Protein AF-A0A8S3VAM5-F1 (afdb_monomer)

Organism: Mytilus edulis (NCBI:txid6550)

InterPro domains:
  IPR001073 C1q domain [PF00386] (246-343)
  IPR001073 C1q domain [PR00007] (256-282)
  IPR001073 C1q domain [PR00007] (283-302)
  IPR001073 C1q domain [PR00007] (327-348)
  IPR001073 C1q domain [PS50871] (240-375)
  IPR001073 C1q domain [SM00110] (238-356)
  IPR008983 Tumour necrosis factor-like domain superfamily [G3DSA:2.60.120.40] (237-368)
  IPR008983 Tumour necrosis factor-like domain superfamily [SSF49842] (245-345)
  IPR052807 Mitochondrial translation and respiration regulator [PTHR46406] (342-439)

Secondary structure (DSSP, 8-state):
-PPPHHHHHHHHHHHHHHHHHHHHHHHHHHHHHHHHHHHHHHHHHHHT---STTSHHHHHHHHHHHHHHHHHHHHHHHHHHHHHHHHHHHHHHHHHHHHHHHHHHHHHHHHHHHHHHHHHHHHHHHHHHHHHHHHHHHHHHHHHHHHHHHHHHHHHHHHHHHHHHHHHHHHHHHHHHHHHHHHHHHHHHHHHHHHHHHHHHHHHHHHHHHHHHHHHHHHHHHHHHHHHHHHHHHHHHHHHT-PPPEEEEE-SS-----TTPPP---EEEEEETS-EETTTTEEE-SSSEEEEEEEEEE--SS---EEEEETTEEEEEE---SSSTT-EEEEEEEEEE-TT-EES---STTGGGSPPEEEEEEEE---S-TTSEEEEEEEGGG-EEEEE--TT--EEEEEEEETTTTEEEESS-SSTTGGGGEEEEPTTSS-EEEPPPPP-

Mean predicted aligned error: 21.75 Å

Solvent-accessible surface area (backbone atoms only — not comparable to full-atom values): 25226 Å² total; per-residue (Å²): 139,77,85,52,74,69,59,60,52,50,55,54,52,49,52,53,52,51,51,50,52,52,52,49,54,52,53,49,53,53,48,52,54,49,52,55,49,51,52,50,53,54,53,53,56,67,70,69,73,71,88,62,97,85,60,66,66,64,56,57,52,51,55,55,49,50,55,51,48,54,55,50,50,54,52,49,56,52,49,52,53,54,48,51,54,52,52,54,50,51,55,50,51,53,51,54,54,49,52,56,50,52,57,54,50,54,52,53,52,52,53,52,53,52,51,49,54,53,53,54,50,52,53,53,54,49,53,53,52,52,55,51,51,55,50,51,53,53,52,51,52,52,54,55,52,55,52,56,54,54,55,50,52,52,52,52,52,52,52,50,52,53,52,54,50,52,51,51,51,53,53,50,54,51,52,50,52,51,52,53,52,52,54,52,52,54,49,50,55,50,52,55,49,50,54,50,52,56,52,51,50,54,51,48,52,54,50,50,55,49,52,52,51,50,52,55,50,51,54,53,50,52,55,49,52,54,51,51,50,53,53,52,52,56,52,52,60,63,60,77,69,67,76,75,70,45,70,42,65,40,65,89,66,93,82,88,78,61,94,91,59,72,71,51,32,67,45,72,80,43,50,42,70,67,27,63,39,50,93,67,35,32,37,35,34,79,52,63,46,82,46,78,50,74,50,75,51,75,38,68,83,58,94,59,74,50,69,48,22,50,70,48,38,83,73,53,66,32,67,36,63,82,89,55,63,67,30,59,26,67,40,75,51,78,45,81,42,47,57,68,40,37,32,59,52,76,88,79,78,70,75,77,73,65,63,63,76,28,71,49,78,48,78,52,77,78,79,92,45,75,62,31,32,51,27,28,42,34,49,46,93,82,43,69,47,79,40,66,54,51,91,93,53,78,49,75,49,73,52,72,28,55,68,42,53,53,66,44,82,37,78,70,24,94,55,35,59,52,57,80,36,55,39,64,70,41,86,99,55,95,54,56,42,80,36,79,82,77,82,129

Nearest PDB structures (foldseek):
  5h49-assembly1_B  TM=8.782E-01  e=2.555E-05  Rattus norvegicus
  1c28-assembly1_A  TM=9.225E-01  e=2.117E-04  Mus musculus

Structure (mmCIF, N/CA/C/O backbone):
data_AF-A0A8S3VAM5-F1
#
_entry.id   AF-A0A8S3VAM5-F1
#
loop_
_atom_site.group_PDB
_atom_site.id
_atom_site.type_symbol
_atom_site.label_atom_id
_atom_site.label_alt_id
_atom_site.label_comp_id
_atom_site.label_asym_id
_atom_site.label_entity_id
_atom_site.label_seq_id
_atom_site.pdbx_PDB_ins_code
_atom_site.Cartn_x
_atom_site.Cartn_y
_atom_site.Cartn_z
_atom_site.occupancy
_atom_site.B_iso_or_equiv
_atom_site.auth_seq_id
_atom_site.auth_comp_id
_atom_site.auth_asym_id
_atom_site.auth_atom_id
_atom_site.pdbx_PDB_model_num
ATOM 1 N N . MET A 1 1 ? 63.909 6.796 -115.258 1.00 38.44 1 MET A N 1
ATOM 2 C CA . MET A 1 1 ? 65.066 7.620 -115.661 1.00 38.44 1 MET A CA 1
ATOM 3 C C . MET A 1 1 ? 64.823 8.109 -117.080 1.00 38.44 1 MET A C 1
ATOM 5 O O . MET A 1 1 ? 65.135 7.410 -118.030 1.00 38.44 1 MET A O 1
ATOM 9 N N . GLN A 1 2 ? 64.153 9.252 -117.208 1.00 35.00 2 GLN A N 1
ATOM 10 C CA . GLN A 1 2 ? 64.076 10.016 -118.452 1.00 35.00 2 GLN A CA 1
ATOM 11 C C . GLN A 1 2 ? 65.221 11.028 -118.393 1.00 35.00 2 GLN A C 1
ATOM 13 O O . GLN A 1 2 ? 65.360 11.722 -117.385 1.00 35.00 2 GLN A O 1
ATOM 18 N N . SER A 1 3 ? 66.071 11.056 -119.416 1.00 35.41 3 SER A N 1
ATOM 19 C CA . SER A 1 3 ? 67.139 12.046 -119.559 1.00 35.41 3 SER A CA 1
ATOM 20 C C . SER A 1 3 ? 66.536 13.452 -119.487 1.00 35.41 3 SER A C 1
ATOM 22 O O . SER A 1 3 ? 65.625 13.771 -120.252 1.00 35.41 3 SER A O 1
ATOM 24 N N . THR A 1 4 ? 66.987 14.275 -118.541 1.00 39.00 4 THR A N 1
ATOM 25 C CA . THR A 1 4 ? 66.482 15.641 -118.350 1.00 39.00 4 THR A CA 1
ATOM 26 C C . THR A 1 4 ? 66.687 16.490 -119.613 1.00 39.00 4 THR A C 1
ATOM 28 O O . THR A 1 4 ? 67.704 16.316 -120.278 1.00 39.00 4 THR A O 1
ATOM 31 N N . PRO A 1 5 ? 65.803 17.461 -119.919 1.00 45.53 5 PRO A N 1
ATOM 32 C CA . PRO A 1 5 ? 65.903 18.313 -121.116 1.00 45.53 5 PRO A CA 1
ATOM 33 C C . PRO A 1 5 ? 67.264 19.009 -121.270 1.00 45.53 5 PRO A C 1
ATOM 35 O O . PRO A 1 5 ? 67.724 19.243 -122.382 1.00 45.53 5 PRO A O 1
ATOM 38 N N . ALA A 1 6 ? 67.939 19.278 -120.149 1.00 42.19 6 ALA A N 1
ATOM 39 C CA . ALA A 1 6 ? 69.295 19.809 -120.122 1.00 42.19 6 ALA A CA 1
ATOM 40 C C . ALA A 1 6 ? 70.323 18.880 -120.798 1.00 42.19 6 ALA A C 1
ATOM 42 O O . ALA A 1 6 ? 71.179 19.392 -121.507 1.00 42.19 6 ALA A O 1
ATOM 43 N N . SER A 1 7 ? 70.203 17.548 -120.657 1.00 50.28 7 SER A N 1
ATOM 44 C CA . SER A 1 7 ? 71.139 16.593 -121.275 1.00 50.28 7 SER A CA 1
ATOM 45 C C . SER A 1 7 ? 70.928 16.471 -122.788 1.00 50.28 7 SER A C 1
ATOM 47 O O . SER A 1 7 ? 71.884 16.319 -123.537 1.00 50.28 7 SER A O 1
ATOM 49 N N . GLN A 1 8 ? 69.681 16.608 -123.257 1.00 49.75 8 GLN A N 1
ATOM 50 C CA . GLN A 1 8 ? 69.363 16.597 -124.690 1.00 49.75 8 GLN A CA 1
ATOM 51 C C . GLN A 1 8 ? 69.838 17.866 -125.414 1.00 49.75 8 GLN A C 1
ATOM 53 O O . GLN A 1 8 ? 70.137 17.817 -126.606 1.00 49.75 8 GLN A O 1
ATOM 58 N N . ILE A 1 9 ? 69.918 19.003 -124.714 1.00 54.09 9 ILE A N 1
ATOM 59 C CA . ILE A 1 9 ? 70.424 20.268 -125.268 1.00 54.09 9 ILE A CA 1
ATOM 60 C C . ILE A 1 9 ? 71.960 20.258 -125.344 1.00 54.09 9 ILE A C 1
ATOM 62 O O . ILE A 1 9 ? 72.516 20.755 -126.325 1.00 54.09 9 ILE A O 1
ATOM 66 N N . THR A 1 10 ? 72.653 19.662 -124.365 1.00 59.78 10 THR A N 1
ATOM 67 C CA . THR A 1 10 ? 74.117 19.500 -124.407 1.00 59.78 10 THR A CA 1
ATOM 68 C C . THR A 1 10 ? 74.566 18.546 -125.506 1.00 59.78 10 THR A C 1
ATOM 70 O O . THR A 1 10 ? 75.481 18.908 -126.237 1.00 59.78 10 THR A O 1
ATOM 73 N N . ASP A 1 11 ? 73.887 17.414 -125.719 1.00 64.31 11 ASP A N 1
ATOM 74 C CA . ASP A 1 11 ? 74.254 16.471 -126.790 1.00 64.31 11 ASP A CA 1
ATOM 75 C C . ASP A 1 11 ? 74.075 17.081 -128.187 1.00 64.31 11 ASP A C 1
ATOM 77 O O . ASP A 1 11 ? 74.896 16.883 -129.084 1.00 64.31 11 ASP A O 1
ATOM 81 N N . LYS A 1 12 ? 73.016 17.877 -128.386 1.00 65.88 12 LYS A N 1
ATOM 82 C CA . LYS A 1 12 ? 72.734 18.506 -129.683 1.00 65.88 12 LYS A CA 1
ATOM 83 C C . LYS A 1 12 ? 73.736 19.614 -130.020 1.00 65.88 12 LYS A C 1
ATOM 85 O O . LYS A 1 12 ? 74.174 19.704 -131.164 1.00 65.88 12 LYS A O 1
ATOM 90 N N . HIS A 1 13 ? 74.123 20.430 -129.037 1.00 68.00 13 HIS A N 1
ATOM 91 C CA . HIS A 1 13 ? 75.165 21.446 -129.219 1.00 68.00 13 HIS A CA 1
ATOM 92 C C . HIS A 1 13 ? 76.570 20.839 -129.315 1.00 68.00 13 HIS A C 1
ATOM 94 O O . HIS A 1 13 ? 77.386 21.341 -130.083 1.00 68.00 13 HIS A O 1
ATOM 100 N N . TYR A 1 14 ? 76.843 19.755 -128.584 1.00 68.50 14 TYR A N 1
ATOM 101 C CA . TYR A 1 14 ? 78.103 19.017 -128.656 1.00 68.50 14 TYR A CA 1
ATOM 102 C C . TYR A 1 14 ? 78.325 18.437 -130.053 1.00 68.50 14 TYR A C 1
ATOM 104 O O . TYR A 1 14 ? 79.350 18.709 -130.672 1.00 68.50 14 TYR A O 1
ATOM 112 N N . ASN A 1 15 ? 77.327 17.727 -130.585 1.00 70.38 15 ASN A N 1
ATOM 113 C CA . ASN A 1 15 ? 77.405 17.149 -131.925 1.00 70.38 15 ASN A CA 1
ATOM 114 C C . ASN A 1 15 ? 77.527 18.235 -133.007 1.00 70.38 15 ASN A C 1
ATOM 116 O O . ASN A 1 15 ? 78.349 18.105 -133.903 1.00 70.38 15 ASN A O 1
ATOM 120 N N . PHE A 1 16 ? 76.804 19.354 -132.877 1.00 74.94 16 PHE A N 1
ATOM 121 C CA . PHE A 1 16 ? 76.918 20.485 -133.807 1.00 74.94 16 PHE A CA 1
ATOM 122 C C . PHE A 1 16 ? 78.313 21.138 -133.806 1.00 74.94 16 PHE A C 1
ATOM 124 O O . PHE A 1 16 ? 78.850 21.466 -134.863 1.00 74.94 16 PHE A O 1
ATOM 131 N N . LEU A 1 17 ? 78.919 21.330 -132.629 1.00 71.25 17 LEU A N 1
ATOM 132 C CA . LEU A 1 17 ? 80.282 21.862 -132.514 1.00 71.25 17 LEU A CA 1
ATOM 133 C C . LEU A 1 17 ? 81.323 20.878 -133.063 1.00 71.25 17 LEU A C 1
ATOM 135 O O . LEU A 1 17 ? 82.289 21.308 -133.694 1.00 71.25 17 LEU A O 1
ATOM 139 N N . LEU A 1 18 ? 81.120 19.576 -132.843 1.00 73.06 18 LEU A N 1
ATOM 140 C CA . LEU A 1 18 ? 81.979 18.521 -133.370 1.00 73.06 18 LEU A CA 1
ATOM 141 C C . LEU A 1 18 ? 81.931 18.481 -134.904 1.00 73.06 18 LEU A C 1
ATOM 143 O O . LEU A 1 18 ? 82.985 18.451 -135.538 1.00 73.06 18 LEU A O 1
ATOM 147 N N . ASP A 1 19 ? 80.737 18.572 -135.494 1.00 75.44 19 ASP A N 1
ATOM 148 C CA . ASP A 1 19 ? 80.546 18.639 -136.947 1.00 75.44 19 ASP A CA 1
ATOM 149 C C . ASP A 1 19 ? 81.216 19.888 -137.547 1.00 75.44 19 ASP A C 1
ATOM 151 O O . ASP A 1 19 ? 81.955 19.777 -138.527 1.00 75.44 19 ASP A O 1
ATOM 155 N N . MET A 1 20 ? 81.068 21.062 -136.914 1.00 76.25 20 MET A N 1
ATOM 156 C CA . MET A 1 20 ? 81.767 22.290 -137.331 1.00 76.25 20 MET A CA 1
ATOM 157 C C . MET A 1 20 ? 83.294 22.149 -137.287 1.00 76.25 20 MET A C 1
ATOM 159 O O . MET A 1 20 ? 83.985 22.616 -138.190 1.00 76.25 20 MET A O 1
ATOM 163 N N . LEU A 1 21 ? 83.839 21.522 -136.241 1.00 73.56 21 LEU A N 1
ATOM 164 C CA . LEU A 1 21 ? 85.279 21.276 -136.117 1.00 73.56 21 LEU A CA 1
ATOM 165 C C . LEU A 1 21 ? 85.782 20.309 -137.196 1.00 73.56 21 LEU A C 1
ATOM 167 O O . LEU A 1 21 ? 86.885 20.483 -137.718 1.00 73.56 21 LEU A O 1
ATOM 171 N N . ILE A 1 22 ? 84.983 19.301 -137.550 1.00 75.50 22 ILE A N 1
ATOM 172 C CA . ILE A 1 22 ? 85.299 18.362 -138.630 1.00 75.50 22 ILE A CA 1
ATOM 173 C C . ILE A 1 22 ? 85.294 19.081 -139.990 1.00 75.50 22 ILE A C 1
ATOM 175 O O . ILE A 1 22 ? 86.247 18.920 -140.760 1.00 75.50 22 ILE A O 1
ATOM 179 N N . GLU A 1 23 ? 84.282 19.904 -140.278 1.00 77.38 23 GLU A N 1
ATOM 180 C CA . GLU A 1 23 ? 84.210 20.708 -141.509 1.00 77.38 23 GLU A CA 1
ATOM 181 C C . GLU A 1 23 ? 85.343 21.740 -141.612 1.00 77.38 23 GLU A C 1
ATOM 183 O O . GLU A 1 23 ? 85.927 21.917 -142.688 1.00 77.38 23 GLU A O 1
ATOM 188 N N . GLU A 1 24 ? 85.707 22.393 -140.504 1.00 78.50 24 GLU A N 1
ATOM 189 C C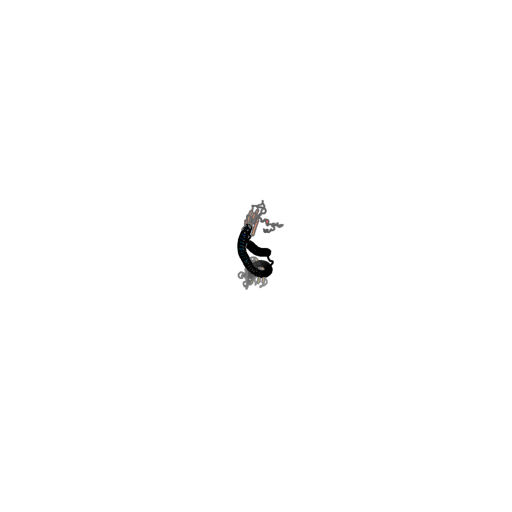A . GLU A 1 24 ? 86.837 23.327 -140.449 1.00 78.50 24 GLU A CA 1
ATOM 190 C C . GLU A 1 24 ? 88.147 22.610 -140.773 1.00 78.50 24 GLU A C 1
ATOM 192 O O . GLU A 1 24 ? 88.871 23.046 -141.668 1.00 78.50 24 GLU A O 1
ATOM 197 N N . ARG A 1 25 ? 88.416 21.458 -140.142 1.00 77.31 25 ARG A N 1
ATOM 198 C CA . ARG A 1 25 ? 89.621 20.655 -140.420 1.00 77.31 25 ARG A CA 1
ATOM 199 C C . ARG A 1 25 ? 89.713 20.250 -141.882 1.00 77.31 25 ARG A C 1
ATOM 201 O O . ARG A 1 25 ? 90.803 20.228 -142.460 1.00 77.31 25 ARG A O 1
ATOM 208 N N . GLN A 1 26 ? 88.580 19.901 -142.484 1.00 76.06 26 GLN A N 1
ATOM 209 C CA . GLN A 1 26 ? 88.511 19.559 -143.898 1.00 76.06 26 GLN A CA 1
ATOM 210 C C . GLN A 1 26 ? 88.825 20.777 -144.775 1.00 76.06 26 GLN A C 1
ATOM 212 O O . GLN A 1 26 ? 89.658 20.692 -145.679 1.00 76.06 26 GLN A O 1
ATOM 217 N N . SER A 1 27 ? 88.222 21.924 -144.462 1.00 76.56 27 SER A N 1
ATOM 218 C CA . SER A 1 27 ? 88.457 23.195 -145.152 1.00 76.56 27 SER A CA 1
ATOM 219 C C . SER A 1 27 ? 89.916 23.643 -145.044 1.00 76.56 27 SER A C 1
ATOM 221 O O . SER A 1 27 ? 90.508 24.075 -146.033 1.00 76.56 27 SER A O 1
ATOM 223 N N . ARG A 1 28 ? 90.531 23.466 -143.872 1.00 74.94 28 ARG A N 1
ATOM 224 C CA . ARG A 1 28 ? 91.931 23.789 -143.596 1.00 74.94 28 ARG A CA 1
ATOM 225 C C . ARG A 1 28 ? 92.899 22.933 -144.408 1.00 74.94 28 ARG A C 1
ATOM 227 O O . ARG A 1 28 ? 93.806 23.483 -145.027 1.00 74.94 28 ARG A O 1
ATOM 234 N N . ARG A 1 29 ? 92.667 21.616 -144.480 1.00 76.12 29 ARG A N 1
ATOM 235 C CA . ARG A 1 29 ? 93.449 20.708 -145.342 1.00 76.12 29 ARG A CA 1
ATOM 236 C C . ARG A 1 29 ? 93.347 21.093 -146.815 1.00 76.12 29 ARG A C 1
ATOM 238 O O . ARG A 1 29 ? 94.354 21.108 -147.517 1.00 76.12 29 ARG A O 1
ATOM 245 N N . ASN A 1 30 ? 92.151 21.452 -147.279 1.00 75.81 30 ASN A N 1
ATOM 246 C CA . ASN A 1 30 ? 91.962 21.920 -148.653 1.00 75.81 30 ASN A CA 1
ATOM 247 C C . ASN A 1 30 ? 92.745 23.220 -148.921 1.00 75.81 30 ASN A C 1
ATOM 249 O O . ASN A 1 30 ? 93.345 23.370 -149.985 1.00 75.81 30 ASN A O 1
ATOM 253 N N . LEU A 1 31 ? 92.773 24.140 -147.950 1.00 76.81 31 LEU A N 1
ATOM 254 C CA . LEU A 1 31 ? 93.523 25.396 -148.030 1.00 76.81 31 LEU A CA 1
ATOM 255 C C . LEU A 1 31 ? 95.042 25.183 -148.038 1.00 76.81 31 LEU A C 1
ATOM 257 O O . LEU A 1 31 ? 95.729 25.834 -148.822 1.00 76.81 31 LEU A O 1
ATOM 261 N N . GLU A 1 32 ? 95.561 24.256 -147.229 1.00 76.31 32 GLU A N 1
ATOM 262 C CA . GLU A 1 32 ? 96.974 23.846 -147.269 1.00 76.31 32 GLU A CA 1
ATOM 263 C C . GLU A 1 32 ? 97.364 23.368 -148.664 1.00 76.31 32 GLU A C 1
ATOM 265 O O . GLU A 1 32 ? 98.290 23.914 -149.262 1.00 76.31 32 GLU A O 1
ATOM 270 N N . VAL A 1 33 ? 96.599 22.421 -149.217 1.00 76.56 33 VAL A N 1
ATOM 271 C CA . VAL A 1 33 ? 96.831 21.875 -150.561 1.00 76.56 33 VAL A CA 1
ATOM 272 C C . VAL A 1 33 ? 96.804 22.980 -151.621 1.00 76.56 33 VAL A C 1
ATOM 274 O O . VAL A 1 33 ? 97.658 23.006 -152.510 1.00 76.56 33 VAL A O 1
ATOM 277 N N . PHE A 1 34 ? 95.856 23.918 -151.525 1.00 77.50 34 PHE A N 1
ATOM 278 C CA . PHE A 1 34 ? 95.742 25.042 -152.454 1.00 77.50 34 PHE A CA 1
ATOM 279 C C . PHE A 1 34 ? 96.943 25.994 -152.379 1.00 77.50 34 PHE A C 1
ATOM 281 O O . PHE A 1 34 ? 97.483 26.383 -153.415 1.00 77.50 34 PHE A O 1
ATOM 288 N N . ILE A 1 35 ? 97.408 26.335 -151.173 1.00 73.44 35 ILE A N 1
ATOM 289 C CA . ILE A 1 35 ? 98.595 27.179 -150.984 1.00 73.44 35 ILE A CA 1
ATOM 290 C C . ILE A 1 35 ? 99.846 26.476 -151.529 1.00 73.44 35 ILE A C 1
ATOM 292 O O . ILE A 1 35 ? 100.628 27.111 -152.235 1.00 73.44 35 ILE A O 1
ATOM 296 N N . THR A 1 36 ? 100.015 25.169 -151.288 1.00 74.88 36 THR A N 1
ATOM 297 C CA . THR A 1 36 ? 101.147 24.400 -151.840 1.00 74.88 36 THR A CA 1
ATOM 298 C C . THR A 1 36 ? 101.120 24.377 -153.371 1.00 74.88 36 THR A C 1
ATOM 300 O O . THR A 1 36 ? 102.159 24.502 -154.022 1.00 74.88 36 THR A O 1
ATOM 303 N N . LYS A 1 37 ? 99.926 24.270 -153.967 1.00 73.88 37 LYS A N 1
ATOM 304 C CA . LYS A 1 37 ? 99.743 24.338 -155.422 1.00 73.88 37 LYS A CA 1
ATOM 305 C C . LYS A 1 37 ? 100.118 25.716 -155.973 1.00 73.88 37 LYS A C 1
ATOM 307 O O . LYS A 1 37 ? 100.907 25.789 -156.909 1.00 73.88 37 LYS A O 1
ATOM 312 N N . LEU A 1 38 ? 99.643 26.793 -155.343 1.00 73.81 38 LEU A N 1
ATOM 313 C CA . LEU A 1 38 ? 100.005 28.168 -155.701 1.00 73.81 38 LEU A CA 1
ATOM 314 C C . LEU A 1 38 ? 101.517 28.414 -155.614 1.00 73.81 38 LEU A C 1
ATOM 316 O O . LEU A 1 38 ? 102.082 29.056 -156.492 1.00 73.81 38 LEU A O 1
ATOM 320 N N . GLN A 1 39 ? 102.188 27.888 -154.588 1.00 69.81 39 GLN A N 1
ATOM 321 C CA . GLN A 1 39 ? 103.646 27.979 -154.457 1.00 69.81 39 GLN A CA 1
ATOM 322 C C . GLN A 1 39 ? 104.371 27.255 -155.596 1.00 69.81 39 GLN A C 1
ATOM 324 O O . GLN A 1 39 ? 105.343 27.785 -156.141 1.00 69.81 39 GLN A O 1
ATOM 329 N N . SER A 1 40 ? 103.889 26.065 -155.968 1.00 69.56 40 SER A N 1
ATOM 330 C CA . SER A 1 40 ? 104.397 25.317 -157.120 1.00 69.56 40 SER A CA 1
ATOM 331 C C . SER A 1 40 ? 104.227 26.117 -158.411 1.00 69.56 40 SER A C 1
ATOM 333 O O . SER A 1 40 ? 105.182 26.235 -159.175 1.00 69.56 40 SER A O 1
ATOM 335 N N . ASP A 1 41 ? 103.050 26.701 -158.640 1.00 67.94 41 ASP A N 1
ATOM 336 C CA . ASP A 1 41 ? 102.756 27.490 -159.841 1.00 67.94 41 ASP A CA 1
ATOM 337 C C . ASP A 1 41 ? 103.623 28.761 -159.908 1.00 67.94 41 ASP A C 1
ATOM 339 O O . ASP A 1 41 ? 104.205 29.071 -160.949 1.00 67.94 41 ASP A O 1
ATOM 343 N N . VAL A 1 42 ? 103.794 29.462 -158.781 1.00 66.38 42 VAL A N 1
ATOM 344 C CA . VAL A 1 42 ? 104.679 30.635 -158.665 1.00 66.38 42 VAL A CA 1
ATOM 345 C C . VAL A 1 42 ? 106.147 30.258 -158.905 1.00 66.38 42 VAL A C 1
ATOM 347 O O . VAL A 1 42 ? 106.858 30.976 -159.609 1.00 66.38 42 VAL A O 1
ATOM 350 N N . SER A 1 43 ? 106.593 29.107 -158.397 1.00 66.38 43 SER A N 1
ATOM 351 C CA . SER A 1 43 ? 107.951 28.593 -158.628 1.00 66.38 43 SER A CA 1
ATOM 352 C C . SER A 1 43 ? 108.171 28.200 -160.099 1.00 66.38 43 SER A C 1
ATOM 354 O O . SER A 1 43 ? 109.235 28.464 -160.660 1.00 66.38 43 SER A O 1
ATOM 356 N N . HIS A 1 44 ? 107.152 27.636 -160.762 1.00 62.81 44 HIS A N 1
ATOM 357 C CA . HIS A 1 44 ? 107.177 27.312 -162.194 1.00 62.81 44 HIS A CA 1
ATOM 358 C C . HIS A 1 44 ? 107.296 28.569 -163.072 1.00 62.81 44 HIS A C 1
ATOM 360 O O . HIS A 1 44 ? 108.032 28.572 -164.064 1.00 62.81 44 HIS A O 1
ATOM 366 N N . LEU A 1 45 ? 106.615 29.653 -162.684 1.00 62.31 45 LEU A N 1
ATOM 367 C CA . LEU A 1 45 ? 106.716 30.960 -163.341 1.00 62.31 45 LEU A CA 1
ATOM 368 C C . LEU A 1 45 ? 108.114 31.587 -163.192 1.00 62.31 45 LEU A C 1
ATOM 370 O O . LEU A 1 45 ? 108.572 32.251 -164.119 1.00 62.31 45 LEU A O 1
ATOM 374 N N . GLN A 1 46 ? 108.826 31.343 -162.084 1.00 61.44 46 GLN A N 1
ATOM 375 C CA . GLN A 1 46 ? 110.207 31.819 -161.903 1.00 61.44 46 GLN A CA 1
ATOM 376 C C . GLN A 1 46 ? 111.238 31.067 -162.770 1.00 61.44 46 GLN A C 1
ATOM 378 O O . GLN A 1 46 ? 112.252 31.656 -163.141 1.00 61.44 46 GLN A O 1
ATOM 383 N N . LEU A 1 47 ? 110.988 29.803 -163.140 1.00 61.56 47 LEU A N 1
ATOM 384 C CA . LEU A 1 47 ? 111.904 28.974 -163.947 1.00 61.56 47 LEU A CA 1
ATOM 385 C C . LEU A 1 47 ? 111.825 29.226 -165.467 1.00 61.56 47 LEU A C 1
ATOM 387 O O . LEU A 1 47 ? 112.800 28.974 -166.170 1.00 61.56 47 LEU A O 1
ATOM 391 N N . CYS A 1 48 ? 110.711 29.753 -165.992 1.00 57.06 48 CYS A N 1
ATOM 392 C CA . CYS A 1 48 ? 110.505 29.953 -167.439 1.00 57.06 48 CYS A CA 1
ATOM 393 C C . CYS A 1 48 ? 111.150 31.229 -168.032 1.00 57.06 48 CYS A C 1
ATOM 395 O O . CYS A 1 48 ? 110.877 31.575 -169.178 1.00 57.06 48 CYS A O 1
ATOM 397 N N . GLY A 1 49 ? 112.004 31.948 -167.295 1.00 55.47 49 GLY A N 1
ATOM 398 C CA . GLY A 1 49 ? 112.794 33.066 -167.842 1.00 55.47 49 GLY A CA 1
ATOM 399 C C . GLY A 1 49 ? 112.002 34.316 -168.264 1.00 55.47 49 GLY A C 1
ATOM 400 O O . GLY A 1 49 ? 112.563 35.214 -168.889 1.00 55.47 49 GLY A O 1
ATOM 401 N N . CYS A 1 50 ? 110.715 34.423 -167.918 1.00 52.12 50 CYS A N 1
ATOM 402 C CA . CYS A 1 50 ? 109.900 35.612 -168.172 1.00 52.12 50 CYS A CA 1
ATOM 403 C C . CYS A 1 50 ? 110.266 36.746 -167.194 1.00 52.12 50 CYS A C 1
ATOM 405 O O . CYS A 1 50 ? 109.646 36.901 -166.146 1.00 52.12 50 CYS A O 1
ATOM 407 N N . THR A 1 51 ? 111.278 37.557 -167.514 1.00 54.41 51 THR A N 1
ATOM 408 C CA . THR A 1 51 ? 111.677 38.716 -166.694 1.00 54.41 51 THR A CA 1
ATOM 409 C C . THR A 1 51 ? 110.994 40.000 -167.169 1.00 54.41 51 THR A C 1
ATOM 411 O O . THR A 1 51 ? 111.528 40.742 -167.992 1.00 54.41 51 THR A O 1
ATOM 414 N N . GLY A 1 52 ? 109.807 40.265 -166.621 1.00 44.91 52 GLY A N 1
ATOM 415 C CA . GLY A 1 52 ? 109.082 41.535 -166.713 1.00 44.91 52 GLY A CA 1
ATOM 416 C C . GLY A 1 52 ? 108.289 41.777 -165.424 1.00 44.91 52 GLY A C 1
ATOM 417 O O . GLY A 1 52 ? 107.878 40.825 -164.766 1.00 44.91 52 GLY A O 1
ATOM 418 N N . THR A 1 53 ? 108.093 43.041 -165.045 1.00 54.31 53 THR A N 1
ATOM 419 C CA . THR A 1 53 ? 107.554 43.596 -163.777 1.00 54.31 53 THR A CA 1
ATOM 420 C C . THR A 1 53 ? 106.161 43.113 -163.311 1.00 54.31 53 THR A C 1
ATOM 422 O O . THR A 1 53 ? 105.602 43.670 -162.370 1.00 54.31 53 THR A O 1
ATOM 425 N N . SER A 1 54 ? 105.611 42.044 -163.888 1.00 54.72 54 SER A N 1
ATOM 426 C CA . SER A 1 54 ? 104.278 41.495 -163.603 1.00 54.72 54 SER A CA 1
ATOM 427 C C . SER A 1 54 ? 104.254 40.273 -162.660 1.00 54.72 54 SER A C 1
ATOM 429 O O . SER A 1 54 ? 103.182 39.707 -162.468 1.00 54.72 54 SER A O 1
ATOM 431 N N . ILE A 1 55 ? 105.378 39.859 -162.042 1.00 55.50 55 ILE A N 1
ATOM 432 C CA . ILE A 1 55 ? 105.454 38.612 -161.227 1.00 55.50 55 ILE A CA 1
ATOM 433 C C . ILE A 1 55 ? 105.872 38.835 -159.745 1.00 55.50 55 ILE A C 1
ATOM 435 O O . ILE A 1 55 ? 105.792 37.919 -158.934 1.00 55.50 55 ILE A O 1
ATOM 439 N N . THR A 1 56 ? 106.246 40.047 -159.310 1.00 57.62 56 THR A N 1
ATOM 440 C CA . THR A 1 56 ? 106.712 40.306 -157.919 1.00 57.62 56 THR A CA 1
ATOM 441 C C . THR A 1 56 ? 105.596 40.496 -156.877 1.00 57.62 56 THR A C 1
ATOM 443 O O . THR A 1 56 ? 105.796 40.197 -155.701 1.00 57.62 56 THR A O 1
ATOM 446 N N . SER A 1 57 ? 104.403 40.953 -157.273 1.00 61.22 57 SER A N 1
ATOM 447 C CA . SER A 1 57 ? 103.253 41.118 -156.361 1.00 61.22 57 SER A CA 1
ATOM 448 C C . SER A 1 57 ? 102.611 39.786 -155.909 1.00 61.22 57 SER A C 1
ATOM 450 O O . SER A 1 57 ? 102.333 39.653 -154.713 1.00 61.22 57 SER A O 1
ATOM 452 N N . PRO A 1 58 ? 102.438 38.771 -156.784 1.00 62.25 58 PRO A N 1
ATOM 453 C CA . PRO A 1 58 ? 101.934 37.455 -156.379 1.00 62.25 58 PRO A CA 1
ATOM 454 C C . PRO A 1 58 ? 102.788 36.769 -155.300 1.00 62.25 58 PRO A C 1
ATOM 456 O O . PRO A 1 58 ? 102.233 36.253 -154.334 1.00 62.25 58 PRO A O 1
ATOM 459 N N . VAL A 1 59 ? 104.123 36.835 -155.409 1.00 61.69 59 VAL A N 1
ATOM 460 C CA . VAL A 1 59 ? 105.072 36.163 -154.494 1.00 61.69 59 VAL A CA 1
ATOM 461 C C . VAL A 1 59 ? 104.969 36.698 -153.057 1.00 61.69 59 VAL A C 1
ATOM 463 O O . VAL A 1 59 ? 104.879 35.930 -152.094 1.00 61.69 59 VAL A O 1
ATOM 466 N N . ASN A 1 60 ? 104.925 38.023 -152.891 1.00 62.72 60 ASN A N 1
ATOM 467 C CA . ASN A 1 60 ? 104.820 38.639 -151.564 1.00 62.72 60 ASN A CA 1
ATOM 468 C C . ASN A 1 60 ? 103.450 38.383 -150.916 1.00 62.72 60 ASN A C 1
ATOM 470 O O . ASN A 1 60 ? 103.368 38.165 -149.705 1.00 62.72 60 ASN A O 1
ATOM 474 N N . ASN A 1 61 ? 102.381 38.335 -151.718 1.00 68.19 61 ASN A N 1
ATOM 475 C CA . ASN A 1 61 ? 101.050 37.983 -151.227 1.00 68.19 61 ASN A CA 1
ATOM 476 C C . ASN A 1 61 ? 100.983 36.520 -150.761 1.00 68.19 61 ASN A C 1
ATOM 478 O O . ASN A 1 61 ? 100.371 36.249 -149.727 1.00 68.19 61 ASN A O 1
ATOM 482 N N . THR A 1 62 ? 101.655 35.591 -151.454 1.00 67.50 62 THR A N 1
ATOM 483 C CA . THR A 1 62 ? 101.713 34.181 -151.033 1.00 67.50 62 THR A CA 1
ATOM 484 C C . THR A 1 62 ? 102.439 33.982 -149.695 1.00 67.50 62 THR A C 1
ATOM 486 O O . THR A 1 62 ? 101.926 33.265 -148.837 1.00 67.50 62 THR A O 1
ATOM 489 N N . ALA A 1 63 ? 103.555 34.676 -149.438 1.00 65.94 63 ALA A N 1
ATOM 490 C CA . ALA A 1 63 ? 104.281 34.570 -148.161 1.00 65.94 63 ALA A CA 1
ATOM 491 C C . ALA A 1 63 ? 103.502 35.169 -146.966 1.00 65.94 63 ALA A C 1
ATOM 493 O O . ALA A 1 63 ? 103.507 34.627 -145.852 1.00 65.94 63 ALA A O 1
ATOM 494 N N . ALA A 1 64 ? 102.779 36.272 -147.194 1.00 69.69 64 ALA A N 1
ATOM 495 C CA . ALA A 1 64 ? 101.917 36.879 -146.180 1.00 69.69 64 ALA A CA 1
ATOM 496 C C . ALA A 1 64 ? 100.724 35.974 -145.818 1.00 69.69 64 ALA A C 1
ATOM 498 O O . ALA A 1 64 ? 100.338 35.898 -144.646 1.00 69.69 64 ALA A O 1
ATOM 499 N N . LEU A 1 65 ? 100.160 35.266 -146.806 1.00 73.81 65 LEU A N 1
ATOM 500 C CA . LEU A 1 65 ? 99.090 34.290 -146.588 1.00 73.81 65 LEU A CA 1
ATOM 501 C C . LEU A 1 65 ? 99.569 33.122 -145.717 1.00 73.81 65 LEU A C 1
ATOM 503 O O . LEU A 1 65 ? 98.888 32.743 -144.766 1.00 73.81 65 LEU A O 1
ATOM 507 N N . GLU A 1 66 ? 100.766 32.603 -145.990 1.00 74.31 66 GLU A N 1
ATOM 508 C CA . GLU A 1 66 ? 101.348 31.481 -145.250 1.00 74.31 66 GLU A CA 1
ATOM 509 C C . GLU A 1 66 ? 101.599 31.826 -143.773 1.00 74.31 66 GLU A C 1
ATOM 511 O O . GLU A 1 66 ? 101.279 31.050 -142.871 1.00 74.31 66 GLU A O 1
ATOM 516 N N . THR A 1 67 ? 102.108 33.029 -143.504 1.00 75.31 67 THR A N 1
ATOM 517 C CA . THR A 1 67 ? 102.366 33.491 -142.130 1.00 75.31 67 THR A CA 1
ATOM 518 C C . THR A 1 67 ? 101.068 33.612 -141.324 1.00 75.31 67 THR A C 1
ATOM 520 O O . THR A 1 67 ? 101.002 33.197 -140.160 1.00 75.31 67 THR A O 1
ATOM 523 N N . LYS A 1 68 ? 99.999 34.135 -141.944 1.00 80.25 68 LYS A N 1
ATOM 524 C CA . LYS A 1 68 ? 98.668 34.179 -141.321 1.00 80.25 68 LYS A CA 1
ATOM 525 C C . LYS A 1 68 ? 98.121 32.776 -141.085 1.00 80.25 68 LYS A C 1
ATOM 527 O O . LYS A 1 68 ? 97.587 32.527 -140.008 1.00 80.25 68 LYS A O 1
ATOM 532 N N . PHE A 1 69 ? 98.299 31.868 -142.044 1.00 80.19 69 PHE A N 1
ATOM 533 C CA . PHE A 1 69 ? 97.845 30.486 -141.926 1.00 80.19 69 PHE A CA 1
ATOM 534 C C . PHE A 1 69 ? 98.534 29.755 -140.763 1.00 80.19 69 PHE A C 1
ATOM 536 O O . PHE A 1 69 ? 97.854 29.195 -139.908 1.00 80.19 69 PHE A O 1
ATOM 543 N N . LYS A 1 70 ? 99.863 29.864 -140.633 1.00 77.69 70 LYS A N 1
ATOM 544 C CA . LYS A 1 70 ? 100.619 29.305 -139.493 1.00 77.69 70 LYS A CA 1
ATOM 545 C C . LYS A 1 70 ? 100.168 29.878 -138.146 1.00 77.69 70 LYS A C 1
ATOM 547 O O . LYS A 1 70 ? 100.003 29.137 -137.180 1.00 77.69 70 LYS A O 1
ATOM 552 N N . THR A 1 71 ? 99.929 31.189 -138.089 1.00 78.50 71 THR A N 1
ATOM 553 C CA . THR A 1 71 ? 99.435 31.860 -136.873 1.00 78.50 71 THR A CA 1
ATOM 554 C C . THR A 1 71 ? 98.032 31.386 -136.495 1.00 78.50 71 THR A C 1
ATOM 556 O O . THR A 1 71 ? 97.727 31.217 -135.317 1.00 78.50 71 THR A O 1
ATOM 559 N N . LEU A 1 72 ? 97.160 31.184 -137.485 1.00 80.62 72 LEU A N 1
ATOM 560 C CA . LEU A 1 72 ? 95.814 30.674 -137.256 1.00 80.62 72 LEU A CA 1
ATOM 561 C C . LEU A 1 72 ? 95.862 29.227 -136.751 1.00 80.62 72 LEU A C 1
ATOM 563 O O . LEU A 1 72 ? 95.168 28.900 -135.792 1.00 80.62 72 LEU A O 1
ATOM 567 N N . ASN A 1 73 ? 96.737 28.403 -137.327 1.00 78.44 73 ASN A N 1
ATOM 568 C CA . ASN A 1 73 ? 96.881 27.003 -136.943 1.00 78.44 73 ASN A CA 1
ATOM 569 C C . ASN A 1 73 ? 97.344 26.848 -135.483 1.00 78.44 73 ASN A C 1
ATOM 571 O O . ASN A 1 73 ? 96.749 26.081 -134.731 1.00 78.44 73 ASN A O 1
ATOM 575 N N . SER A 1 74 ? 98.321 27.646 -135.029 1.00 80.75 74 SER A N 1
ATOM 576 C CA . SER A 1 74 ? 98.767 27.583 -133.626 1.00 80.75 74 SER A CA 1
ATOM 577 C C . SER A 1 74 ? 97.693 28.047 -132.634 1.00 80.75 74 SER A C 1
ATOM 579 O O . SER A 1 74 ? 97.578 27.504 -131.534 1.00 80.75 74 SER A O 1
ATOM 581 N N . LYS A 1 75 ? 96.861 29.028 -133.016 1.00 83.94 75 LYS A N 1
ATOM 582 C CA . LYS A 1 75 ? 95.700 29.438 -132.210 1.00 83.94 75 LYS A CA 1
ATOM 583 C C . LYS A 1 75 ? 94.664 28.322 -132.105 1.00 83.94 75 LYS A C 1
ATOM 585 O O . LYS A 1 75 ? 94.114 28.131 -131.024 1.00 83.94 75 LYS A O 1
ATOM 590 N N . PHE A 1 76 ? 94.420 27.593 -133.193 1.00 80.44 76 PHE A N 1
ATOM 591 C CA . PHE A 1 76 ? 93.508 26.451 -133.194 1.00 80.44 76 PHE A CA 1
ATOM 592 C C . PHE A 1 76 ? 94.008 25.309 -132.309 1.00 80.44 76 PHE A C 1
ATOM 594 O O . PHE A 1 76 ? 93.240 24.823 -131.487 1.00 80.44 76 PHE A O 1
ATOM 601 N N . GLU A 1 77 ? 95.289 24.935 -132.392 1.00 80.50 77 GLU A N 1
ATOM 602 C CA . GLU A 1 77 ? 95.865 23.911 -131.503 1.00 80.50 77 GLU A CA 1
ATOM 603 C C . GLU A 1 77 ? 95.742 24.296 -130.023 1.00 80.50 77 GLU A C 1
ATOM 605 O O . GLU A 1 77 ? 95.422 23.463 -129.172 1.00 80.50 77 GLU A O 1
ATOM 610 N N . LYS A 1 78 ? 95.949 25.579 -129.697 1.00 82.06 78 LYS A N 1
ATOM 611 C CA . LYS A 1 78 ? 95.772 26.071 -128.328 1.00 82.06 78 LYS A CA 1
ATOM 612 C C . LYS A 1 78 ? 94.315 25.968 -127.868 1.00 82.06 78 LYS A C 1
ATOM 614 O O . LYS A 1 78 ? 94.067 25.510 -126.755 1.00 82.06 78 LYS A O 1
ATOM 619 N N . LEU A 1 79 ? 93.371 26.351 -128.727 1.00 82.75 79 LEU A N 1
ATOM 620 C CA . LEU A 1 79 ? 91.941 26.261 -128.436 1.00 82.75 79 LEU A CA 1
ATOM 621 C C . LEU A 1 79 ? 91.489 24.804 -128.261 1.00 82.75 79 LEU A C 1
ATOM 623 O O . LEU A 1 79 ? 90.678 24.517 -127.387 1.00 82.75 79 LEU A O 1
ATOM 627 N N . GLU A 1 80 ? 92.038 23.877 -129.045 1.00 78.94 80 GLU A N 1
ATOM 628 C CA . GLU A 1 80 ? 91.725 22.449 -128.953 1.00 78.94 80 GLU A CA 1
ATOM 629 C C . GLU A 1 80 ? 92.204 21.836 -127.624 1.00 78.94 80 GLU A C 1
ATOM 631 O O . GLU A 1 80 ? 91.482 21.064 -126.983 1.00 78.94 80 GLU A O 1
ATOM 636 N N . ASN A 1 81 ? 93.388 22.245 -127.157 1.00 81.56 81 ASN A N 1
ATOM 637 C CA . ASN A 1 81 ? 93.892 21.864 -125.839 1.00 81.56 81 ASN A CA 1
ATOM 638 C C . ASN A 1 81 ? 93.037 22.447 -124.704 1.00 81.56 81 ASN A C 1
ATOM 640 O O . ASN A 1 81 ? 92.667 21.719 -123.781 1.00 81.56 81 ASN A O 1
ATOM 644 N N . GLU A 1 82 ? 92.682 23.734 -124.772 1.00 83.56 82 GLU A N 1
ATOM 645 C CA . GLU A 1 82 ? 91.798 24.369 -123.784 1.00 83.56 82 GLU A CA 1
ATOM 646 C C . GLU A 1 82 ? 90.412 23.700 -123.757 1.00 83.56 82 GLU A C 1
ATOM 648 O O . GLU A 1 82 ? 89.887 23.408 -122.680 1.00 83.56 82 GLU A O 1
ATOM 653 N N . TYR A 1 83 ? 89.855 23.362 -124.924 1.00 83.38 83 TYR A N 1
ATOM 654 C CA . TYR A 1 83 ? 88.584 22.647 -125.035 1.00 83.38 83 TYR A CA 1
ATOM 655 C C . TYR A 1 83 ? 88.654 21.246 -124.410 1.00 83.38 83 TYR A C 1
ATOM 657 O O . TYR A 1 83 ? 87.772 20.877 -123.635 1.00 83.38 83 TYR A O 1
ATOM 665 N N . SER A 1 84 ? 89.731 20.491 -124.656 1.00 81.56 84 SER A N 1
ATOM 666 C CA . SER A 1 84 ? 89.926 19.165 -124.049 1.00 81.56 84 SER A CA 1
ATOM 667 C C . SER A 1 84 ? 89.991 19.221 -122.517 1.00 81.56 84 SER A C 1
ATOM 669 O O . SER A 1 84 ? 89.430 18.356 -121.841 1.00 81.56 84 SER A O 1
ATOM 671 N N . VAL A 1 85 ? 90.619 20.254 -121.943 1.00 85.25 85 VAL A N 1
ATOM 672 C CA . VAL A 1 85 ? 90.646 20.466 -120.482 1.00 85.25 85 VAL A CA 1
ATOM 673 C C . VAL A 1 85 ? 89.240 20.725 -119.935 1.00 85.25 85 VAL A C 1
ATOM 675 O O . VAL A 1 85 ? 88.861 20.138 -118.919 1.00 85.25 85 VAL A O 1
ATOM 678 N N . VAL A 1 86 ? 88.450 21.564 -120.613 1.00 82.94 86 VAL A N 1
ATOM 679 C CA . VAL A 1 86 ? 87.067 21.869 -120.209 1.00 82.94 86 VAL A CA 1
ATOM 680 C C . VAL A 1 86 ? 86.187 20.620 -120.265 1.00 82.94 86 VAL A C 1
ATOM 682 O O . VAL A 1 86 ? 85.460 20.350 -119.310 1.00 82.94 86 VAL A O 1
ATOM 685 N N . VAL A 1 87 ? 86.290 19.824 -121.333 1.00 82.62 87 VAL A N 1
ATOM 686 C CA . VAL A 1 87 ? 85.530 18.573 -121.483 1.00 82.62 87 VAL A CA 1
ATOM 687 C C . VAL A 1 87 ? 85.864 17.590 -120.360 1.00 82.62 87 VAL A C 1
ATOM 689 O O . VAL A 1 87 ? 84.958 17.095 -119.691 1.00 82.62 87 VAL A O 1
ATOM 692 N N . ASN A 1 88 ? 87.151 17.369 -120.076 1.00 83.25 88 ASN A N 1
ATOM 693 C CA . ASN A 1 88 ? 87.570 16.472 -118.996 1.00 83.25 88 ASN A CA 1
ATOM 694 C C . ASN A 1 88 ? 87.069 16.944 -117.623 1.00 83.25 88 ASN A C 1
ATOM 696 O O . ASN A 1 88 ? 86.621 16.131 -116.811 1.00 83.25 88 ASN A O 1
ATOM 700 N N . ARG A 1 89 ? 87.086 18.260 -117.362 1.00 88.06 89 ARG A N 1
ATOM 701 C CA . ARG A 1 89 ? 86.551 18.811 -116.111 1.00 88.06 89 ARG A CA 1
ATOM 702 C C . ARG A 1 89 ? 85.033 18.659 -116.015 1.00 88.06 89 ARG A C 1
ATOM 704 O O . ARG A 1 89 ? 84.539 18.385 -114.923 1.00 88.06 89 ARG A O 1
ATOM 711 N N . SER A 1 90 ? 84.311 18.806 -117.126 1.00 85.62 90 SER A N 1
ATOM 712 C CA . SER A 1 90 ? 82.861 18.586 -117.179 1.00 85.62 90 SER A CA 1
ATOM 713 C C . SER A 1 90 ? 82.513 17.145 -116.806 1.00 85.62 90 SER A C 1
ATOM 715 O O . SER A 1 90 ? 81.704 16.931 -115.908 1.00 85.62 90 SER A O 1
ATOM 717 N N . ILE A 1 91 ? 83.200 16.167 -117.407 1.00 84.31 91 ILE A N 1
ATOM 718 C CA . ILE A 1 91 ? 83.003 14.739 -117.112 1.00 84.31 91 ILE A CA 1
ATOM 719 C C . ILE A 1 91 ? 83.283 14.441 -115.630 1.00 84.31 91 ILE A C 1
ATOM 721 O O . ILE A 1 91 ? 82.520 13.732 -114.976 1.00 84.31 91 ILE A O 1
ATOM 725 N N . GLN A 1 92 ? 84.355 15.005 -115.063 1.00 85.88 92 GLN A N 1
ATOM 726 C CA . GLN A 1 92 ? 84.673 14.812 -113.646 1.00 85.88 92 GLN A CA 1
ATOM 727 C C . GLN A 1 92 ? 83.582 15.377 -112.722 1.00 85.88 92 GLN A C 1
ATOM 729 O O . GLN A 1 92 ? 83.170 14.704 -111.778 1.00 85.88 92 GLN A O 1
ATOM 734 N N . LEU A 1 93 ? 83.104 16.596 -112.994 1.00 88.06 93 LEU A N 1
ATOM 735 C CA . LEU A 1 93 ? 82.045 17.226 -112.202 1.00 88.06 93 LEU A CA 1
ATOM 736 C C . LEU A 1 93 ? 80.724 16.453 -112.290 1.00 88.06 93 LEU A C 1
ATOM 738 O O . LEU A 1 93 ? 80.010 16.359 -111.293 1.00 88.06 93 LEU A O 1
ATOM 742 N N . GLU A 1 94 ? 80.401 15.879 -113.449 1.00 86.81 94 GLU A N 1
ATOM 743 C CA . GLU A 1 94 ? 79.221 15.025 -113.611 1.00 86.81 94 GLU A CA 1
ATOM 744 C C . GLU A 1 94 ? 79.307 13.755 -112.755 1.00 86.81 94 GLU A C 1
ATOM 746 O O . GLU A 1 94 ? 78.330 13.410 -112.085 1.00 86.81 94 GLU A O 1
ATOM 751 N N . ASN A 1 95 ? 80.478 13.113 -112.700 1.00 85.62 95 ASN A N 1
ATOM 752 C CA . ASN A 1 95 ? 80.707 11.940 -111.851 1.00 85.62 95 ASN A CA 1
ATOM 753 C C . ASN A 1 95 ? 80.620 12.286 -110.354 1.00 85.62 95 ASN A C 1
ATOM 755 O O . ASN A 1 95 ? 79.900 11.622 -109.610 1.00 85.62 95 ASN A O 1
ATOM 759 N N . GLU A 1 96 ? 81.273 13.367 -109.914 1.00 89.31 96 GLU A N 1
ATOM 760 C CA . GLU A 1 96 ? 81.196 13.834 -108.519 1.00 89.31 96 GLU A CA 1
ATOM 761 C C . GLU A 1 96 ? 79.747 14.169 -108.119 1.00 89.31 96 GLU A C 1
ATOM 763 O O . GLU A 1 96 ? 79.289 13.815 -107.028 1.00 89.31 96 GLU A O 1
ATOM 768 N N . LEU A 1 97 ? 78.987 14.810 -109.016 1.00 89.62 97 LEU A N 1
ATOM 769 C CA . LEU A 1 97 ? 77.575 15.119 -108.793 1.00 89.62 97 LEU A CA 1
ATOM 770 C C . LEU A 1 97 ? 76.719 13.847 -108.688 1.00 89.62 97 LEU A C 1
ATOM 772 O O . LEU A 1 97 ? 75.763 13.815 -107.905 1.00 89.62 97 LEU A O 1
ATOM 776 N N . PHE A 1 98 ? 77.030 12.817 -109.475 1.00 88.19 98 PHE A N 1
ATOM 777 C CA . PHE A 1 98 ? 76.341 11.530 -109.439 1.00 88.19 98 PHE A CA 1
ATOM 778 C C . PHE A 1 98 ? 76.579 10.794 -108.112 1.00 88.19 98 PHE A C 1
ATOM 780 O O . PHE A 1 98 ? 75.613 10.395 -107.454 1.00 88.19 98 PHE A O 1
ATOM 787 N N . ASP A 1 99 ? 77.830 10.701 -107.662 1.00 87.94 99 ASP A N 1
ATOM 788 C CA . ASP A 1 99 ? 78.190 10.038 -106.404 1.00 87.94 99 ASP A CA 1
ATOM 789 C C . ASP A 1 99 ? 77.577 10.741 -105.190 1.00 87.94 99 ASP A C 1
ATOM 791 O O . ASP A 1 99 ? 76.984 10.099 -104.316 1.00 87.94 99 ASP A O 1
ATOM 795 N N . LEU A 1 100 ? 77.633 12.077 -105.163 1.00 90.50 100 LEU A N 1
ATOM 796 C CA . LEU A 1 100 ? 77.078 12.866 -104.064 1.00 90.50 100 LEU A CA 1
ATOM 797 C C . LEU A 1 100 ? 75.551 12.709 -103.960 1.00 90.50 100 LEU A C 1
ATOM 799 O O . LEU A 1 100 ? 75.004 12.618 -102.855 1.00 90.50 100 LEU A O 1
ATOM 803 N N . LYS A 1 101 ? 74.853 12.628 -105.103 1.00 90.12 101 LYS A N 1
ATOM 804 C CA . LYS A 1 101 ? 73.409 12.346 -105.150 1.00 90.12 101 LYS A CA 1
ATOM 805 C C . LYS A 1 101 ? 73.092 10.948 -104.628 1.00 90.12 101 LYS A C 1
ATOM 807 O O . LYS A 1 101 ? 72.175 10.813 -103.818 1.00 90.12 101 LYS A O 1
ATOM 812 N N . ASN A 1 102 ? 73.849 9.933 -105.042 1.00 89.62 102 ASN A N 1
ATOM 813 C CA . ASN A 1 102 ? 73.610 8.552 -104.621 1.00 89.62 102 ASN A CA 1
ATOM 814 C C . ASN A 1 102 ? 73.864 8.349 -103.123 1.00 89.62 102 ASN A C 1
ATOM 816 O O . ASN A 1 102 ? 73.043 7.732 -102.445 1.00 89.62 102 ASN A O 1
ATOM 820 N N . LEU A 1 103 ? 74.939 8.924 -102.573 1.00 92.25 103 LEU A N 1
ATOM 821 C CA . LEU A 1 103 ? 75.225 8.854 -101.136 1.00 92.25 103 LEU A CA 1
ATOM 822 C C . LEU A 1 103 ? 74.097 9.470 -100.299 1.00 92.25 103 LEU A C 1
ATOM 824 O O . LEU A 1 103 ? 73.627 8.859 -99.336 1.00 92.25 103 LEU A O 1
ATOM 828 N N . LYS A 1 104 ? 73.620 10.661 -100.685 1.00 93.88 104 LYS A N 1
ATOM 829 C CA . LYS A 1 104 ? 72.555 11.351 -99.948 1.00 93.88 104 LYS A CA 1
ATOM 830 C C . LYS A 1 104 ? 71.207 10.642 -100.078 1.00 93.88 104 LYS A C 1
ATOM 832 O O . LYS A 1 104 ? 70.474 10.560 -99.093 1.00 93.88 104 LYS A O 1
ATOM 837 N N . LEU A 1 105 ? 70.902 10.098 -101.258 1.00 93.00 105 LEU A N 1
ATOM 838 C CA . LEU A 1 105 ? 69.684 9.324 -101.491 1.00 93.00 105 LEU A CA 1
ATOM 839 C C . LEU A 1 105 ? 69.656 8.049 -100.637 1.00 93.00 105 LEU A C 1
ATOM 841 O O . LEU A 1 105 ? 68.659 7.796 -99.965 1.00 93.00 105 LEU A O 1
ATOM 845 N N . ASN A 1 106 ? 70.762 7.303 -100.593 1.00 90.81 106 ASN A N 1
ATOM 846 C CA . ASN A 1 106 ? 70.864 6.073 -99.806 1.00 90.81 106 ASN A CA 1
ATOM 847 C C . ASN A 1 106 ? 70.721 6.337 -98.297 1.00 90.81 106 ASN A C 1
ATOM 849 O O . ASN A 1 106 ? 70.033 5.589 -97.601 1.00 90.81 106 ASN A O 1
ATOM 853 N N . SER A 1 107 ? 71.320 7.421 -97.785 1.00 93.25 107 SER A N 1
ATOM 854 C CA . SER A 1 107 ? 71.162 7.819 -96.377 1.00 93.25 107 SER A CA 1
ATOM 855 C C . SER A 1 107 ? 69.707 8.155 -96.043 1.00 93.25 107 SER A C 1
ATOM 857 O O . SER A 1 107 ? 69.162 7.630 -95.077 1.00 93.25 107 SER A O 1
ATOM 859 N N . LEU A 1 108 ? 69.050 8.971 -96.875 1.00 93.81 108 LEU A N 1
ATOM 860 C CA . LEU A 1 108 ? 67.649 9.356 -96.668 1.00 93.81 108 LEU A CA 1
ATOM 861 C C . LEU A 1 108 ? 66.695 8.157 -96.740 1.00 93.81 108 LEU A C 1
ATOM 863 O O . LEU A 1 108 ? 65.735 8.089 -95.977 1.00 93.81 108 LEU A O 1
ATOM 867 N N . GLN A 1 109 ? 66.958 7.195 -97.627 1.00 93.81 109 GLN A N 1
ATOM 868 C CA . GLN A 1 109 ? 66.180 5.957 -97.699 1.00 93.81 109 GLN A CA 1
ATOM 869 C C . GLN A 1 109 ? 66.324 5.118 -96.424 1.00 93.81 109 GLN A C 1
ATOM 871 O O . GLN A 1 109 ? 65.330 4.595 -95.922 1.00 93.81 109 GLN A O 1
ATOM 876 N N . LYS A 1 110 ? 67.535 5.031 -95.861 1.00 94.06 110 LYS A N 1
ATOM 877 C CA . LYS A 1 110 ? 67.782 4.311 -94.605 1.00 94.06 110 LYS A CA 1
ATOM 878 C C . LYS A 1 110 ? 67.047 4.944 -93.417 1.00 94.06 110 LYS A C 1
ATOM 880 O O . LYS A 1 110 ? 66.444 4.224 -92.617 1.00 94.06 110 LYS A O 1
ATOM 885 N N . ASP A 1 111 ? 67.066 6.271 -93.315 1.00 94.81 111 ASP A N 1
ATOM 886 C CA . ASP A 1 111 ? 66.361 6.993 -92.251 1.00 94.81 111 ASP A CA 1
ATOM 887 C C . ASP A 1 111 ? 64.839 6.834 -92.387 1.00 94.81 111 ASP A C 1
ATOM 889 O O . ASP A 1 111 ? 64.149 6.595 -91.395 1.00 94.81 111 ASP A O 1
ATOM 893 N N . LEU A 1 112 ? 64.315 6.875 -93.620 1.00 95.44 112 LEU A N 1
ATOM 894 C CA . LEU A 1 112 ? 62.895 6.651 -93.902 1.00 95.44 112 LEU A CA 1
ATOM 895 C C . LEU A 1 112 ? 62.436 5.259 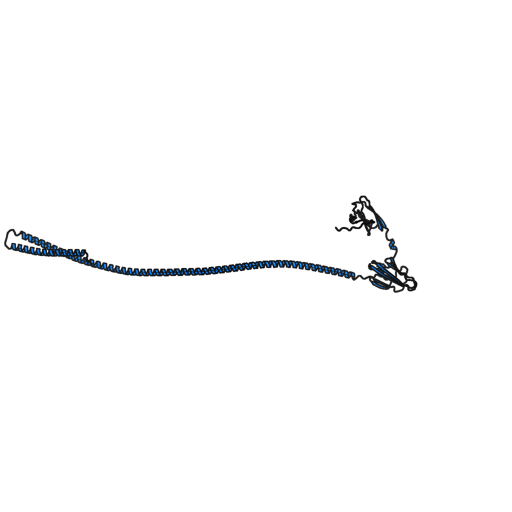-93.446 1.00 95.44 112 LEU A C 1
ATOM 897 O O . LEU A 1 112 ? 61.394 5.139 -92.803 1.00 95.44 112 LEU A O 1
ATOM 901 N N . GLU A 1 113 ? 63.198 4.210 -93.763 1.00 94.06 113 GLU A N 1
ATOM 902 C CA . GLU A 1 113 ? 62.864 2.847 -93.333 1.00 94.06 113 GLU A CA 1
ATOM 903 C C . GLU A 1 113 ? 62.938 2.698 -91.809 1.00 94.06 113 GLU A C 1
ATOM 905 O O . GLU A 1 113 ? 62.040 2.117 -91.198 1.00 94.06 113 GLU A O 1
ATOM 910 N N . THR A 1 114 ? 63.935 3.315 -91.171 1.00 95.19 114 THR A N 1
ATOM 911 C CA . THR A 1 114 ? 64.048 3.330 -89.703 1.00 95.19 114 THR A CA 1
ATOM 912 C C . THR A 1 114 ? 62.824 3.992 -89.058 1.00 95.19 114 THR A C 1
ATOM 914 O O . THR A 1 114 ? 62.225 3.434 -88.135 1.00 95.19 114 THR A O 1
ATOM 917 N N . LEU A 1 115 ? 62.395 5.145 -89.580 1.00 95.06 115 LEU A N 1
ATOM 918 C CA . LEU A 1 115 ? 61.217 5.864 -89.090 1.00 95.06 115 LEU A CA 1
ATOM 919 C C . LEU A 1 115 ? 59.913 5.088 -89.316 1.00 95.06 115 LEU A C 1
ATOM 921 O O . LEU A 1 115 ? 59.027 5.123 -88.459 1.00 95.06 115 LEU A O 1
ATOM 925 N N . LYS A 1 116 ? 59.779 4.355 -90.428 1.00 95.25 116 LYS A N 1
ATOM 926 C CA . LYS A 1 116 ? 58.609 3.495 -90.674 1.00 95.25 116 LYS A CA 1
ATOM 927 C C . LYS A 1 116 ? 58.496 2.391 -89.6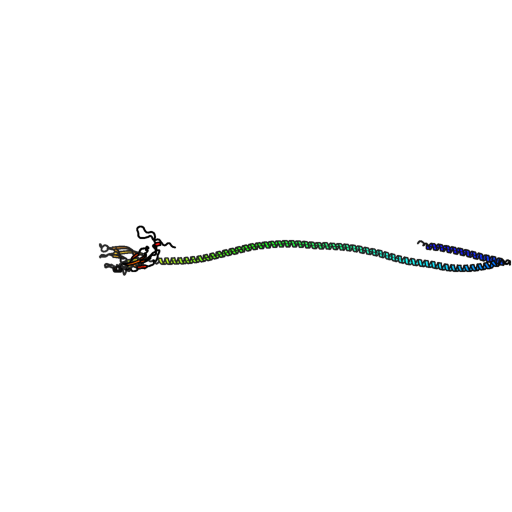28 1.00 95.25 116 LYS A C 1
ATOM 929 O O . LYS A 1 116 ? 57.416 2.221 -89.066 1.00 95.25 116 LYS A O 1
ATOM 934 N N . VAL A 1 117 ? 59.598 1.696 -89.335 1.00 95.25 117 VAL A N 1
ATOM 935 C CA . VAL A 1 117 ? 59.631 0.624 -88.324 1.00 95.25 117 VAL A CA 1
ATOM 936 C C . VAL A 1 117 ? 59.258 1.169 -86.944 1.00 95.25 117 VAL A C 1
ATOM 938 O O . VAL A 1 117 ? 58.399 0.605 -86.261 1.00 95.25 117 VAL A O 1
ATOM 941 N N . GLN A 1 118 ? 59.831 2.311 -86.554 1.00 95.81 118 GLN A N 1
ATOM 942 C CA . GLN A 1 118 ? 59.487 2.972 -85.293 1.00 95.81 118 GLN A CA 1
ATOM 943 C C . GLN A 1 118 ? 58.010 3.385 -85.244 1.00 95.81 118 GLN A C 1
ATOM 945 O O . GLN A 1 118 ? 57.344 3.166 -84.235 1.00 95.81 118 GLN A O 1
ATOM 950 N N . SER A 1 119 ? 57.464 3.920 -86.340 1.00 95.19 119 SER A N 1
ATOM 951 C CA . SER A 1 119 ? 56.047 4.289 -86.425 1.00 95.19 119 SER A CA 1
ATOM 952 C C . SER A 1 119 ? 55.121 3.078 -86.280 1.00 95.19 119 SER A C 1
ATOM 954 O O . SER A 1 119 ? 54.104 3.163 -85.590 1.00 95.19 119 SER A O 1
ATOM 956 N N . THR A 1 120 ? 55.465 1.938 -86.887 1.00 94.56 120 THR A N 1
ATOM 957 C CA . THR A 1 120 ? 54.686 0.702 -86.730 1.00 94.56 120 THR A CA 1
ATOM 958 C C . THR A 1 120 ? 54.751 0.153 -85.310 1.00 94.56 120 THR A C 1
ATOM 960 O O . THR A 1 120 ? 53.714 -0.244 -84.780 1.00 94.56 120 THR A O 1
ATOM 963 N N . GLN A 1 121 ? 55.923 0.199 -84.669 1.00 95.50 121 GLN A N 1
ATOM 964 C CA . GLN A 1 121 ? 56.067 -0.237 -83.281 1.00 95.50 121 GLN A CA 1
ATOM 965 C C . GLN A 1 121 ? 55.238 0.643 -82.343 1.00 95.50 121 GLN A C 1
ATOM 967 O O . GLN A 1 121 ? 54.456 0.129 -81.550 1.00 95.50 121 GLN A O 1
ATOM 972 N N . LEU A 1 122 ? 55.315 1.967 -82.506 1.00 95.81 122 LEU A N 1
ATOM 973 C CA . LEU A 1 122 ? 54.572 2.907 -81.671 1.00 95.81 122 LEU A CA 1
ATOM 974 C C . LEU A 1 122 ? 53.051 2.722 -81.797 1.00 95.81 122 LEU A C 1
ATOM 976 O O . LEU A 1 122 ? 52.331 2.833 -80.808 1.00 95.81 122 LEU A O 1
ATOM 980 N N . LYS A 1 123 ? 52.551 2.399 -82.997 1.00 95.50 123 LYS A N 1
ATOM 981 C CA . LYS A 1 123 ? 51.133 2.054 -83.199 1.00 95.50 123 LYS A CA 1
ATOM 982 C C . LYS A 1 123 ? 50.737 0.780 -82.452 1.00 95.50 123 LYS A C 1
ATOM 984 O O . LYS A 1 123 ? 49.652 0.738 -81.875 1.00 95.50 123 LYS A O 1
ATOM 989 N N . SER A 1 124 ? 51.601 -0.234 -82.459 1.00 95.00 124 SER A N 1
ATOM 990 C CA . SER A 1 124 ? 51.376 -1.477 -81.715 1.00 95.00 124 SER A CA 1
ATOM 991 C C . SER A 1 124 ? 51.341 -1.221 -80.207 1.00 95.00 124 SER A C 1
ATOM 993 O O . SER A 1 124 ? 50.401 -1.642 -79.535 1.00 95.00 124 SER A O 1
ATOM 995 N N . ASP A 1 125 ? 52.315 -0.474 -79.685 1.00 95.75 125 ASP A N 1
ATOM 996 C CA . ASP A 1 125 ? 52.400 -0.144 -78.260 1.00 95.75 125 ASP A CA 1
ATOM 997 C C . ASP A 1 125 ? 51.193 0.693 -77.812 1.00 95.75 125 ASP A C 1
ATOM 999 O O . ASP A 1 125 ? 50.590 0.414 -76.776 1.00 95.75 125 ASP A O 1
ATOM 1003 N N . TYR A 1 126 ? 50.772 1.663 -78.632 1.00 95.31 126 TYR A N 1
ATOM 1004 C CA . TYR A 1 126 ? 49.565 2.451 -78.382 1.00 95.31 126 TYR A CA 1
ATOM 1005 C C . TYR A 1 126 ? 48.313 1.569 -78.305 1.00 95.31 126 TYR A C 1
ATOM 1007 O O . TYR A 1 126 ? 47.527 1.701 -77.368 1.00 95.31 126 TYR A O 1
ATOM 1015 N N . SER A 1 127 ? 48.149 0.625 -79.237 1.00 95.12 127 SER A N 1
ATOM 1016 C CA . SER A 1 127 ? 47.017 -0.307 -79.211 1.00 95.12 127 SER A CA 1
ATOM 1017 C C . SER A 1 127 ? 47.004 -1.167 -77.945 1.00 95.12 127 SER A C 1
ATOM 1019 O O . SER A 1 127 ? 45.932 -1.442 -77.409 1.00 95.12 127 SER A O 1
ATOM 1021 N N . LEU A 1 128 ? 48.173 -1.584 -77.451 1.00 96.00 128 LEU A N 1
ATOM 1022 C CA . LEU A 1 128 ? 48.282 -2.379 -76.229 1.00 96.00 128 LEU A CA 1
ATOM 1023 C C . LEU A 1 128 ? 47.895 -1.560 -74.990 1.00 96.00 128 LEU A C 1
ATOM 1025 O O . LEU A 1 128 ? 47.163 -2.057 -74.132 1.00 96.00 128 LEU A O 1
ATOM 1029 N N . VAL A 1 129 ? 48.333 -0.300 -74.917 1.00 94.69 129 VAL A N 1
ATOM 1030 C CA . VAL A 1 129 ? 47.975 0.620 -73.825 1.00 94.69 129 VAL A CA 1
ATOM 1031 C C . VAL A 1 129 ? 46.473 0.900 -73.802 1.00 94.69 129 VAL A C 1
ATOM 1033 O O . VAL A 1 129 ? 45.876 0.845 -72.729 1.00 94.69 129 VAL A O 1
ATOM 1036 N N . VAL A 1 130 ? 45.853 1.141 -74.962 1.00 96.81 130 VAL A N 1
ATOM 1037 C CA . VAL A 1 130 ? 44.399 1.358 -75.064 1.00 96.81 130 VAL A CA 1
ATOM 1038 C C . VAL A 1 130 ? 43.635 0.135 -74.563 1.00 96.81 130 VAL A C 1
ATOM 1040 O O . VAL A 1 130 ? 42.838 0.260 -73.639 1.00 96.81 130 VAL A O 1
ATOM 1043 N N . ASN A 1 131 ? 43.970 -1.061 -75.054 1.00 94.62 131 ASN A N 1
ATOM 1044 C CA . ASN A 1 131 ? 43.318 -2.294 -74.606 1.00 94.62 131 ASN A CA 1
ATOM 1045 C C . ASN A 1 131 ? 43.450 -2.504 -73.090 1.00 94.62 131 ASN A C 1
ATOM 1047 O O . ASN A 1 131 ? 42.516 -2.971 -72.437 1.00 94.62 131 ASN A O 1
ATOM 1051 N N . LYS A 1 132 ? 44.609 -2.163 -72.505 1.00 96.00 132 LYS A N 1
ATOM 1052 C CA . LYS A 1 132 ? 44.799 -2.291 -71.057 1.00 96.00 132 LYS A CA 1
ATOM 1053 C C . LYS A 1 132 ? 44.014 -1.241 -70.272 1.00 96.00 132 LYS A C 1
ATOM 1055 O O . LYS A 1 132 ? 43.520 -1.561 -69.192 1.00 96.00 132 LYS A O 1
ATOM 1060 N N . SER A 1 133 ? 43.893 -0.027 -70.804 1.00 95.88 133 SER A N 1
ATOM 1061 C CA . SER A 1 133 ? 43.055 1.030 -70.232 1.00 95.88 133 SER A CA 1
ATOM 1062 C C . SER A 1 133 ? 41.591 0.599 -70.192 1.00 95.88 133 SER A C 1
ATOM 1064 O O . SER A 1 133 ? 40.979 0.655 -69.128 1.00 95.88 133 SER A O 1
ATOM 1066 N N . ASP A 1 134 ? 41.072 0.073 -71.303 1.00 95.12 134 ASP A N 1
ATOM 1067 C CA . ASP A 1 134 ? 39.688 -0.402 -71.404 1.00 95.12 134 ASP A CA 1
ATOM 1068 C C . ASP A 1 134 ? 39.420 -1.557 -70.424 1.00 95.12 134 ASP A C 1
ATOM 1070 O O . ASP A 1 134 ? 38.394 -1.592 -69.741 1.00 95.12 134 ASP A O 1
ATOM 1074 N N . GLN A 1 135 ? 40.377 -2.486 -70.286 1.00 95.19 135 GLN A N 1
ATOM 1075 C CA . GLN A 1 135 ? 40.276 -3.571 -69.308 1.00 95.19 135 GLN A CA 1
ATOM 1076 C C . GLN A 1 135 ? 40.218 -3.038 -67.867 1.00 95.19 135 GLN A C 1
ATOM 1078 O O . GLN A 1 135 ? 39.367 -3.466 -67.088 1.00 95.19 135 GLN A O 1
ATOM 1083 N N . LEU A 1 136 ? 41.110 -2.110 -67.503 1.00 94.31 136 LEU A N 1
ATOM 1084 C CA . LEU A 1 136 ? 41.139 -1.525 -66.159 1.00 94.31 136 LEU A CA 1
ATOM 1085 C C . LEU A 1 136 ? 39.867 -0.728 -65.851 1.00 94.31 136 LEU A C 1
ATOM 1087 O O . LEU A 1 136 ? 39.403 -0.738 -64.712 1.00 94.31 136 LEU A O 1
ATOM 1091 N N . GLU A 1 137 ? 39.286 -0.056 -66.845 1.00 94.69 137 GLU A N 1
ATOM 1092 C CA . GLU A 1 137 ? 38.026 0.668 -66.682 1.00 94.69 137 GLU A CA 1
ATOM 1093 C C . GLU A 1 137 ? 36.853 -0.291 -66.419 1.00 94.69 137 GLU A C 1
ATOM 1095 O O . GLU A 1 137 ? 36.058 -0.051 -65.504 1.00 94.69 137 GLU A O 1
ATOM 1100 N N . SER A 1 138 ? 36.807 -1.430 -67.121 1.00 91.38 138 SER A N 1
ATOM 1101 C CA . SER A 1 138 ? 35.831 -2.497 -66.861 1.00 91.38 138 SER A CA 1
ATOM 1102 C C . SER A 1 138 ? 35.988 -3.098 -65.458 1.00 91.38 138 SER A C 1
ATOM 1104 O O . SER A 1 138 ? 35.002 -3.217 -64.727 1.00 91.38 138 SER A O 1
ATOM 1106 N N . GLU A 1 139 ? 37.216 -3.439 -65.050 1.00 93.25 139 GLU A N 1
ATOM 1107 C CA . GLU A 1 139 ? 37.506 -3.972 -63.708 1.00 93.25 139 GLU A CA 1
ATOM 1108 C C . GLU A 1 139 ? 37.119 -2.963 -62.609 1.00 93.25 139 GLU A C 1
ATOM 1110 O O . GLU A 1 139 ? 36.506 -3.320 -61.599 1.00 93.25 139 GLU A O 1
ATOM 1115 N N . LEU A 1 140 ? 37.400 -1.671 -62.817 1.00 91.31 140 LEU A N 1
ATOM 1116 C CA . LEU A 1 140 ? 37.015 -0.608 -61.887 1.00 91.31 140 LEU A CA 1
ATOM 1117 C C . LEU A 1 140 ? 35.490 -0.484 -61.749 1.00 91.31 140 LEU A C 1
ATOM 1119 O O . LEU A 1 140 ? 34.985 -0.217 -60.652 1.00 91.31 140 LEU A O 1
ATOM 1123 N N . GLN A 1 141 ? 34.748 -0.651 -62.844 1.00 88.31 141 GLN A N 1
ATOM 1124 C CA . GLN A 1 141 ? 33.290 -0.583 -62.834 1.00 88.31 141 GLN A CA 1
ATOM 1125 C C . GLN A 1 141 ? 32.669 -1.763 -62.077 1.00 88.31 141 GLN A C 1
ATOM 1127 O O . GLN A 1 141 ? 31.734 -1.554 -61.300 1.00 88.31 141 GLN A O 1
ATOM 1132 N N . GLU A 1 142 ? 33.221 -2.968 -62.217 1.00 86.69 142 GLU A N 1
ATOM 1133 C CA . GLU A 1 142 ? 32.776 -4.154 -61.478 1.00 86.69 142 GLU A CA 1
ATOM 1134 C C . GLU A 1 142 ? 32.992 -3.999 -59.962 1.00 86.69 142 GLU A C 1
ATOM 1136 O O . GLU A 1 142 ? 32.066 -4.199 -59.170 1.00 86.69 142 GLU A O 1
ATOM 1141 N N . VAL A 1 143 ? 34.170 -3.521 -59.542 1.00 83.12 143 VAL A N 1
ATOM 1142 C CA . VAL A 1 143 ? 34.472 -3.266 -58.120 1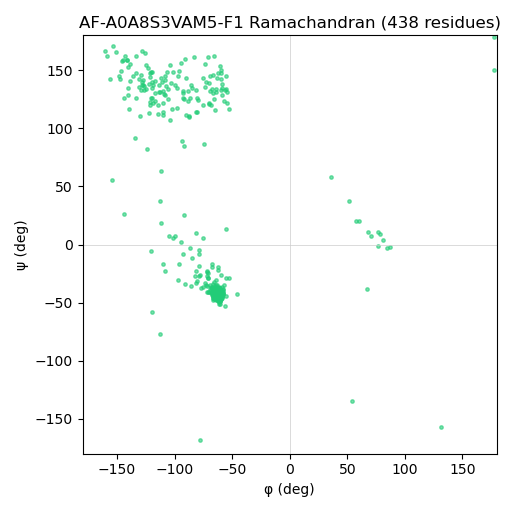.00 83.12 143 VAL A CA 1
ATOM 1143 C C . VAL A 1 143 ? 33.532 -2.214 -57.517 1.00 83.12 143 VAL A C 1
ATOM 1145 O O . VAL A 1 143 ? 33.069 -2.372 -56.383 1.00 83.12 143 VAL A O 1
ATOM 1148 N N . LYS A 1 144 ? 33.205 -1.147 -58.262 1.00 82.69 144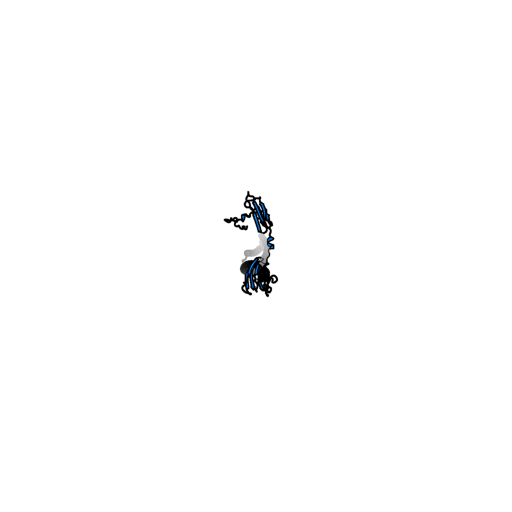 LYS A N 1
ATOM 1149 C CA . LYS A 1 144 ? 32.242 -0.125 -57.811 1.00 82.69 144 LYS A CA 1
ATOM 1150 C C . LYS A 1 144 ? 30.849 -0.714 -57.567 1.00 82.69 144 LYS A C 1
ATOM 1152 O O . LYS A 1 144 ? 30.208 -0.336 -56.587 1.00 82.69 144 LYS A O 1
ATOM 1157 N N . GLN A 1 145 ? 30.398 -1.631 -58.425 1.00 81.00 145 GLN A N 1
ATOM 1158 C CA . GLN A 1 145 ? 29.098 -2.296 -58.276 1.00 81.00 145 GLN A CA 1
ATOM 1159 C C . GLN A 1 145 ? 29.075 -3.275 -57.094 1.00 81.00 145 GLN A C 1
ATOM 1161 O O . GLN A 1 145 ? 28.113 -3.296 -56.332 1.00 81.00 145 GLN A O 1
ATOM 1166 N N . LEU A 1 146 ? 30.144 -4.044 -56.872 1.00 80.12 146 LEU A N 1
ATOM 1167 C CA . LEU A 1 146 ? 30.222 -4.952 -55.720 1.00 80.12 146 LEU A CA 1
ATOM 1168 C C . LEU A 1 146 ? 30.150 -4.201 -54.381 1.00 80.12 146 LEU A C 1
ATOM 1170 O O . LEU A 1 146 ? 29.472 -4.643 -53.449 1.00 80.12 146 LEU A O 1
ATOM 1174 N N . LYS A 1 147 ? 30.809 -3.040 -54.289 1.00 79.88 147 LYS A N 1
ATOM 1175 C CA . LYS A 1 147 ? 30.809 -2.219 -53.072 1.00 79.88 147 LYS A CA 1
ATOM 1176 C C . LYS A 1 147 ? 29.419 -1.664 -52.740 1.00 79.88 147 LYS A C 1
ATOM 1178 O O . LYS A 1 147 ? 28.999 -1.749 -51.589 1.00 79.88 147 LYS A O 1
ATOM 1183 N N . SER A 1 148 ? 28.683 -1.158 -53.735 1.00 78.12 148 SER A N 1
ATOM 1184 C CA . SER A 1 148 ? 27.342 -0.594 -53.517 1.00 78.12 148 SER A CA 1
ATOM 1185 C C . SER A 1 148 ? 26.335 -1.641 -53.024 1.00 78.12 148 SER A C 1
ATOM 1187 O O . SER A 1 148 ? 25.544 -1.357 -52.125 1.00 78.12 148 SER A O 1
ATOM 1189 N N . VAL A 1 149 ? 26.393 -2.869 -53.551 1.00 81.00 149 VAL A N 1
ATOM 1190 C CA . VAL A 1 149 ? 25.520 -3.976 -53.123 1.00 81.00 149 VAL A CA 1
ATOM 1191 C C . VAL A 1 149 ? 25.820 -4.405 -51.683 1.00 81.00 149 VAL A C 1
ATOM 1193 O O . VAL A 1 149 ? 24.892 -4.609 -50.898 1.00 81.00 149 VAL A O 1
ATOM 1196 N N . SER A 1 150 ? 27.100 -4.503 -51.309 1.00 82.06 150 SER A N 1
ATOM 1197 C CA . SER A 1 150 ? 27.501 -4.855 -49.940 1.00 82.06 150 SER A CA 1
ATOM 1198 C C . SER A 1 150 ? 27.015 -3.824 -48.915 1.00 82.06 150 SER A C 1
ATOM 1200 O O . SER A 1 150 ? 26.467 -4.199 -47.876 1.00 82.06 150 SER A O 1
ATOM 1202 N N . ASP A 1 151 ? 27.168 -2.531 -49.215 1.00 84.88 151 ASP A N 1
ATOM 1203 C CA . ASP A 1 151 ? 26.722 -1.449 -48.330 1.00 84.88 151 ASP A CA 1
ATOM 1204 C C . ASP A 1 151 ? 25.191 -1.475 -48.147 1.00 84.88 151 ASP A C 1
ATOM 1206 O O . ASP A 1 151 ? 24.692 -1.349 -47.025 1.00 84.88 151 ASP A O 1
ATOM 1210 N N . LEU A 1 152 ? 24.431 -1.740 -49.219 1.00 85.75 152 LEU A N 1
ATOM 1211 C CA . LEU A 1 152 ? 22.973 -1.901 -49.155 1.00 85.75 152 L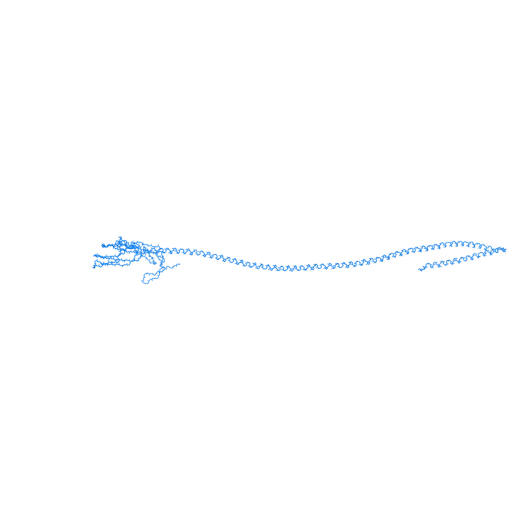EU A CA 1
ATOM 1212 C C . LEU A 1 152 ? 22.553 -3.087 -48.277 1.00 85.75 152 LEU A C 1
ATOM 1214 O O . LEU A 1 152 ? 21.619 -2.960 -47.484 1.00 85.75 152 LEU A O 1
ATOM 1218 N N . GLN A 1 153 ? 23.244 -4.226 -48.369 1.00 88.31 153 GLN A N 1
ATOM 1219 C CA . GLN A 1 153 ? 22.914 -5.405 -47.565 1.00 88.31 153 GLN A CA 1
ATOM 1220 C C . GLN A 1 153 ? 23.128 -5.158 -46.064 1.00 88.31 153 GLN A C 1
ATOM 1222 O O . GLN A 1 153 ? 22.310 -5.584 -45.245 1.00 88.31 153 GLN A O 1
ATOM 1227 N N . ILE A 1 154 ? 24.199 -4.446 -45.695 1.00 89.38 154 ILE A N 1
ATOM 1228 C CA . ILE A 1 154 ? 24.466 -4.057 -44.303 1.00 89.38 154 ILE A CA 1
ATOM 1229 C C . ILE A 1 154 ? 23.352 -3.142 -43.788 1.00 89.38 154 ILE A C 1
ATOM 1231 O O . ILE A 1 154 ? 22.805 -3.394 -42.713 1.00 89.38 154 ILE A O 1
ATOM 1235 N N . VAL A 1 155 ? 22.972 -2.122 -44.565 1.00 88.88 155 VAL A N 1
ATOM 1236 C CA . VAL A 1 155 ? 21.895 -1.190 -44.196 1.00 88.88 155 VAL A CA 1
ATOM 1237 C C . VAL A 1 155 ? 20.567 -1.925 -44.009 1.00 88.88 155 VAL A C 1
ATOM 1239 O O . VAL A 1 155 ? 19.884 -1.703 -43.011 1.00 88.88 155 VAL A O 1
ATOM 1242 N N . LEU A 1 156 ? 20.215 -2.845 -44.912 1.00 89.88 156 LEU A N 1
ATOM 1243 C CA . LEU A 1 156 ? 18.987 -3.638 -44.802 1.00 89.88 156 LEU A CA 1
ATOM 1244 C C . LEU A 1 156 ? 18.979 -4.528 -43.552 1.00 89.88 156 LEU A C 1
ATOM 1246 O O . LEU A 1 156 ? 17.963 -4.608 -42.859 1.00 89.88 156 LEU A O 1
ATOM 1250 N N . ASN A 1 157 ? 20.109 -5.162 -43.230 1.00 92.88 157 ASN A N 1
ATOM 1251 C CA . ASN A 1 157 ? 20.236 -5.989 -42.030 1.00 92.88 157 ASN A CA 1
ATOM 1252 C C . ASN A 1 157 ? 20.082 -5.153 -40.750 1.00 92.88 157 ASN A C 1
ATOM 1254 O O . ASN A 1 157 ? 19.339 -5.548 -39.851 1.00 92.88 157 ASN A O 1
ATOM 1258 N N . LEU A 1 158 ? 20.732 -3.986 -40.684 1.00 93.31 158 LEU A N 1
ATOM 1259 C CA . LEU A 1 158 ? 20.610 -3.063 -39.553 1.00 93.31 158 LEU A CA 1
ATOM 1260 C C . LEU A 1 158 ? 19.186 -2.515 -39.420 1.00 93.31 158 LEU A C 1
ATOM 1262 O O . LEU A 1 158 ? 18.664 -2.442 -38.311 1.00 93.31 158 LEU A O 1
ATOM 1266 N N . GLN A 1 159 ? 18.525 -2.190 -40.534 1.00 94.31 159 GLN A N 1
ATOM 1267 C CA . GLN A 1 159 ? 17.137 -1.730 -40.524 1.00 94.31 159 GLN A CA 1
ATOM 1268 C C . GLN A 1 159 ? 16.194 -2.808 -39.983 1.00 94.31 159 GLN A C 1
ATOM 1270 O O . GLN A 1 159 ? 15.306 -2.506 -39.186 1.00 94.31 159 GLN A O 1
ATOM 1275 N N . LYS A 1 160 ? 16.393 -4.069 -40.386 1.00 95.19 160 LYS A N 1
ATOM 1276 C CA . LYS A 1 160 ? 15.619 -5.194 -39.857 1.00 95.19 160 LYS A CA 1
ATOM 1277 C C . LYS A 1 160 ? 15.823 -5.338 -38.348 1.00 95.19 160 LYS A C 1
ATOM 1279 O O . LYS A 1 160 ? 14.841 -5.368 -37.616 1.00 95.19 160 LYS A O 1
ATOM 1284 N N . GLN A 1 161 ? 17.074 -5.341 -37.885 1.00 96.44 161 GLN A N 1
ATOM 1285 C CA . GLN A 1 161 ? 17.387 -5.415 -36.453 1.00 96.44 161 GLN A CA 1
ATOM 1286 C C . GLN A 1 161 ? 16.776 -4.249 -35.663 1.00 96.44 161 GLN A C 1
ATOM 1288 O O . GLN A 1 161 ? 16.221 -4.462 -34.589 1.00 96.44 161 GLN A O 1
ATOM 1293 N N . ALA A 1 162 ? 16.830 -3.026 -36.198 1.00 94.69 162 ALA A N 1
ATOM 1294 C CA . ALA A 1 162 ? 16.224 -1.855 -35.571 1.00 94.69 162 ALA A CA 1
ATOM 1295 C C . ALA A 1 162 ? 14.696 -1.984 -35.461 1.00 94.69 162 ALA A C 1
ATOM 1297 O O . ALA A 1 162 ? 14.121 -1.633 -34.429 1.00 94.69 162 ALA A O 1
ATOM 1298 N N . ASN A 1 163 ? 14.039 -2.518 -36.494 1.00 95.75 163 ASN A N 1
ATOM 1299 C CA . ASN A 1 163 ? 12.597 -2.758 -36.487 1.00 95.75 163 ASN A CA 1
ATOM 1300 C C . ASN A 1 163 ? 12.207 -3.837 -35.464 1.00 95.75 163 ASN A C 1
ATOM 1302 O O . ASN A 1 163 ? 11.279 -3.619 -34.683 1.00 95.75 163 ASN A O 1
ATOM 1306 N N . ASP A 1 164 ? 12.939 -4.954 -35.430 1.00 96.50 164 ASP A N 1
ATOM 1307 C CA . ASP A 1 164 ? 12.711 -6.050 -34.480 1.00 96.50 164 ASP A CA 1
ATOM 1308 C C . ASP A 1 164 ? 12.865 -5.545 -33.032 1.00 96.50 164 ASP A C 1
ATOM 1310 O O . ASP A 1 164 ? 11.988 -5.758 -32.189 1.00 96.50 164 ASP A O 1
ATOM 1314 N N . LEU A 1 165 ? 13.924 -4.771 -32.761 1.00 97.12 165 LEU A N 1
ATOM 1315 C CA . LEU A 1 165 ? 14.166 -4.174 -31.447 1.00 97.12 165 LEU A CA 1
ATOM 1316 C C . LEU A 1 165 ? 13.075 -3.160 -31.068 1.00 97.12 165 LEU A C 1
ATOM 1318 O O . LEU A 1 165 ? 12.613 -3.133 -29.928 1.00 97.12 165 LEU A O 1
ATOM 1322 N N . SER A 1 166 ? 12.619 -2.344 -32.022 1.00 97.19 166 SER A N 1
ATOM 1323 C CA . SER A 1 166 ? 11.518 -1.397 -31.807 1.00 97.19 166 SER A CA 1
ATOM 1324 C C . SER A 1 166 ? 10.220 -2.117 -31.419 1.00 97.19 166 SER A C 1
ATOM 1326 O O . SER A 1 166 ? 9.515 -1.692 -30.497 1.00 97.19 166 SER A O 1
ATOM 1328 N N . GLN A 1 167 ? 9.933 -3.254 -32.060 1.00 96.62 167 GLN A N 1
ATOM 1329 C CA . GLN A 1 167 ? 8.778 -4.083 -31.732 1.00 96.62 167 GLN A CA 1
ATOM 1330 C C . GLN A 1 167 ? 8.894 -4.694 -30.327 1.00 96.62 167 GLN A C 1
ATOM 1332 O O . GLN A 1 167 ? 7.925 -4.651 -29.563 1.00 96.62 167 GLN A O 1
ATOM 1337 N N . GLU A 1 168 ? 10.064 -5.219 -29.957 1.00 97.31 168 GLU A N 1
ATOM 1338 C CA . GLU A 1 168 ? 10.316 -5.790 -28.628 1.00 97.31 168 GLU A CA 1
ATOM 1339 C C . GLU A 1 168 ? 10.199 -4.737 -27.514 1.00 97.31 168 GLU A C 1
ATOM 1341 O O . GLU A 1 168 ? 9.554 -4.979 -26.486 1.00 97.31 168 GLU A O 1
ATOM 1346 N N . ILE A 1 169 ? 10.733 -3.532 -27.742 1.00 97.31 169 ILE A N 1
ATOM 1347 C CA . ILE A 1 169 ? 10.562 -2.377 -26.848 1.00 97.31 169 ILE A CA 1
ATOM 1348 C C . ILE A 1 169 ? 9.072 -2.046 -26.694 1.00 97.31 169 ILE A C 1
ATOM 1350 O O . ILE A 1 169 ? 8.590 -1.855 -25.576 1.00 97.31 169 ILE A O 1
ATOM 1354 N N . GLY A 1 170 ? 8.312 -2.031 -27.793 1.00 97.31 170 GLY A N 1
ATOM 1355 C CA . GLY A 1 170 ? 6.865 -1.810 -27.769 1.00 97.31 170 GLY A CA 1
ATOM 1356 C C . GLY A 1 170 ? 6.117 -2.845 -26.922 1.00 97.31 170 GLY A C 1
ATOM 1357 O O . GLY A 1 170 ? 5.292 -2.485 -26.077 1.00 97.31 170 GLY A O 1
ATOM 1358 N N . GLN A 1 171 ? 6.439 -4.131 -27.089 1.00 97.12 171 GLN A N 1
ATOM 1359 C CA . GLN A 1 171 ? 5.858 -5.212 -26.287 1.00 97.12 171 GLN A CA 1
ATOM 1360 C C . GLN A 1 171 ? 6.223 -5.084 -24.804 1.00 97.12 171 GLN A C 1
ATOM 1362 O O . GLN A 1 171 ? 5.357 -5.233 -23.939 1.00 97.12 171 GLN A O 1
ATOM 1367 N N . THR A 1 172 ? 7.481 -4.766 -24.503 1.00 97.25 172 THR A N 1
ATOM 1368 C CA . THR A 1 172 ? 7.973 -4.588 -23.131 1.00 97.25 172 THR A CA 1
ATOM 1369 C C . THR A 1 172 ? 7.286 -3.412 -22.443 1.00 97.25 172 THR A C 1
ATOM 1371 O O . THR A 1 172 ? 6.786 -3.562 -21.329 1.00 97.25 172 THR A O 1
ATOM 1374 N N . ASN A 1 173 ? 7.126 -2.283 -23.136 1.00 97.25 173 ASN A N 1
ATOM 1375 C CA . ASN A 1 173 ? 6.382 -1.127 -22.633 1.00 97.25 173 ASN A CA 1
ATOM 1376 C C . ASN A 1 173 ? 4.908 -1.458 -22.358 1.00 97.25 173 ASN A C 1
ATOM 1378 O O . ASN A 1 173 ? 4.328 -0.979 -21.382 1.00 97.25 173 ASN A O 1
ATOM 1382 N N . ASN A 1 174 ? 4.281 -2.290 -23.193 1.00 97.12 174 ASN A N 1
ATOM 1383 C CA . ASN A 1 174 ? 2.909 -2.745 -22.960 1.00 97.12 174 ASN A CA 1
ATOM 1384 C C . ASN A 1 174 ? 2.814 -3.657 -21.729 1.00 97.12 174 ASN A C 1
ATOM 1386 O O . ASN A 1 174 ? 1.935 -3.447 -20.892 1.00 97.12 174 ASN A O 1
ATOM 1390 N N . ARG A 1 175 ? 3.750 -4.605 -21.565 1.00 96.88 175 ARG A N 1
ATOM 1391 C CA . ARG A 1 175 ? 3.848 -5.442 -20.354 1.00 96.88 175 ARG A CA 1
ATOM 1392 C C . ARG A 1 175 ? 4.050 -4.587 -19.102 1.00 96.88 175 ARG A C 1
ATOM 1394 O O . ARG A 1 175 ? 3.357 -4.790 -18.110 1.00 96.88 175 ARG A O 1
ATOM 1401 N N . GLN A 1 176 ? 4.933 -3.591 -19.159 1.00 97.38 176 GLN A N 1
ATOM 1402 C CA . GLN A 1 176 ? 5.188 -2.681 -18.042 1.00 97.38 176 GLN A CA 1
ATOM 1403 C C . GLN A 1 176 ? 3.941 -1.867 -17.673 1.00 97.38 176 GLN A C 1
ATOM 1405 O O . GLN A 1 176 ? 3.610 -1.760 -16.493 1.00 97.38 176 GLN A O 1
ATOM 1410 N N . ARG A 1 177 ? 3.200 -1.348 -18.662 1.00 97.31 177 ARG A N 1
ATOM 1411 C CA . ARG A 1 177 ? 1.925 -0.651 -18.424 1.00 97.31 177 ARG A CA 1
ATOM 1412 C C . ARG A 1 177 ? 0.886 -1.549 -17.750 1.00 97.31 177 ARG A C 1
ATOM 1414 O O . ARG A 1 177 ? 0.234 -1.101 -16.809 1.00 97.31 177 ARG A O 1
ATOM 1421 N N . ALA A 1 178 ? 0.770 -2.806 -18.178 1.00 97.12 178 ALA A N 1
ATOM 1422 C CA . ALA A 1 178 ? -0.135 -3.771 -17.555 1.00 97.12 178 ALA A CA 1
ATOM 1423 C C . ALA A 1 178 ? 0.240 -4.047 -16.086 1.00 97.12 178 ALA A C 1
ATOM 1425 O O . ALA A 1 178 ? -0.623 -3.970 -15.215 1.00 97.12 178 ALA A O 1
ATOM 1426 N N . ILE A 1 179 ? 1.528 -4.270 -15.795 1.00 97.69 179 ILE A N 1
ATOM 1427 C CA . ILE A 1 179 ? 2.028 -4.485 -14.424 1.00 97.69 179 ILE A CA 1
ATOM 1428 C C . ILE A 1 179 ? 1.767 -3.261 -13.535 1.00 97.69 179 ILE A C 1
ATOM 1430 O O . ILE A 1 179 ? 1.347 -3.405 -12.390 1.00 97.69 179 ILE A O 1
ATOM 1434 N N . ILE A 1 180 ? 1.995 -2.046 -14.045 1.00 97.75 180 ILE A N 1
ATOM 1435 C CA . ILE A 1 180 ? 1.712 -0.809 -13.300 1.00 97.75 180 ILE A CA 1
ATOM 1436 C C . ILE A 1 180 ? 0.216 -0.705 -12.978 1.00 97.75 180 ILE A C 1
ATOM 1438 O O . ILE A 1 180 ? -0.144 -0.358 -11.854 1.00 97.75 180 ILE A O 1
ATOM 1442 N N . SER A 1 181 ? -0.652 -1.027 -13.940 1.00 97.31 181 SER A N 1
ATOM 1443 C CA . SER A 1 181 ? -2.101 -1.028 -13.734 1.00 97.31 181 SER A CA 1
ATOM 1444 C C . SER A 1 181 ? -2.527 -2.033 -12.660 1.00 97.31 181 SER A C 1
ATOM 1446 O O . SER A 1 181 ? -3.287 -1.672 -11.764 1.00 97.31 181 SER A O 1
ATOM 1448 N N . ASP A 1 182 ? -2.009 -3.263 -12.712 1.00 97.94 182 ASP A N 1
ATOM 1449 C CA . ASP A 1 182 ? -2.302 -4.307 -11.723 1.00 97.94 182 ASP A CA 1
ATOM 1450 C C . ASP A 1 182 ? -1.814 -3.922 -10.317 1.00 97.94 182 ASP A C 1
ATOM 1452 O O . ASP A 1 182 ? -2.566 -3.980 -9.345 1.00 97.94 182 ASP A O 1
ATOM 1456 N N . ASN A 1 183 ? -0.587 -3.406 -10.203 1.00 97.75 183 ASN A N 1
ATOM 1457 C CA . ASN A 1 183 ? -0.053 -2.920 -8.929 1.00 97.75 183 ASN A CA 1
ATOM 1458 C C . ASN A 1 183 ? -0.882 -1.764 -8.352 1.00 97.75 183 ASN A C 1
ATOM 1460 O O . ASN A 1 183 ? -1.085 -1.696 -7.138 1.00 97.75 183 ASN A O 1
ATOM 1464 N N . ASN A 1 184 ? -1.389 -0.866 -9.201 1.00 98.06 184 ASN A N 1
ATOM 1465 C CA . ASN A 1 184 ? -2.285 0.202 -8.766 1.00 98.06 184 ASN A CA 1
ATOM 1466 C C . ASN A 1 184 ? -3.630 -0.348 -8.272 1.00 98.06 184 ASN A C 1
ATOM 1468 O O . ASN A 1 184 ? -4.112 0.120 -7.242 1.00 98.06 184 ASN A O 1
ATOM 1472 N N . ALA A 1 185 ? -4.206 -1.350 -8.943 1.00 97.50 185 ALA A N 1
ATOM 1473 C CA . ALA A 1 185 ? -5.425 -2.020 -8.483 1.00 97.50 185 ALA A CA 1
ATOM 1474 C C . ALA A 1 185 ? -5.205 -2.702 -7.121 1.00 97.50 185 ALA A C 1
ATOM 1476 O O . ALA A 1 185 ? -5.922 -2.415 -6.163 1.00 97.50 185 ALA A O 1
ATOM 1477 N N . ARG A 1 186 ? -4.123 -3.479 -6.981 1.00 97.44 186 ARG A N 1
ATOM 1478 C CA . ARG A 1 186 ? -3.733 -4.119 -5.711 1.00 97.44 186 ARG A CA 1
ATOM 1479 C C . ARG A 1 186 ? -3.506 -3.111 -4.585 1.00 97.44 186 ARG A C 1
ATOM 1481 O O . ARG A 1 186 ? -3.847 -3.383 -3.436 1.00 97.44 186 ARG A O 1
ATOM 1488 N N . LYS A 1 187 ? -2.949 -1.933 -4.892 1.00 98.00 187 LYS A N 1
ATOM 1489 C CA . LYS A 1 187 ? -2.800 -0.838 -3.922 1.00 98.00 187 LYS A CA 1
ATOM 1490 C C . LYS A 1 187 ? -4.160 -0.329 -3.438 1.00 98.00 187 LYS A C 1
ATOM 1492 O O . LYS A 1 187 ? -4.298 -0.065 -2.246 1.00 98.00 187 LYS A O 1
ATOM 1497 N N . GLN A 1 188 ? -5.151 -0.201 -4.321 1.00 96.94 188 GLN A N 1
ATOM 1498 C CA . GLN A 1 188 ? -6.503 0.207 -3.924 1.00 96.94 188 GLN A CA 1
ATOM 1499 C C . GLN A 1 188 ? -7.180 -0.849 -3.044 1.00 96.94 188 GLN A C 1
ATOM 1501 O O . GLN A 1 188 ? -7.735 -0.500 -2.002 1.00 96.94 188 GLN A O 1
ATOM 1506 N N . ASP A 1 189 ? -7.046 -2.132 -3.385 1.00 97.50 189 ASP A N 1
ATOM 1507 C CA . ASP A 1 189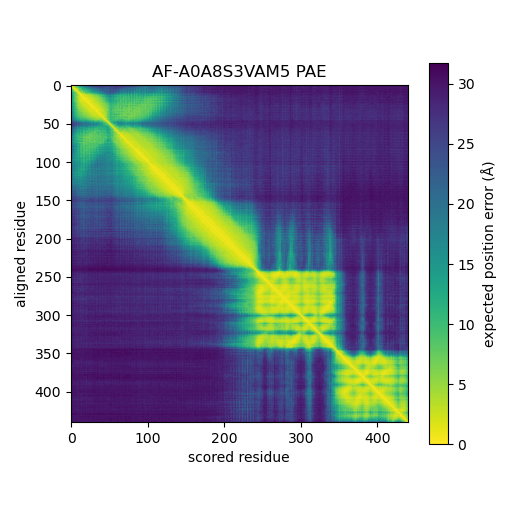 ? -7.563 -3.228 -2.556 1.00 97.50 189 ASP A CA 1
ATOM 1508 C C . ASP A 1 189 ? -6.913 -3.244 -1.165 1.00 97.50 189 ASP A C 1
ATOM 1510 O O . ASP A 1 189 ? -7.593 -3.410 -0.148 1.00 97.50 189 ASP A O 1
ATOM 1514 N N . PHE A 1 190 ? -5.599 -2.999 -1.098 1.00 98.00 190 PHE A N 1
ATOM 1515 C CA . PHE A 1 190 ? -4.873 -2.896 0.167 1.00 98.00 190 PHE A CA 1
ATOM 1516 C C . PHE A 1 190 ? -5.354 -1.713 1.021 1.00 98.00 190 PHE A C 1
ATOM 1518 O O . PHE A 1 190 ? -5.552 -1.862 2.227 1.00 98.00 190 PHE A O 1
ATOM 1525 N N . LEU A 1 191 ? -5.606 -0.551 0.409 1.00 97.94 191 LEU A N 1
ATOM 1526 C CA . LEU A 1 191 ? -6.171 0.610 1.105 1.00 97.94 191 LEU A CA 1
ATOM 1527 C C . LEU A 1 191 ? -7.589 0.333 1.624 1.00 97.94 191 LEU A C 1
ATOM 1529 O O . LEU A 1 191 ? -7.913 0.692 2.759 1.00 97.94 191 LEU A O 1
ATOM 1533 N N . ALA A 1 192 ? -8.421 -0.358 0.842 1.00 97.75 192 ALA A N 1
ATOM 1534 C CA . ALA A 1 192 ? -9.751 -0.773 1.278 1.00 97.75 192 ALA A CA 1
ATOM 1535 C C . ALA A 1 192 ? -9.684 -1.756 2.461 1.00 97.75 192 ALA A C 1
ATOM 1537 O O . ALA A 1 192 ? -10.491 -1.666 3.392 1.00 97.75 192 ALA A O 1
ATOM 1538 N N . LEU A 1 193 ? -8.709 -2.671 2.463 1.00 98.12 193 LEU A N 1
ATOM 1539 C CA . LEU A 1 193 ? -8.480 -3.595 3.573 1.00 98.12 193 LEU A CA 1
ATOM 1540 C C . LEU A 1 193 ? -8.023 -2.860 4.841 1.00 98.12 193 LEU A C 1
ATOM 1542 O O . LEU A 1 193 ? -8.574 -3.112 5.912 1.00 98.12 193 LEU A O 1
ATOM 1546 N N . LEU A 1 194 ? -7.091 -1.908 4.724 1.00 97.88 194 LEU A N 1
ATOM 1547 C CA . LEU A 1 194 ? -6.663 -1.052 5.838 1.00 97.88 194 LEU A CA 1
ATOM 1548 C C . LEU A 1 194 ? -7.847 -0.318 6.472 1.00 97.88 194 LEU A C 1
ATOM 1550 O O . LEU A 1 194 ? -7.992 -0.312 7.694 1.00 97.88 194 LEU A O 1
ATOM 1554 N N . GLN A 1 195 ? -8.745 0.235 5.654 1.00 97.75 195 GLN A N 1
ATOM 1555 C CA . GLN A 1 195 ? -9.935 0.914 6.159 1.00 97.75 195 GLN A CA 1
ATOM 1556 C C . GLN A 1 195 ? -10.863 -0.036 6.931 1.00 97.75 195 GLN A C 1
ATOM 1558 O O . GLN A 1 195 ? -11.422 0.352 7.960 1.00 97.75 195 GLN A O 1
ATOM 1563 N N . LYS A 1 196 ? -11.017 -1.285 6.472 1.00 97.62 196 LYS A N 1
ATOM 1564 C CA . LYS A 1 196 ? -11.793 -2.312 7.186 1.00 97.62 196 LYS A CA 1
ATOM 1565 C C . LYS A 1 196 ? -11.155 -2.677 8.527 1.00 97.62 196 LYS A C 1
ATOM 1567 O O . LYS A 1 196 ? -11.880 -2.772 9.515 1.00 97.62 196 LYS A O 1
ATOM 1572 N N . VAL A 1 197 ? -9.830 -2.828 8.577 1.00 97.94 197 VAL A N 1
ATOM 1573 C CA . VAL A 1 197 ? -9.089 -3.112 9.821 1.00 97.94 197 VAL A CA 1
ATOM 1574 C C . VAL A 1 197 ? -9.275 -1.979 10.832 1.00 97.94 197 VAL A C 1
ATOM 1576 O O . VAL A 1 197 ? -9.669 -2.244 11.964 1.00 97.94 197 VAL A O 1
ATOM 1579 N N . ILE A 1 198 ? -9.119 -0.721 10.407 1.00 98.19 198 ILE A N 1
ATOM 1580 C CA . ILE A 1 198 ? -9.338 0.456 11.268 1.00 98.19 198 ILE A CA 1
ATOM 1581 C C . ILE A 1 198 ? -10.770 0.478 11.821 1.00 98.19 198 ILE A C 1
ATOM 1583 O O . ILE A 1 198 ? -10.990 0.741 13.005 1.00 98.19 198 ILE A O 1
ATOM 1587 N N . THR A 1 199 ? -11.771 0.197 10.982 1.00 97.12 199 THR A N 1
ATOM 1588 C CA . THR A 1 199 ? -13.168 0.131 11.431 1.00 97.12 199 THR A CA 1
ATOM 1589 C C . THR A 1 199 ? -13.389 -0.995 12.441 1.00 97.12 199 THR A C 1
ATOM 1591 O O . THR A 1 199 ? -14.043 -0.776 13.462 1.00 97.12 199 THR A O 1
ATOM 1594 N N . SER A 1 200 ? -12.817 -2.174 12.193 1.00 96.56 200 SER A N 1
ATOM 1595 C CA . SER A 1 200 ? -12.891 -3.312 13.112 1.00 96.56 200 SER A CA 1
ATOM 1596 C C . SER A 1 200 ? -12.247 -2.994 14.464 1.00 96.56 200 SER A C 1
ATOM 1598 O O . SER A 1 200 ? -12.780 -3.361 15.510 1.00 96.56 200 SER A O 1
ATOM 1600 N N . GLU A 1 201 ? -11.127 -2.276 14.470 1.00 97.31 201 GLU A N 1
ATOM 1601 C CA . GLU A 1 201 ? -10.437 -1.885 15.697 1.00 97.31 201 GLU A CA 1
ATOM 1602 C C . GLU A 1 201 ? -11.273 -0.910 16.538 1.00 97.31 201 GLU A C 1
ATOM 1604 O O . GLU A 1 201 ? -11.431 -1.106 17.745 1.00 97.31 201 GLU A O 1
ATOM 1609 N N . ARG A 1 202 ? -11.930 0.073 15.905 1.00 97.06 202 ARG A N 1
ATOM 1610 C CA . ARG A 1 202 ? -12.886 0.963 16.596 1.00 97.06 202 ARG A CA 1
ATOM 1611 C C . ARG A 1 202 ? -14.072 0.201 17.192 1.00 97.06 202 ARG A C 1
ATOM 1613 O O . ARG A 1 202 ? -14.527 0.516 18.296 1.00 97.06 202 ARG A O 1
ATOM 1620 N N . GLN A 1 203 ? -14.581 -0.804 16.479 1.00 97.25 203 GLN A N 1
ATOM 1621 C CA . GLN A 1 203 ? -15.651 -1.664 16.990 1.00 97.25 203 GLN A CA 1
ATOM 1622 C C . GLN A 1 203 ? -15.182 -2.474 18.205 1.00 97.25 203 GLN A C 1
ATOM 1624 O O . GLN A 1 203 ? -15.900 -2.525 19.204 1.00 97.25 203 GLN A O 1
ATOM 1629 N N . MET A 1 204 ? -13.964 -3.029 18.173 1.00 96.81 204 MET A N 1
ATOM 1630 C CA . MET A 1 204 ? -13.375 -3.713 19.330 1.00 96.81 204 MET A CA 1
ATOM 1631 C C . MET A 1 204 ? -13.206 -2.787 20.532 1.00 96.81 204 MET A C 1
ATOM 1633 O O . MET A 1 204 ? -13.576 -3.172 21.636 1.00 96.81 204 MET A O 1
ATOM 1637 N N . GLN A 1 205 ? -12.722 -1.559 20.340 1.00 96.50 205 GLN A N 1
ATOM 1638 C CA . GLN A 1 205 ? -12.612 -0.578 21.428 1.00 96.50 205 GLN A CA 1
ATOM 1639 C C . GLN A 1 205 ? -13.981 -0.273 22.051 1.00 96.50 205 GLN A C 1
ATOM 1641 O O . GLN A 1 205 ? -14.124 -0.235 23.273 1.00 96.50 205 GLN A O 1
ATOM 1646 N N . THR A 1 206 ? -15.015 -0.134 21.217 1.00 96.94 206 THR A N 1
ATOM 1647 C CA . THR A 1 206 ? -16.393 0.069 21.683 1.00 96.94 206 THR A CA 1
ATOM 1648 C C . THR A 1 206 ? -16.895 -1.127 22.491 1.00 96.94 206 THR A C 1
ATOM 1650 O O . THR A 1 206 ? -17.494 -0.942 23.551 1.00 96.94 206 THR A O 1
ATOM 1653 N N . MET A 1 207 ? -16.647 -2.354 22.023 1.00 95.81 207 MET A N 1
ATOM 1654 C CA . MET A 1 207 ? -16.995 -3.561 22.778 1.00 95.81 207 MET A CA 1
ATOM 1655 C C . MET A 1 207 ? -16.229 -3.642 24.095 1.00 95.81 207 MET A C 1
ATOM 1657 O O . MET A 1 207 ? -16.837 -3.918 25.122 1.00 95.81 207 MET A O 1
ATOM 1661 N N . ASN A 1 208 ? -14.934 -3.335 24.094 1.00 96.44 208 ASN A N 1
ATOM 1662 C CA . ASN A 1 208 ? -14.112 -3.349 25.297 1.00 96.44 208 ASN A CA 1
ATOM 1663 C C . ASN A 1 208 ? -14.649 -2.376 26.359 1.00 96.44 208 ASN A C 1
ATOM 1665 O O . ASN A 1 208 ? -14.828 -2.757 27.513 1.00 96.44 208 ASN A O 1
ATOM 1669 N N . ASN A 1 209 ? -15.014 -1.155 25.959 1.00 96.19 209 ASN A N 1
ATOM 1670 C CA . ASN A 1 209 ? -15.621 -0.176 26.864 1.00 96.19 209 ASN A CA 1
ATOM 1671 C C . ASN A 1 209 ? -16.957 -0.674 27.444 1.00 96.19 209 ASN A C 1
ATOM 1673 O O . ASN A 1 209 ? -17.222 -0.490 28.634 1.00 96.19 209 ASN A O 1
ATOM 1677 N N . LYS A 1 210 ? -17.786 -1.351 26.634 1.00 96.31 210 LYS A N 1
ATOM 1678 C CA . LYS A 1 210 ? -19.018 -1.996 27.120 1.00 96.31 210 LYS A CA 1
ATOM 1679 C C . LYS A 1 210 ? -18.712 -3.106 28.127 1.00 96.31 210 LYS A C 1
ATOM 1681 O O . LYS A 1 210 ? -19.361 -3.153 29.165 1.00 96.31 210 LYS A O 1
ATOM 1686 N N . THR A 1 211 ? -17.719 -3.955 27.866 1.00 95.38 211 THR A N 1
ATOM 1687 C CA . THR A 1 211 ? -17.296 -5.024 28.786 1.00 95.38 211 THR A CA 1
ATOM 1688 C C . THR A 1 211 ? -16.826 -4.462 30.127 1.00 95.38 211 THR A C 1
ATOM 1690 O O . THR A 1 211 ? -17.229 -4.966 31.172 1.00 95.38 211 THR A O 1
ATOM 1693 N N . VAL A 1 212 ? -16.044 -3.378 30.118 1.00 96.62 212 VAL A N 1
ATOM 1694 C CA . VAL A 1 212 ? -15.617 -2.685 31.346 1.00 96.62 212 VAL A CA 1
ATOM 1695 C C . VAL A 1 212 ? -16.823 -2.147 32.124 1.00 96.62 212 VAL A C 1
ATOM 1697 O O . VAL A 1 212 ? -16.913 -2.346 33.335 1.00 96.62 212 VAL A O 1
ATOM 1700 N N . SER A 1 213 ? -17.789 -1.524 31.440 1.00 95.12 213 SER A N 1
ATOM 1701 C CA . SER A 1 213 ? -19.019 -1.028 32.075 1.00 95.12 213 SER A CA 1
ATOM 1702 C C . SER A 1 213 ? -19.871 -2.157 32.669 1.00 95.12 213 SER A C 1
ATOM 1704 O O . SER A 1 213 ? -20.370 -2.016 33.786 1.00 95.12 213 SER A O 1
ATOM 1706 N N . ILE A 1 214 ? -19.989 -3.290 31.971 1.00 95.44 214 ILE A N 1
ATOM 1707 C CA . ILE A 1 214 ? -20.663 -4.492 32.482 1.00 95.44 214 ILE A CA 1
ATOM 1708 C C . ILE A 1 214 ? -19.957 -5.007 33.742 1.00 95.44 214 ILE A C 1
ATOM 1710 O O . ILE A 1 214 ? -20.626 -5.313 34.727 1.00 95.44 214 ILE A O 1
ATOM 1714 N N . GLY A 1 215 ? -18.621 -5.049 33.748 1.00 95.06 215 GLY A N 1
ATOM 1715 C CA . GLY A 1 215 ? -17.831 -5.437 34.920 1.00 95.06 215 GLY A CA 1
ATOM 1716 C C . GLY A 1 215 ? -18.091 -4.546 36.141 1.00 95.06 215 GLY A C 1
ATOM 1717 O O . GLY A 1 215 ? -18.318 -5.055 37.237 1.00 95.06 215 GLY A O 1
ATOM 1718 N N . ALA A 1 216 ? -18.147 -3.225 35.950 1.00 94.31 216 ALA A N 1
ATOM 1719 C CA . ALA A 1 216 ? -18.494 -2.283 37.018 1.00 94.31 216 ALA A CA 1
ATOM 1720 C C . ALA A 1 216 ? -19.938 -2.480 37.528 1.00 94.31 216 ALA A C 1
ATOM 1722 O O . ALA A 1 216 ? -20.202 -2.428 38.734 1.00 94.31 216 ALA A O 1
ATOM 1723 N N . GLY A 1 217 ? -20.877 -2.760 36.617 1.00 95.50 217 GLY A N 1
ATOM 1724 C CA . GLY A 1 217 ? -22.256 -3.108 36.966 1.00 95.50 217 GLY A CA 1
ATOM 1725 C C . GLY A 1 217 ? -22.343 -4.375 37.823 1.00 95.50 217 GLY A C 1
ATOM 1726 O O . GLY A 1 217 ? -23.022 -4.374 38.848 1.00 95.50 217 GLY A O 1
ATOM 1727 N N . LEU A 1 218 ? -21.602 -5.426 37.461 1.00 95.06 218 LEU A N 1
ATOM 1728 C CA . LEU A 1 218 ? -21.530 -6.683 38.216 1.00 95.06 218 LEU A CA 1
ATOM 1729 C C . LEU A 1 218 ? -21.013 -6.479 39.644 1.00 95.06 218 LEU A C 1
ATOM 1731 O O . LEU A 1 218 ? -21.638 -6.971 40.580 1.00 95.06 218 LEU A O 1
ATOM 1735 N N . GLN A 1 219 ? -19.948 -5.694 39.829 1.00 94.38 219 GLN A N 1
ATOM 1736 C CA . GLN A 1 219 ? -19.434 -5.363 41.167 1.00 94.38 219 GLN A CA 1
ATOM 1737 C C . GLN A 1 219 ? -20.473 -4.623 42.020 1.00 94.38 219 GLN A C 1
ATOM 1739 O O . GLN A 1 219 ? -20.612 -4.877 43.216 1.00 94.38 219 GLN A O 1
ATOM 1744 N N . THR A 1 220 ? -21.245 -3.727 41.400 1.00 95.31 220 THR A N 1
ATOM 1745 C CA . THR A 1 220 ? -22.311 -2.985 42.089 1.00 95.31 220 THR A CA 1
ATOM 1746 C C . THR A 1 220 ? -23.443 -3.917 42.532 1.00 95.31 220 THR A C 1
ATOM 1748 O O . THR A 1 220 ? -23.953 -3.800 43.653 1.00 95.31 220 THR A O 1
ATOM 1751 N N . ILE A 1 221 ? -23.823 -4.869 41.673 1.00 94.62 221 ILE A N 1
ATOM 1752 C CA . ILE A 1 221 ? -24.826 -5.893 41.991 1.00 94.62 221 ILE A CA 1
ATOM 1753 C C . ILE A 1 221 ? -24.327 -6.790 43.126 1.00 94.62 221 ILE A C 1
ATOM 1755 O O . ILE A 1 221 ? -25.066 -7.029 44.079 1.00 94.62 221 ILE A O 1
ATOM 1759 N N . GLU A 1 222 ? -23.076 -7.244 43.068 1.00 96.44 222 GLU A N 1
ATOM 1760 C CA . GLU A 1 222 ? -22.467 -8.084 44.103 1.00 96.44 222 GLU A CA 1
ATOM 1761 C C . GLU A 1 222 ? -22.452 -7.378 45.469 1.00 96.44 222 GLU A C 1
ATOM 1763 O O . GLU A 1 222 ? -22.901 -7.940 46.472 1.00 96.44 222 GLU A O 1
ATOM 1768 N N . ALA A 1 223 ? -22.041 -6.106 45.506 1.00 94.19 223 ALA A N 1
ATOM 1769 C CA . ALA A 1 223 ? -22.072 -5.294 46.722 1.00 94.19 223 ALA A CA 1
ATOM 1770 C C . ALA A 1 223 ? -23.497 -5.135 47.284 1.00 94.19 223 ALA A C 1
ATOM 1772 O O . ALA A 1 223 ? -23.703 -5.218 48.501 1.00 94.19 223 ALA A O 1
ATOM 1773 N N . SER A 1 224 ? -24.484 -4.951 46.403 1.00 95.12 224 SER A N 1
ATOM 1774 C CA . SER A 1 224 ? -25.898 -4.830 46.775 1.00 95.12 224 SER A CA 1
ATOM 1775 C C . SER A 1 224 ? -26.457 -6.143 47.332 1.00 95.12 224 SER A C 1
ATOM 1777 O O . SER A 1 224 ? -27.141 -6.130 48.356 1.00 95.12 224 SER A O 1
ATOM 1779 N N . LEU A 1 225 ? -26.118 -7.283 46.722 1.00 94.06 225 LEU A N 1
ATOM 1780 C CA . LEU A 1 225 ? -26.502 -8.612 47.208 1.00 94.06 225 LEU A CA 1
ATOM 1781 C C . LEU A 1 225 ? -25.900 -8.907 48.585 1.00 94.06 225 LEU A C 1
ATOM 1783 O O . LEU A 1 225 ? -26.605 -9.378 49.477 1.00 94.06 225 LEU A O 1
ATOM 1787 N N . LEU A 1 226 ? -24.624 -8.573 48.797 1.00 95.25 226 LEU A N 1
ATOM 1788 C CA . LEU A 1 226 ? -23.973 -8.711 50.102 1.00 95.25 226 LEU A CA 1
ATOM 1789 C C . LEU A 1 226 ? -24.651 -7.850 51.174 1.00 95.25 226 LEU A C 1
ATOM 1791 O O . LEU A 1 226 ? -24.856 -8.311 52.299 1.00 95.25 226 LEU A O 1
ATOM 1795 N N . ALA A 1 227 ? -25.012 -6.608 50.841 1.00 93.12 227 ALA A N 1
ATOM 1796 C CA . ALA A 1 227 ? -25.735 -5.728 51.753 1.00 93.12 227 ALA A CA 1
ATOM 1797 C C . ALA A 1 227 ? -27.123 -6.284 52.099 1.00 93.12 227 ALA A C 1
ATOM 1799 O O . ALA A 1 227 ? -27.463 -6.369 53.279 1.00 93.12 227 ALA A O 1
ATOM 1800 N N . MET A 1 228 ? -27.878 -6.733 51.094 1.00 92.50 228 MET A N 1
ATOM 1801 C CA . MET A 1 228 ? -29.198 -7.333 51.282 1.00 92.50 228 MET A CA 1
ATOM 1802 C C . MET A 1 228 ? -29.132 -8.588 52.157 1.00 92.50 228 MET A C 1
ATOM 1804 O O . MET A 1 228 ? -29.924 -8.729 53.089 1.00 92.50 228 MET A O 1
ATOM 1808 N N . ASN A 1 229 ? -28.156 -9.469 51.919 1.00 92.81 229 ASN A N 1
ATOM 1809 C CA . ASN A 1 229 ? -27.972 -10.666 52.734 1.00 92.81 229 ASN A CA 1
ATOM 1810 C C . ASN A 1 229 ? -27.695 -10.307 54.204 1.00 92.81 229 ASN A C 1
ATOM 1812 O O . ASN A 1 229 ? -28.311 -10.879 55.099 1.00 92.81 229 ASN A O 1
ATOM 1816 N N . ARG A 1 230 ? -26.851 -9.298 54.477 1.00 92.31 230 ARG A N 1
ATOM 1817 C CA . ARG A 1 230 ? -26.625 -8.806 55.852 1.00 92.31 230 ARG A CA 1
ATOM 1818 C C . ARG A 1 230 ? -27.919 -8.330 56.518 1.00 92.31 230 ARG A C 1
ATOM 1820 O O . ARG A 1 230 ? -28.149 -8.647 57.684 1.00 92.31 230 ARG A O 1
ATOM 1827 N N . SER A 1 231 ? -28.771 -7.606 55.793 1.00 90.69 231 SER A N 1
ATOM 1828 C CA . SER A 1 231 ? -30.063 -7.140 56.310 1.00 90.69 231 SER A CA 1
ATOM 1829 C C . SER A 1 231 ? -31.002 -8.296 56.659 1.00 90.69 231 SER A C 1
ATOM 1831 O O . SER A 1 231 ? -31.616 -8.276 57.725 1.00 90.69 231 SER A O 1
ATOM 1833 N N . ILE A 1 232 ? -31.077 -9.319 55.802 1.00 89.75 232 ILE A N 1
ATOM 1834 C CA . ILE A 1 232 ? -31.891 -10.521 56.042 1.00 89.75 232 ILE A CA 1
ATOM 1835 C C . ILE A 1 232 ? -31.404 -11.256 57.294 1.00 89.75 232 ILE A C 1
ATOM 1837 O O . ILE A 1 232 ? -32.207 -11.575 58.171 1.00 89.75 232 ILE A O 1
ATOM 1841 N N . GLN A 1 233 ? -30.092 -11.468 57.422 1.00 83.38 233 GLN A N 1
ATOM 1842 C CA . GLN A 1 233 ? -29.508 -12.135 58.591 1.00 83.38 233 GLN A CA 1
ATOM 1843 C C . GLN A 1 233 ? -29.794 -11.372 59.893 1.00 83.38 233 GLN A C 1
ATOM 1845 O O . GLN A 1 233 ? -30.160 -11.973 60.903 1.00 83.38 233 GLN A O 1
ATOM 1850 N N . HIS A 1 234 ? -29.699 -10.038 59.874 1.00 80.50 234 HIS A N 1
ATOM 1851 C CA . HIS A 1 234 ? -30.022 -9.214 61.040 1.00 80.50 234 HIS A CA 1
ATOM 1852 C C . HIS A 1 234 ? -31.504 -9.321 61.439 1.00 80.50 234 HIS A C 1
ATOM 1854 O O . HIS A 1 234 ? -31.823 -9.371 62.628 1.00 80.50 234 HIS A O 1
ATOM 1860 N N . GLN A 1 235 ? -32.425 -9.363 60.471 1.00 80.56 235 GLN A N 1
ATOM 1861 C CA . GLN A 1 235 ? -33.854 -9.537 60.757 1.00 80.56 235 GLN A CA 1
ATOM 1862 C C . GLN A 1 235 ? -34.153 -10.921 61.340 1.00 80.56 235 GLN A C 1
ATOM 1864 O O . GLN A 1 235 ? -34.863 -11.021 62.340 1.00 80.56 235 GLN A O 1
ATOM 1869 N N . TYR A 1 236 ? -33.568 -11.973 60.763 1.00 75.31 236 TYR A N 1
ATOM 1870 C CA . TYR A 1 236 ? -33.745 -13.344 61.237 1.00 75.31 236 TYR A CA 1
ATOM 1871 C C . TYR A 1 236 ? -33.265 -13.516 62.687 1.00 75.31 236 TYR A C 1
ATOM 1873 O O . TYR A 1 236 ? -34.005 -14.024 63.529 1.00 75.31 236 TYR A O 1
ATOM 1881 N N . ASN A 1 237 ? -32.080 -12.991 63.019 1.00 73.12 237 ASN A N 1
ATOM 1882 C CA . ASN A 1 237 ? -31.552 -13.031 64.387 1.00 73.12 237 ASN A CA 1
ATOM 1883 C C . ASN A 1 237 ? -32.404 -12.224 65.385 1.00 73.12 237 ASN A C 1
ATOM 1885 O O . ASN A 1 237 ? -32.492 -12.594 66.555 1.00 73.12 237 ASN A O 1
ATOM 1889 N N . GLY A 1 238 ? -33.059 -11.148 64.937 1.00 65.56 238 GLY A N 1
ATOM 1890 C CA . GLY A 1 238 ? -33.995 -10.376 65.761 1.00 65.56 238 GLY A CA 1
ATOM 1891 C C . GLY A 1 238 ? -35.308 -11.110 66.059 1.00 65.56 238 GLY A C 1
ATOM 1892 O O . GLY A 1 238 ? -35.904 -10.893 67.112 1.00 65.56 238 GLY A O 1
ATOM 1893 N N . MET A 1 239 ? -35.749 -11.999 65.164 1.00 62.84 239 MET A N 1
ATOM 1894 C CA . MET A 1 239 ? -36.965 -12.802 65.346 1.00 62.84 239 MET A CA 1
ATOM 1895 C C . MET A 1 239 ? -36.712 -14.092 66.135 1.00 62.84 239 MET A C 1
ATOM 1897 O O . MET A 1 239 ? -37.554 -14.487 66.938 1.00 62.84 239 MET A O 1
ATOM 1901 N N . ALA A 1 240 ? -35.548 -14.724 65.960 1.00 59.44 240 ALA A N 1
ATOM 1902 C CA . ALA A 1 240 ? -35.224 -16.005 66.590 1.00 59.44 240 ALA A CA 1
ATOM 1903 C C . ALA A 1 240 ? -35.070 -15.946 68.128 1.00 59.44 240 ALA A C 1
ATOM 1905 O O . ALA A 1 240 ? -35.144 -16.982 68.780 1.00 59.44 240 ALA A O 1
ATOM 1906 N N . ASN A 1 241 ? -34.901 -14.756 68.722 1.00 56.97 241 ASN A N 1
ATOM 1907 C CA . ASN A 1 241 ? -34.647 -14.579 70.162 1.00 56.97 241 ASN A CA 1
ATOM 1908 C C . ASN A 1 241 ? -35.845 -14.069 70.983 1.00 56.97 241 ASN A C 1
ATOM 1910 O O . ASN A 1 241 ? -35.690 -13.762 72.167 1.00 56.97 241 ASN A O 1
ATOM 1914 N N . LYS A 1 242 ? -37.044 -13.962 70.399 1.00 63.84 242 LYS A N 1
ATOM 1915 C CA . LYS A 1 242 ? -38.208 -13.423 71.112 1.00 63.84 242 LYS A CA 1
ATOM 1916 C C . LYS A 1 242 ? -39.013 -14.536 71.797 1.00 63.84 242 LYS A C 1
ATOM 1918 O O . LYS A 1 242 ? -39.971 -15.059 71.236 1.00 63.84 242 LYS A O 1
ATOM 1923 N N . ALA A 1 243 ? -38.601 -14.927 73.004 1.00 65.75 243 ALA A N 1
ATOM 1924 C CA . ALA A 1 243 ? -39.317 -15.917 73.814 1.00 65.75 243 ALA A CA 1
ATOM 1925 C C . ALA A 1 243 ? -40.716 -15.405 74.213 1.00 65.75 243 ALA A C 1
ATOM 1927 O O . ALA A 1 243 ? -40.851 -14.285 74.703 1.00 65.75 243 ALA A O 1
ATOM 1928 N N . VAL A 1 244 ? -41.754 -16.225 74.020 1.00 80.75 244 VAL A N 1
ATOM 1929 C CA . VAL A 1 244 ? -43.136 -15.895 74.412 1.00 80.75 244 VAL A CA 1
ATOM 1930 C C . VAL A 1 244 ? -43.268 -16.025 75.937 1.00 80.75 244 VAL A C 1
ATOM 1932 O O . VAL A 1 244 ? -43.033 -17.120 76.453 1.00 80.75 244 VAL A O 1
ATOM 1935 N N . PRO A 1 245 ? -43.625 -14.958 76.679 1.00 88.62 245 PRO A N 1
ATOM 1936 C CA . PRO A 1 245 ? -43.720 -15.025 78.136 1.00 88.62 245 PRO A CA 1
ATOM 1937 C C . PRO A 1 245 ? -44.814 -15.988 78.611 1.00 88.62 245 PRO A C 1
ATOM 1939 O O . PRO A 1 245 ? -45.943 -15.929 78.127 1.00 88.62 245 PRO A O 1
ATOM 1942 N N . ALA A 1 246 ? -44.500 -16.842 79.587 1.00 90.94 246 ALA A N 1
ATOM 1943 C CA . ALA A 1 246 ? -45.447 -17.800 80.159 1.00 90.94 246 ALA A CA 1
ATOM 1944 C C . ALA A 1 246 ? -45.036 -18.208 81.578 1.00 90.94 246 ALA A C 1
ATOM 1946 O O . ALA A 1 246 ? -43.851 -18.417 81.840 1.00 90.94 246 ALA A O 1
ATOM 1947 N N . PHE A 1 247 ? -46.001 -18.393 82.482 1.00 94.31 247 PHE A N 1
ATOM 1948 C CA . PHE A 1 247 ? -45.731 -18.957 83.803 1.00 94.31 247 PHE A CA 1
ATOM 1949 C C . PHE A 1 247 ? -46.808 -19.949 84.247 1.00 94.31 247 PHE A C 1
ATOM 1951 O O . PHE A 1 247 ? -47.954 -19.879 83.810 1.00 94.31 247 PHE A O 1
ATOM 1958 N N . ALA A 1 248 ? -46.420 -20.861 85.134 1.00 94.75 248 ALA A N 1
ATOM 1959 C CA . ALA A 1 248 ? -47.318 -21.765 85.839 1.00 94.75 248 ALA A CA 1
ATOM 1960 C C . ALA A 1 248 ? -46.785 -21.958 87.260 1.00 94.75 248 ALA A C 1
ATOM 1962 O O . ALA A 1 248 ? -45.619 -22.322 87.436 1.00 94.75 248 ALA A O 1
ATOM 1963 N N . ALA A 1 249 ? -47.622 -21.709 88.265 1.00 95.12 249 ALA A N 1
ATOM 1964 C CA . ALA A 1 249 ? -47.261 -21.843 89.670 1.00 95.12 249 ALA A CA 1
ATOM 1965 C C . ALA A 1 249 ? -48.414 -22.455 90.478 1.00 95.12 249 ALA A C 1
ATOM 1967 O O . ALA A 1 249 ? -49.576 -22.334 90.098 1.00 95.12 249 ALA A O 1
ATOM 1968 N N . SER A 1 250 ? -48.087 -23.136 91.574 1.00 94.00 250 SER A N 1
ATOM 1969 C CA . SER A 1 250 ? -49.047 -23.772 92.479 1.00 94.00 250 SER A CA 1
ATOM 1970 C C . SER A 1 250 ? -48.615 -23.617 93.933 1.00 94.00 250 SER A C 1
ATOM 1972 O O . SER A 1 250 ? -47.432 -23.432 94.211 1.00 94.00 250 SER A O 1
ATOM 1974 N N . LEU A 1 251 ? -49.572 -23.740 94.849 1.00 91.38 251 LEU A N 1
ATOM 1975 C CA . LEU A 1 251 ? -49.318 -23.769 96.284 1.00 91.38 251 LEU A CA 1
ATOM 1976 C C . LEU A 1 251 ? -49.061 -25.223 96.710 1.00 91.38 251 LEU A C 1
ATOM 1978 O O . LEU A 1 251 ? -49.810 -26.111 96.302 1.00 91.38 251 LEU A O 1
ATOM 1982 N N . THR A 1 252 ? -48.003 -25.493 97.474 1.00 89.38 252 THR A N 1
ATOM 1983 C CA . THR A 1 252 ? -47.633 -26.873 97.871 1.00 89.38 252 THR A CA 1
ATOM 1984 C C . THR A 1 252 ? -48.214 -27.332 99.205 1.00 89.38 252 THR A C 1
ATOM 1986 O O . THR A 1 252 ? -48.098 -28.505 99.561 1.00 89.38 252 THR A O 1
ATOM 1989 N N . HIS A 1 253 ? -48.832 -26.420 99.946 1.00 86.06 253 HIS A N 1
ATOM 1990 C CA . HIS A 1 253 ? -49.347 -26.636 101.290 1.00 86.06 253 HIS A CA 1
ATOM 1991 C C . HIS A 1 253 ? -50.639 -25.842 101.485 1.00 86.06 253 HIS A C 1
ATOM 1993 O O . HIS A 1 253 ? -50.891 -24.869 100.779 1.00 86.06 253 HIS A O 1
ATOM 1999 N N . SER A 1 254 ? -51.465 -26.243 102.448 1.00 83.44 254 SER A N 1
ATOM 2000 C CA . SER A 1 254 ? -52.618 -25.435 102.852 1.00 83.44 254 SER A CA 1
ATOM 2001 C C . SER A 1 254 ? -52.136 -24.148 103.524 1.00 83.44 254 SER A C 1
ATOM 2003 O O . SER A 1 254 ? -51.267 -24.202 104.394 1.00 83.44 254 SER A O 1
ATOM 2005 N N . ALA A 1 255 ? -52.710 -23.008 103.141 1.00 84.25 255 ALA A N 1
ATOM 2006 C CA . ALA A 1 255 ? -52.402 -21.705 103.722 1.00 84.25 255 ALA A CA 1
ATOM 2007 C C . ALA A 1 255 ? -53.689 -20.938 104.043 1.00 84.25 255 ALA A C 1
ATOM 2009 O O . ALA A 1 255 ? -54.691 -21.063 103.336 1.00 84.25 255 ALA A O 1
ATOM 2010 N N . THR A 1 256 ? -53.631 -20.129 105.097 1.00 83.19 256 THR A N 1
ATOM 2011 C CA . THR A 1 256 ? -54.679 -19.174 105.470 1.00 83.19 256 THR A CA 1
ATOM 2012 C C . THR A 1 256 ? -54.224 -17.781 105.053 1.00 83.19 256 THR A C 1
ATOM 2014 O O . THR A 1 256 ? -53.056 -17.446 105.236 1.00 83.19 256 THR A O 1
ATOM 2017 N N . TYR A 1 257 ? -55.136 -16.976 104.508 1.00 83.12 257 TYR A N 1
ATOM 2018 C CA . TYR A 1 257 ? -54.843 -15.626 104.024 1.00 83.12 257 TYR A CA 1
ATOM 2019 C C . TYR A 1 257 ? -55.717 -14.599 104.734 1.00 83.12 257 TYR A C 1
ATOM 2021 O O . TYR A 1 257 ? -56.920 -14.803 104.904 1.00 83.12 257 TYR A O 1
ATOM 2029 N N . SER A 1 258 ? -55.120 -13.472 105.111 1.00 84.50 258 SER A N 1
ATOM 2030 C CA . SER A 1 258 ? -55.869 -12.323 105.619 1.00 84.50 258 SER A CA 1
ATOM 2031 C C . SER A 1 258 ? -56.611 -11.614 104.483 1.00 84.50 258 SER A C 1
ATOM 2033 O O . SER A 1 258 ? -56.206 -11.662 103.320 1.00 84.50 258 SER A O 1
ATOM 2035 N N . SER A 1 259 ? -57.695 -10.902 104.801 1.00 80.38 259 SER A N 1
ATOM 2036 C CA . SER A 1 259 ? -58.395 -10.085 103.802 1.00 80.38 259 SER A CA 1
ATOM 2037 C C . SER A 1 259 ? -57.441 -9.063 103.171 1.00 80.38 259 SER A C 1
ATOM 2039 O O . SER A 1 259 ? -56.852 -8.246 103.874 1.00 80.38 259 SER A O 1
ATOM 2041 N N . GLY A 1 260 ? -57.319 -9.094 101.841 1.00 78.88 260 GLY A N 1
ATOM 2042 C CA . GLY A 1 260 ? -56.420 -8.219 101.078 1.00 78.88 260 GLY A CA 1
ATOM 2043 C C . GLY A 1 260 ? -54.990 -8.747 100.916 1.00 78.88 260 GLY A C 1
ATOM 2044 O O . GLY A 1 260 ? -54.195 -8.116 100.223 1.00 78.88 260 GLY A O 1
ATOM 2045 N N . GLU A 1 261 ? -54.658 -9.901 101.499 1.00 85.75 261 GLU A N 1
ATOM 2046 C CA . GLU A 1 261 ? -53.355 -10.537 101.318 1.00 85.75 261 GLU A CA 1
ATOM 2047 C C . GLU A 1 261 ? -53.211 -11.144 99.910 1.00 85.75 261 GLU A C 1
ATOM 2049 O O . GLU A 1 261 ? -54.144 -11.735 99.361 1.00 85.75 261 GLU A O 1
ATOM 2054 N N . ILE A 1 262 ? -52.025 -10.998 99.308 1.00 88.00 262 ILE A N 1
ATOM 2055 C CA . ILE A 1 262 ? -51.720 -11.571 97.991 1.00 88.00 262 ILE A CA 1
ATOM 2056 C C . ILE A 1 262 ? -51.372 -13.052 98.153 1.00 88.00 262 ILE A C 1
ATOM 2058 O O . ILE A 1 262 ? -50.444 -13.403 98.882 1.00 88.00 262 ILE A O 1
ATOM 2062 N N . MET A 1 263 ? -52.070 -13.917 97.413 1.00 88.44 263 MET A N 1
ATOM 2063 C CA . MET A 1 263 ? -51.755 -15.345 97.357 1.00 88.44 263 MET A CA 1
ATOM 2064 C C . MET A 1 263 ? -50.417 -15.578 96.649 1.00 88.44 263 MET A C 1
ATOM 2066 O O . MET A 1 263 ? -50.251 -15.243 95.475 1.00 88.44 263 MET A O 1
ATOM 2070 N N . LYS A 1 264 ? -49.468 -16.182 97.366 1.00 92.88 264 LYS A N 1
ATOM 2071 C CA . LYS A 1 264 ? -48.127 -16.499 96.865 1.00 92.88 264 LYS A CA 1
ATOM 2072 C C . LYS A 1 264 ? -48.026 -17.987 96.567 1.00 92.88 264 LYS A C 1
ATOM 2074 O O . LYS A 1 264 ? -47.960 -18.795 97.486 1.00 92.88 264 LYS A O 1
ATOM 2079 N N . PHE A 1 265 ? -48.003 -18.342 95.288 1.00 92.25 265 PHE A N 1
ATOM 2080 C CA . PHE A 1 265 ? -47.757 -19.712 94.846 1.00 92.25 265 PHE A CA 1
ATOM 2081 C C . PHE A 1 265 ? -46.250 -19.981 94.860 1.00 92.25 265 PHE A C 1
ATOM 2083 O O . PHE A 1 265 ? -45.501 -19.359 94.101 1.00 92.25 265 PHE A O 1
ATOM 2090 N N . ASP A 1 266 ? -45.819 -20.878 95.742 1.00 92.00 266 ASP A N 1
ATOM 2091 C CA . ASP A 1 266 ? -44.418 -21.144 96.070 1.00 92.00 266 ASP A CA 1
ATOM 2092 C C . ASP A 1 266 ? -43.731 -22.076 95.062 1.00 92.00 266 ASP A C 1
ATOM 2094 O O . ASP A 1 266 ? -42.545 -21.915 94.761 1.00 92.00 266 ASP A O 1
ATOM 2098 N N . LYS A 1 267 ? -44.466 -23.029 94.476 1.00 94.62 267 LYS A N 1
ATOM 2099 C CA . LYS A 1 267 ? -43.923 -23.922 93.448 1.00 94.62 267 LYS A CA 1
ATOM 2100 C C . LYS A 1 267 ? -44.121 -23.340 92.059 1.00 94.62 267 LYS A C 1
ATOM 2102 O O . LYS A 1 267 ? -45.232 -23.326 91.543 1.00 94.62 267 LYS A O 1
ATOM 2107 N N . VAL A 1 268 ? -43.023 -22.950 91.414 1.00 95.75 268 VAL A N 1
ATOM 2108 C CA . VAL A 1 268 ? -43.008 -22.470 90.023 1.00 95.75 268 VAL A CA 1
ATOM 2109 C C . VAL A 1 268 ? -42.606 -23.607 89.077 1.00 95.75 268 VAL A C 1
ATOM 2111 O O . VAL A 1 268 ? -41.502 -24.142 89.170 1.00 95.75 268 VAL A O 1
ATOM 2114 N N . TRP A 1 269 ? -43.505 -23.986 88.169 1.00 93.31 269 TRP A N 1
ATOM 2115 C CA . TRP A 1 269 ? -43.309 -25.038 87.161 1.00 93.31 269 TRP A CA 1
ATOM 2116 C C . TRP A 1 269 ? -42.747 -24.492 85.848 1.00 93.31 269 TRP A C 1
ATOM 2118 O O . TRP A 1 269 ? -41.990 -25.161 85.151 1.00 93.31 269 TRP A O 1
ATOM 2128 N N . THR A 1 270 ? -43.132 -23.272 85.482 1.00 92.50 270 THR A N 1
ATOM 2129 C CA . THR A 1 270 ? -42.672 -22.579 84.272 1.00 92.50 270 THR A CA 1
ATOM 2130 C C . THR A 1 270 ? -42.625 -21.085 84.562 1.00 92.50 270 THR A C 1
ATOM 2132 O O . THR A 1 270 ? -43.491 -20.584 85.278 1.00 92.50 270 THR A O 1
ATOM 2135 N N . ASN A 1 271 ? -41.621 -20.379 84.035 1.00 92.00 271 ASN A N 1
ATOM 2136 C CA . ASN A 1 271 ? -41.488 -18.923 84.169 1.00 92.00 271 ASN A CA 1
ATOM 2137 C C . ASN A 1 271 ? -40.671 -18.324 83.007 1.00 92.00 271 ASN A C 1
ATOM 2139 O O . ASN A 1 271 ? -39.631 -17.695 83.198 1.00 92.00 271 ASN A O 1
ATOM 2143 N N . ILE A 1 272 ? -41.104 -18.589 81.774 1.00 89.69 272 ILE A N 1
ATOM 2144 C CA . ILE A 1 272 ? -40.482 -18.068 80.553 1.00 89.69 272 ILE A CA 1
ATOM 2145 C C . ILE A 1 272 ? -40.670 -16.549 80.526 1.00 89.69 272 ILE A C 1
ATOM 2147 O O . ILE A 1 272 ? -41.789 -16.049 80.643 1.00 89.69 272 ILE A O 1
ATOM 2151 N N . GLY A 1 273 ? -39.568 -15.811 80.387 1.00 86.94 273 GLY A N 1
ATOM 2152 C CA . GLY A 1 273 ? -39.560 -14.350 80.497 1.00 86.94 273 GLY A CA 1
ATOM 2153 C C . GLY A 1 273 ? -39.522 -13.829 81.938 1.00 86.94 273 GLY A C 1
ATOM 2154 O O . GLY A 1 273 ? -39.571 -12.616 82.123 1.00 86.94 273 GLY A O 1
ATOM 2155 N N . SER A 1 274 ? -39.415 -14.719 82.935 1.00 90.62 274 SER A N 1
ATOM 2156 C CA . SER A 1 274 ? -39.242 -14.389 84.359 1.00 90.62 274 SER A CA 1
ATOM 2157 C C . SER A 1 274 ? -40.272 -13.387 84.896 1.00 90.62 274 SER A C 1
ATOM 2159 O O . SER A 1 274 ? -39.936 -12.507 85.686 1.00 90.62 274 SER A O 1
ATOM 2161 N N . GLY A 1 275 ? -41.521 -13.492 84.431 1.00 91.75 275 GLY A N 1
ATOM 2162 C CA . GLY A 1 275 ? -42.579 -12.532 84.747 1.00 91.75 275 GLY A CA 1
ATOM 2163 C C . GLY A 1 275 ? -43.232 -12.747 86.114 1.00 91.75 275 GLY A C 1
ATOM 2164 O O . GLY A 1 275 ? -43.656 -11.773 86.724 1.00 91.75 275 GLY A O 1
ATOM 2165 N N . TYR A 1 276 ? -43.322 -13.984 86.614 1.00 95.81 276 TYR A N 1
ATOM 2166 C CA . TYR A 1 276 ? -43.910 -14.280 87.928 1.00 95.81 276 TYR A CA 1
ATOM 2167 C C . TYR A 1 276 ? -42.844 -14.315 89.027 1.00 95.81 276 TYR A C 1
ATOM 2169 O O . TYR A 1 276 ? -41.823 -14.988 88.873 1.00 95.81 276 TYR A O 1
ATOM 2177 N N . ASP A 1 277 ? -43.099 -13.638 90.145 1.00 94.94 277 ASP A N 1
ATOM 2178 C CA . ASP A 1 277 ? -42.240 -13.656 91.328 1.00 94.94 277 ASP A CA 1
ATOM 2179 C C . ASP A 1 277 ? -42.919 -14.412 92.491 1.00 94.94 277 ASP A C 1
ATOM 2181 O O . ASP A 1 277 ? -43.896 -13.915 93.062 1.00 94.94 277 ASP A O 1
ATOM 2185 N N . PRO A 1 278 ? -42.410 -15.596 92.889 1.00 92.56 278 PRO A N 1
ATOM 2186 C CA . PRO A 1 278 ? -43.003 -16.398 93.960 1.00 92.56 278 PRO A CA 1
ATOM 2187 C C . PRO A 1 278 ? -42.901 -15.751 95.350 1.00 92.56 278 PRO A C 1
ATOM 2189 O O . PRO A 1 278 ? -43.677 -16.104 96.234 1.00 92.56 278 PRO A O 1
ATOM 2192 N N . ASN A 1 279 ? -41.997 -14.785 95.563 1.00 92.75 279 ASN A N 1
ATOM 2193 C CA . ASN A 1 279 ? -41.867 -14.103 96.856 1.00 92.75 279 ASN A CA 1
ATOM 2194 C C . ASN A 1 279 ? -42.959 -13.044 97.071 1.00 92.75 279 ASN A C 1
ATOM 2196 O O . ASN A 1 279 ? -43.309 -12.720 98.214 1.00 92.75 279 ASN A O 1
ATOM 2200 N N . THR A 1 280 ? -43.495 -12.498 95.976 1.00 91.38 280 THR A N 1
ATOM 2201 C CA . THR A 1 280 ? -44.534 -11.461 95.994 1.00 91.38 280 THR A CA 1
ATOM 2202 C C . THR A 1 280 ? -45.903 -11.977 95.559 1.00 91.38 280 THR A C 1
ATOM 2204 O O . THR A 1 280 ? -46.900 -11.388 95.960 1.00 91.38 280 THR A O 1
ATOM 2207 N N . GLY A 1 281 ? -45.972 -13.073 94.795 1.00 90.75 281 GLY A N 1
ATOM 2208 C CA . GLY A 1 281 ? -47.211 -13.579 94.191 1.00 90.75 281 GLY A CA 1
ATOM 2209 C C . GLY A 1 281 ? -47.656 -12.779 92.962 1.00 90.75 281 GLY A C 1
ATOM 2210 O O . GLY A 1 281 ? -48.779 -12.942 92.488 1.00 90.75 281 GLY A O 1
ATOM 2211 N N . VAL A 1 282 ? -46.790 -11.896 92.450 1.00 93.94 282 VAL A N 1
ATOM 2212 C CA . VAL A 1 282 ? -47.117 -10.926 91.401 1.00 93.94 282 VAL A CA 1
ATOM 2213 C C . VAL A 1 282 ? -46.505 -11.351 90.070 1.00 93.94 282 VAL A C 1
ATOM 2215 O O . VAL A 1 282 ? -45.320 -11.671 89.984 1.00 93.94 282 VAL A O 1
ATOM 2218 N N . PHE A 1 283 ? -47.303 -11.283 89.007 1.00 94.69 283 PHE A N 1
ATOM 2219 C CA . PHE A 1 283 ? -46.818 -11.320 87.633 1.00 94.69 283 PHE A CA 1
ATOM 2220 C C . PHE A 1 283 ? -46.593 -9.897 87.106 1.00 94.69 283 PHE A C 1
ATOM 2222 O O . PHE A 1 283 ? -47.480 -9.047 87.201 1.00 94.69 283 PHE A O 1
ATOM 2229 N N . THR A 1 284 ? -45.420 -9.648 86.526 1.00 93.69 284 THR A N 1
ATOM 2230 C CA . THR A 1 284 ? -45.053 -8.404 85.843 1.00 93.69 284 THR A CA 1
ATOM 2231 C C . THR A 1 284 ? -44.853 -8.689 84.359 1.00 93.69 284 THR A C 1
ATOM 2233 O O . THR A 1 284 ? -43.991 -9.485 83.993 1.00 93.69 284 THR A O 1
ATOM 2236 N N . ALA A 1 285 ? -45.629 -8.038 83.492 1.00 91.00 285 ALA A N 1
ATOM 2237 C CA . ALA A 1 285 ? -45.562 -8.272 82.052 1.00 91.00 285 ALA A CA 1
ATOM 2238 C C . ALA A 1 285 ? -44.195 -7.833 81.479 1.00 91.00 285 ALA A C 1
ATOM 2240 O O . ALA A 1 285 ? -43.891 -6.635 81.483 1.00 91.00 285 ALA A O 1
ATOM 2241 N N . PRO A 1 286 ? -43.361 -8.748 80.947 1.00 87.50 286 PRO A N 1
ATOM 2242 C CA . PRO A 1 286 ? -42.044 -8.383 80.415 1.00 87.50 286 PRO A CA 1
ATOM 2243 C C . PRO A 1 286 ? -42.141 -7.616 79.085 1.00 87.50 286 PRO A C 1
ATOM 2245 O O . PRO A 1 286 ? -41.249 -6.833 78.748 1.00 87.50 286 PRO A O 1
ATOM 2248 N N . GLU A 1 287 ? -43.249 -7.789 78.357 1.00 88.06 287 GLU A N 1
ATOM 2249 C CA . GLU A 1 287 ? -43.568 -7.080 77.120 1.00 88.06 287 GLU A CA 1
ATOM 2250 C C . GLU A 1 287 ? -45.056 -6.720 77.022 1.00 88.06 287 GLU A C 1
ATOM 2252 O O . GLU A 1 287 ? -45.907 -7.351 77.651 1.00 88.06 287 GLU A O 1
ATOM 2257 N N . ALA A 1 288 ? -45.382 -5.727 76.192 1.00 86.50 288 ALA A N 1
ATOM 2258 C CA . ALA A 1 288 ? -46.767 -5.427 75.853 1.00 86.50 288 ALA A CA 1
ATOM 2259 C C . ALA A 1 288 ? -47.359 -6.548 74.985 1.00 86.50 288 ALA A C 1
ATOM 2261 O O . ALA A 1 288 ? -46.749 -6.965 74.000 1.00 86.50 288 ALA A O 1
ATOM 2262 N N . GLY A 1 289 ? -48.551 -7.027 75.332 1.00 86.88 289 GLY A N 1
ATOM 2263 C CA . GLY A 1 289 ? -49.155 -8.168 74.652 1.00 86.88 289 GLY A CA 1
ATOM 2264 C C . GLY A 1 289 ? -50.488 -8.597 75.249 1.00 86.88 289 GLY A C 1
ATOM 2265 O O . GLY A 1 289 ? -50.971 -8.019 76.224 1.00 86.88 289 GLY A O 1
ATOM 2266 N N . VAL A 1 290 ? -51.082 -9.616 74.635 1.00 88.81 290 VAL A N 1
ATOM 2267 C CA . VAL A 1 290 ? -52.294 -10.279 75.124 1.00 88.81 290 VAL A CA 1
ATOM 2268 C C . VAL A 1 290 ? -51.872 -11.458 75.997 1.00 88.81 290 VAL A C 1
ATOM 2270 O O . VAL A 1 290 ? -51.119 -12.316 75.545 1.00 88.81 290 VAL A O 1
ATOM 2273 N N . TYR A 1 291 ? -52.366 -11.499 77.232 1.00 90.88 291 TYR A N 1
ATOM 2274 C CA . TYR A 1 291 ? -52.046 -12.523 78.225 1.00 90.88 291 TYR A CA 1
ATOM 2275 C C . TYR A 1 291 ? -53.315 -13.235 78.683 1.00 90.88 291 TYR A C 1
ATOM 2277 O O . TYR A 1 291 ? -54.353 -12.597 78.847 1.00 90.88 291 TYR A O 1
ATOM 2285 N N . GLN A 1 292 ? -53.225 -14.538 78.940 1.00 93.06 292 GLN A N 1
ATOM 2286 C CA . GLN A 1 292 ? -54.292 -15.316 79.565 1.00 93.06 292 GLN A CA 1
ATOM 2287 C C . GLN A 1 292 ? -53.873 -15.707 80.983 1.00 93.06 292 GLN A C 1
ATOM 2289 O O . GLN A 1 292 ? -52.795 -16.262 81.180 1.00 93.06 292 GLN A O 1
ATOM 2294 N N . PHE A 1 293 ? -54.744 -15.452 81.955 1.00 92.75 293 PHE A N 1
ATOM 2295 C CA . PHE A 1 293 ? -54.583 -15.899 83.333 1.00 92.75 293 PHE A CA 1
ATOM 2296 C C . PHE A 1 293 ? -55.661 -16.920 83.661 1.00 92.75 293 PHE A C 1
ATOM 2298 O O . PHE A 1 293 ? -56.846 -16.679 83.427 1.00 92.75 293 PHE A O 1
ATOM 2305 N N . ALA A 1 294 ? -55.244 -18.041 84.239 1.00 92.31 294 ALA A N 1
ATOM 2306 C CA . ALA A 1 294 ? -56.128 -19.039 84.812 1.00 92.31 294 ALA A CA 1
ATOM 2307 C C . ALA A 1 294 ? -55.655 -19.348 86.231 1.00 92.31 294 ALA A C 1
ATOM 2309 O O . ALA A 1 294 ? -54.462 -19.537 86.460 1.00 92.31 294 ALA A O 1
ATOM 2310 N N . CYS A 1 295 ? -56.582 -19.378 87.180 1.00 91.69 295 CYS A N 1
ATOM 2311 C CA . CYS A 1 295 ? -56.288 -19.728 88.562 1.00 91.69 295 CYS A CA 1
ATOM 2312 C C . CYS A 1 295 ? -57.422 -20.585 89.102 1.00 91.69 295 CYS A C 1
ATOM 2314 O O . CYS A 1 295 ? -58.590 -20.255 88.905 1.00 91.69 295 CYS A O 1
ATOM 2316 N N . THR A 1 296 ? -57.063 -21.668 89.780 1.00 90.12 296 THR A N 1
ATOM 2317 C CA . THR A 1 296 ? -57.999 -22.548 90.470 1.00 90.12 296 THR A CA 1
ATOM 2318 C C . THR A 1 296 ? -57.627 -22.563 91.938 1.00 90.12 296 THR A C 1
ATOM 2320 O O . THR A 1 296 ? -56.482 -22.857 92.278 1.00 90.12 296 THR A O 1
ATOM 2323 N N . ILE A 1 297 ? -58.594 -22.266 92.798 1.00 89.00 297 ILE A N 1
ATOM 2324 C CA . ILE A 1 297 ? -58.443 -22.356 94.249 1.00 89.00 297 ILE A CA 1
ATOM 2325 C C . ILE A 1 297 ? -59.356 -23.461 94.775 1.00 89.00 297 ILE A C 1
ATOM 2327 O O . ILE A 1 297 ? -60.500 -23.599 94.336 1.00 89.00 297 ILE A O 1
ATOM 2331 N N . MET A 1 298 ? -58.829 -24.258 95.700 1.00 85.56 298 MET A N 1
ATOM 2332 C CA . MET A 1 298 ? -59.580 -25.267 96.439 1.00 85.56 298 MET A CA 1
ATOM 2333 C C . MET A 1 298 ? -59.702 -24.809 97.883 1.00 85.56 298 MET A C 1
ATOM 2335 O O . MET A 1 298 ? -58.717 -24.404 98.500 1.00 85.56 298 MET A O 1
ATOM 2339 N N . ARG A 1 299 ? -60.917 -24.880 98.409 1.00 82.56 299 ARG A N 1
ATOM 2340 C CA . ARG A 1 299 ? -61.240 -24.525 99.783 1.00 82.56 299 ARG A CA 1
ATOM 2341 C C . ARG A 1 299 ? -61.102 -25.741 100.697 1.00 82.56 299 ARG A C 1
ATOM 2343 O O . ARG A 1 299 ? -61.494 -26.836 100.307 1.00 82.56 299 ARG A O 1
ATOM 2350 N N . TYR A 1 300 ? -60.623 -25.533 101.925 1.00 74.00 300 TYR A N 1
ATOM 2351 C CA . TYR A 1 300 ? -60.707 -26.517 103.006 1.00 74.00 300 TYR A CA 1
ATOM 2352 C C . TYR A 1 300 ? -61.268 -25.840 104.262 1.00 74.00 300 TYR A C 1
ATOM 2354 O O . TYR A 1 300 ? -60.607 -25.006 104.872 1.00 74.00 300 TYR A O 1
ATOM 2362 N N . THR A 1 301 ? -62.496 -26.198 104.641 1.00 67.38 301 THR A N 1
ATOM 2363 C CA . THR A 1 301 ? -63.229 -25.782 105.863 1.00 67.38 301 THR A CA 1
ATOM 2364 C C . THR A 1 301 ? -63.666 -24.309 106.015 1.00 67.38 301 THR A C 1
ATOM 2366 O O . THR A 1 301 ? -64.785 -24.095 106.472 1.00 67.38 301 THR A O 1
ATOM 2369 N N . GLU A 1 302 ? -62.881 -23.304 105.610 1.00 71.69 302 GLU A N 1
ATOM 2370 C CA . GLU A 1 302 ? -63.226 -21.867 105.757 1.00 71.69 302 GLU A CA 1
ATOM 2371 C C . GLU A 1 302 ? -63.671 -21.218 104.440 1.00 71.69 302 GLU A C 1
ATOM 2373 O O . GLU A 1 302 ? -63.309 -21.697 103.373 1.00 71.69 302 GLU A O 1
ATOM 2378 N N . ASP A 1 303 ? -64.476 -20.150 104.467 1.00 76.44 303 ASP A N 1
ATOM 2379 C CA . ASP A 1 303 ? -64.865 -19.411 103.253 1.00 76.44 303 ASP A CA 1
ATOM 2380 C C . ASP A 1 303 ? -63.652 -18.709 102.621 1.00 76.44 303 ASP A C 1
ATOM 2382 O O . ASP A 1 303 ? -62.906 -18.001 103.294 1.00 76.44 303 ASP A O 1
ATOM 2386 N N . VAL A 1 304 ? -63.461 -18.883 101.308 1.00 79.19 304 VAL A N 1
ATOM 2387 C CA . VAL A 1 304 ? -62.350 -18.274 100.563 1.00 79.19 304 VAL A CA 1
ATOM 2388 C C . VAL A 1 304 ? -62.874 -17.530 99.342 1.00 79.19 304 VAL A C 1
ATOM 2390 O O . VAL A 1 304 ? -63.728 -18.026 98.614 1.00 79.19 304 VAL A O 1
ATOM 2393 N N . GLY A 1 305 ? -62.338 -16.339 99.095 1.00 83.06 305 GLY A N 1
ATOM 2394 C CA . GLY A 1 305 ? -62.585 -15.569 97.882 1.00 83.06 305 GLY A CA 1
ATOM 2395 C C . GLY A 1 305 ? -61.294 -14.936 97.393 1.00 83.06 305 GLY A C 1
ATOM 2396 O O . GLY A 1 305 ? -60.487 -14.471 98.194 1.00 83.06 305 GLY A O 1
ATOM 2397 N N . ALA A 1 306 ? -61.089 -14.916 96.080 1.00 85.44 306 ALA A N 1
ATOM 2398 C CA . ALA A 1 306 ? -59.903 -14.328 95.468 1.00 85.44 306 ALA A CA 1
ATOM 2399 C C . ALA A 1 306 ? -60.293 -13.358 94.357 1.00 85.44 306 ALA A C 1
ATOM 2401 O O . ALA A 1 306 ? -61.242 -13.601 93.616 1.00 85.44 306 ALA A O 1
ATOM 2402 N N . PHE A 1 307 ? -59.522 -12.286 94.195 1.00 87.00 307 PHE A N 1
ATOM 2403 C CA . PHE A 1 307 ? -59.641 -11.369 93.065 1.00 87.00 307 PHE A CA 1
ATOM 2404 C C . PHE A 1 307 ? -58.330 -11.341 92.291 1.00 87.00 307 PHE A C 1
ATOM 2406 O O . PHE A 1 307 ? -57.252 -11.281 92.879 1.00 87.00 307 PHE A O 1
ATOM 2413 N N . LEU A 1 308 ? -58.425 -11.302 90.966 1.00 88.19 308 LEU A N 1
ATOM 2414 C CA . LEU A 1 308 ? -57.309 -10.907 90.122 1.00 88.19 308 LEU A CA 1
ATOM 2415 C C . LEU A 1 308 ? -57.326 -9.382 89.981 1.00 88.19 308 LEU A C 1
ATOM 2417 O O . LEU A 1 308 ? -58.336 -8.809 89.563 1.00 88.19 308 LEU A O 1
ATOM 2421 N N . PHE A 1 309 ? -56.216 -8.716 90.286 1.00 86.56 309 PHE A N 1
ATOM 2422 C CA . PHE A 1 309 ? -56.060 -7.279 90.048 1.00 86.56 309 PHE A CA 1
ATOM 2423 C C . PHE A 1 309 ? -55.103 -7.031 88.894 1.00 86.56 309 PHE A C 1
ATOM 2425 O O . PHE A 1 309 ? -54.103 -7.724 88.775 1.00 86.56 309 PHE A O 1
ATOM 2432 N N . ARG A 1 310 ? -55.353 -5.996 88.096 1.00 84.81 310 ARG A N 1
ATOM 2433 C CA . ARG A 1 310 ? -54.403 -5.464 87.117 1.00 84.81 310 ARG A CA 1
ATOM 2434 C C . ARG A 1 310 ? -54.095 -4.027 87.469 1.00 84.81 310 ARG A C 1
ATOM 2436 O O . ARG A 1 310 ? -55.028 -3.232 87.447 1.00 84.81 310 ARG A O 1
ATOM 2443 N N . ASN A 1 311 ? -52.818 -3.702 87.698 1.00 75.94 311 ASN A N 1
ATOM 2444 C CA . ASN A 1 311 ? -52.357 -2.353 88.033 1.00 75.94 311 ASN A CA 1
ATOM 2445 C C . ASN A 1 311 ? -53.383 -1.636 88.907 1.00 75.94 311 ASN A C 1
ATOM 2447 O O . ASN A 1 311 ? -53.911 -0.604 88.501 1.00 75.94 311 ASN A O 1
ATOM 2451 N N . GLU A 1 312 ? -53.718 -2.203 90.067 1.00 73.75 312 GLU A N 1
ATOM 2452 C CA . GLU A 1 312 ? -54.529 -1.444 91.030 1.00 73.75 312 GLU A CA 1
ATOM 2453 C C . GLU A 1 312 ? -56.045 -1.518 90.790 1.00 73.75 312 GLU A C 1
ATOM 2455 O O . GLU A 1 312 ? -56.823 -1.132 91.656 1.00 73.75 312 GLU A O 1
ATOM 2460 N N . MET A 1 313 ? -56.498 -2.186 89.718 1.00 73.00 313 MET A N 1
ATOM 2461 C CA . MET A 1 313 ? -57.920 -2.424 89.431 1.00 73.00 313 MET A CA 1
ATOM 2462 C C . MET A 1 313 ? -58.341 -3.885 89.624 1.00 73.00 313 MET A C 1
ATOM 2464 O O . MET A 1 313 ? 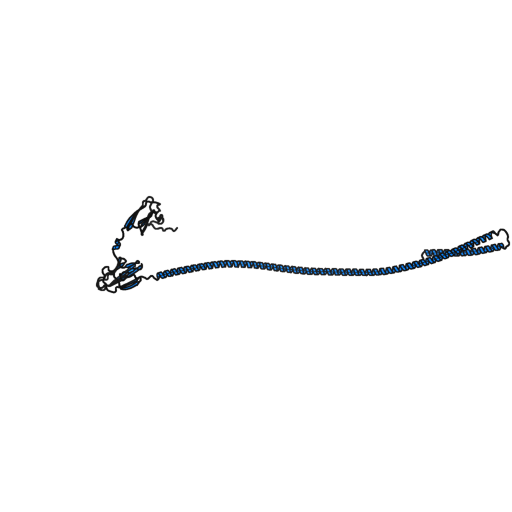-57.757 -4.788 89.022 1.00 73.00 313 MET A O 1
ATOM 2468 N N . LYS A 1 314 ? -59.419 -4.125 90.387 1.00 76.88 314 LYS A N 1
ATOM 2469 C CA . LYS A 1 314 ? -60.100 -5.434 90.441 1.00 76.88 314 LYS A CA 1
ATOM 2470 C C . LYS A 1 314 ? -60.610 -5.811 89.048 1.00 76.88 314 LYS A C 1
ATOM 2472 O O . LYS A 1 314 ? -61.246 -4.995 88.388 1.00 76.88 314 LYS A O 1
ATOM 2477 N N . THR A 1 315 ? -60.355 -7.044 88.617 1.00 81.50 315 THR A N 1
ATOM 2478 C CA . THR A 1 315 ? -60.786 -7.540 87.299 1.00 81.50 315 THR A CA 1
ATOM 2479 C C . THR A 1 315 ? -61.849 -8.625 87.434 1.00 81.50 315 THR A C 1
ATOM 2481 O O . THR A 1 315 ? -63.032 -8.356 87.259 1.00 81.50 315 THR A O 1
ATOM 2484 N N . VAL A 1 316 ? -61.444 -9.842 87.788 1.00 85.00 316 VAL A N 1
ATOM 2485 C CA . VAL A 1 316 ? -62.309 -11.015 87.945 1.00 85.00 316 VAL A CA 1
ATOM 2486 C C . VAL A 1 316 ? -62.143 -11.610 89.338 1.00 85.00 316 VAL A C 1
ATOM 2488 O O . VAL A 1 316 ? -61.099 -11.436 89.968 1.00 85.00 316 VAL A O 1
ATOM 2491 N N . ALA A 1 317 ? -63.171 -12.304 89.820 1.00 87.12 317 ALA A N 1
ATOM 2492 C CA . ALA A 1 317 ? -63.192 -12.911 91.145 1.00 87.12 317 ALA A CA 1
ATOM 2493 C C . ALA A 1 317 ? -63.450 -14.420 91.072 1.00 87.12 317 ALA A C 1
ATOM 2495 O O . ALA A 1 317 ? -64.130 -14.887 90.158 1.00 87.12 317 ALA A O 1
ATOM 2496 N N . ILE A 1 318 ? -62.952 -15.159 92.061 1.00 87.69 318 ILE A N 1
ATOM 2497 C CA . ILE A 1 318 ? -63.323 -16.545 92.345 1.00 87.69 318 ILE A CA 1
ATOM 2498 C C . ILE A 1 318 ? -63.966 -16.588 93.721 1.00 87.69 318 ILE A C 1
ATOM 2500 O O . ILE A 1 318 ? -63.380 -16.108 94.690 1.00 87.69 318 ILE A O 1
ATOM 2504 N N . TRP A 1 319 ? -65.127 -17.229 93.791 1.00 85.38 319 TRP A N 1
ATOM 2505 C CA . TRP A 1 319 ? -65.845 -17.526 95.024 1.00 85.38 319 TRP A CA 1
ATOM 2506 C C . TRP A 1 319 ? -66.312 -18.987 94.962 1.00 85.38 319 TRP A C 1
ATOM 2508 O O . TRP A 1 319 ? -67.355 -19.254 94.361 1.00 85.38 319 TRP A O 1
ATOM 2518 N N . PRO A 1 320 ? -65.525 -19.958 95.470 1.00 83.25 320 PRO A N 1
ATOM 2519 C CA . PRO A 1 320 ? -65.965 -21.343 95.594 1.00 83.25 320 PRO A CA 1
ATOM 2520 C C . PRO A 1 320 ? -67.209 -21.428 96.485 1.00 83.25 320 PRO A C 1
ATOM 2522 O O . PRO A 1 320 ? -67.390 -20.611 97.387 1.00 83.25 320 PRO A O 1
ATOM 2525 N N . SER A 1 321 ? -68.070 -22.414 96.228 1.00 74.00 321 SER A N 1
ATOM 2526 C CA . SER A 1 321 ? -69.254 -22.634 97.060 1.00 74.00 321 SER A CA 1
ATOM 2527 C C . SER A 1 321 ? -68.878 -23.071 98.482 1.00 74.00 321 SER A C 1
ATOM 2529 O O . SER A 1 321 ? -67.746 -23.481 98.741 1.00 74.00 321 SER A O 1
ATOM 2531 N N . ASN A 1 322 ? -69.821 -22.957 99.416 1.00 73.12 322 ASN A N 1
ATOM 2532 C CA . ASN A 1 322 ? -69.628 -23.316 100.817 1.00 73.12 322 ASN A CA 1
ATOM 2533 C C . ASN A 1 322 ? -70.454 -24.541 101.248 1.00 73.12 322 ASN A C 1
ATOM 2535 O O . ASN A 1 322 ? -70.632 -24.761 102.445 1.00 73.12 322 ASN A O 1
ATOM 2539 N N . TYR A 1 323 ? -70.934 -25.353 100.296 1.00 68.56 323 TYR A N 1
ATOM 2540 C CA . TYR A 1 323 ? -71.758 -26.528 100.602 1.00 68.56 323 TYR A CA 1
ATOM 2541 C C . TYR A 1 323 ? -70.936 -27.692 101.164 1.00 68.56 323 TYR A C 1
ATOM 2543 O O . TYR A 1 323 ? -71.419 -28.388 102.053 1.00 68.56 323 TYR A O 1
ATOM 2551 N N . ASN A 1 324 ? -69.705 -27.900 100.681 1.00 69.38 324 ASN A N 1
ATOM 2552 C CA . ASN A 1 324 ? -68.833 -28.988 101.130 1.00 69.38 324 ASN A CA 1
ATOM 2553 C C . ASN A 1 324 ? -67.459 -28.482 101.601 1.00 69.38 324 ASN A C 1
ATOM 2555 O O . ASN A 1 324 ? -67.027 -27.363 101.310 1.00 69.38 324 ASN A O 1
ATOM 2559 N N . ASN A 1 325 ? -66.725 -29.348 102.307 1.00 67.88 325 ASN A N 1
ATOM 2560 C CA . ASN A 1 325 ? -65.391 -29.047 102.843 1.00 67.88 325 ASN A CA 1
ATOM 2561 C C . ASN A 1 325 ? -64.267 -29.044 101.782 1.00 67.88 325 ASN A C 1
ATOM 2563 O O . ASN A 1 325 ? -63.106 -28.934 102.166 1.00 67.88 325 ASN A O 1
ATOM 2567 N N . LEU A 1 326 ? -64.589 -29.191 100.487 1.00 75.06 326 LEU A N 1
ATOM 2568 C CA . LEU A 1 326 ? -63.628 -29.363 99.381 1.00 75.06 326 LEU A CA 1
ATOM 2569 C C . LEU A 1 326 ? -64.060 -28.678 98.068 1.00 75.06 326 LEU A C 1
ATOM 2571 O O . LEU A 1 326 ? -63.690 -29.115 96.979 1.00 75.06 326 LEU A O 1
ATOM 2575 N N . ASP A 1 327 ? -64.868 -27.622 98.145 1.00 82.75 327 ASP A N 1
ATOM 2576 C CA . ASP A 1 327 ? -65.329 -26.927 96.942 1.00 82.75 327 ASP A CA 1
ATOM 2577 C C . ASP A 1 327 ? -64.186 -26.166 96.244 1.00 82.75 327 ASP A C 1
ATOM 2579 O O . ASP A 1 327 ? -63.272 -25.621 96.872 1.00 82.75 327 ASP A O 1
ATOM 2583 N N . MET A 1 328 ? -64.243 -26.132 94.912 1.00 84.62 328 MET A N 1
ATOM 2584 C CA . MET A 1 328 ? -63.243 -25.498 94.054 1.00 84.62 328 MET A CA 1
ATOM 2585 C C . MET A 1 328 ? -63.875 -24.393 93.215 1.00 84.62 328 MET A C 1
ATOM 2587 O O . MET A 1 328 ? -65.034 -24.480 92.811 1.00 84.62 328 MET A O 1
ATOM 2591 N N . GLY A 1 329 ? -63.091 -23.364 92.915 1.00 86.31 329 GLY A N 1
ATOM 2592 C CA . GLY A 1 329 ? -63.469 -22.317 91.977 1.00 86.31 329 GLY A CA 1
ATOM 2593 C C . GLY A 1 329 ? -62.315 -21.988 91.043 1.00 86.31 329 GLY A C 1
ATOM 2594 O O . GLY A 1 329 ? -61.153 -22.007 91.449 1.00 86.31 329 GLY A O 1
ATOM 2595 N N . THR A 1 330 ? -62.641 -21.658 89.796 1.00 88.19 330 THR A N 1
ATOM 2596 C CA . THR A 1 330 ? -61.661 -21.308 88.765 1.00 88.19 330 THR A CA 1
ATOM 2597 C C . THR A 1 330 ? -62.014 -19.964 88.139 1.00 88.19 330 THR A C 1
ATOM 2599 O O . THR A 1 330 ? -63.157 -19.759 87.737 1.00 88.19 330 THR A O 1
ATOM 2602 N N . LEU A 1 331 ? -61.029 -19.069 88.002 1.00 89.44 331 LEU A N 1
ATOM 2603 C CA . LEU A 1 331 ? -61.108 -17.915 87.101 1.00 89.44 331 LEU A CA 1
ATOM 2604 C C . LEU A 1 331 ? -60.320 -18.200 85.829 1.00 89.44 331 LEU A C 1
ATOM 2606 O O . LEU A 1 331 ? -59.275 -18.853 85.862 1.00 89.44 331 LEU A O 1
ATOM 2610 N N . ASN A 1 332 ? -60.791 -17.632 84.723 1.00 89.62 332 ASN A N 1
ATOM 2611 C CA . ASN A 1 332 ? -60.054 -17.540 83.471 1.00 89.62 332 ASN A CA 1
ATOM 2612 C C . ASN A 1 332 ? -60.326 -16.170 82.839 1.00 89.62 332 ASN A C 1
ATOM 2614 O O . ASN A 1 332 ? -61.484 -15.766 82.731 1.00 89.62 332 ASN A O 1
ATOM 2618 N N . VAL A 1 333 ? -59.283 -15.436 82.458 1.00 89.00 333 VAL A N 1
ATOM 2619 C CA . VAL A 1 333 ? -59.421 -14.109 81.845 1.00 89.00 333 VAL A CA 1
ATOM 2620 C C . VAL A 1 333 ? -58.295 -13.832 80.859 1.00 89.00 333 VAL A C 1
ATOM 2622 O O . VAL A 1 333 ? -57.151 -14.228 81.074 1.00 89.00 333 VAL A O 1
ATOM 2625 N N . VAL A 1 334 ? -58.619 -13.113 79.786 1.00 88.69 334 VAL A N 1
ATOM 2626 C CA . VAL A 1 334 ? -57.651 -12.591 78.818 1.00 88.69 334 VAL A CA 1
ATOM 2627 C C . VAL A 1 334 ? -57.509 -11.085 79.027 1.00 88.69 334 VAL A C 1
ATOM 2629 O O . VAL A 1 334 ? -58.502 -10.361 79.000 1.00 88.69 334 VAL A O 1
ATOM 2632 N N . LEU A 1 335 ? -56.284 -10.604 79.241 1.00 85.75 335 LEU A N 1
ATOM 2633 C CA . LEU A 1 335 ? -55.966 -9.198 79.491 1.00 85.75 335 LEU A CA 1
ATOM 2634 C C . LEU A 1 335 ? -54.915 -8.699 78.494 1.00 85.75 335 LEU A C 1
ATOM 2636 O O . LEU A 1 335 ? -53.880 -9.329 78.291 1.00 85.75 335 LEU A O 1
ATOM 2640 N N . GLN A 1 336 ? -55.148 -7.525 77.909 1.00 88.31 336 GLN A N 1
ATOM 2641 C CA . GLN A 1 336 ? -54.109 -6.781 77.196 1.00 88.31 336 GLN A CA 1
ATOM 2642 C C . GLN A 1 336 ? -53.254 -6.034 78.223 1.00 88.31 336 GLN A C 1
ATOM 2644 O O . GLN A 1 336 ? -53.754 -5.109 78.862 1.00 88.31 336 GLN A O 1
ATOM 2649 N N . LEU A 1 337 ? -51.980 -6.397 78.356 1.00 86.56 337 LEU A N 1
ATOM 2650 C CA . LEU A 1 337 ? -51.037 -5.764 79.279 1.00 86.56 337 LEU A CA 1
ATOM 2651 C C . LEU A 1 337 ? -50.029 -4.895 78.523 1.00 86.56 337 LEU A C 1
ATOM 2653 O O . LEU A 1 337 ? -49.667 -5.189 77.380 1.00 86.56 337 LEU A O 1
ATOM 2657 N N . GLN A 1 338 ? -49.583 -3.818 79.165 1.00 89.62 338 GLN A N 1
ATOM 2658 C CA . GLN A 1 338 ? -48.395 -3.069 78.760 1.00 89.62 338 GLN A CA 1
ATOM 2659 C C . GLN A 1 338 ? -47.161 -3.628 79.470 1.00 89.62 338 GLN A C 1
ATOM 2661 O O . GLN A 1 338 ? -47.269 -4.290 80.502 1.00 89.62 338 GLN A O 1
ATOM 2666 N N . LYS A 1 339 ? -45.971 -3.365 78.918 1.00 85.31 339 LYS A N 1
ATOM 2667 C CA . LYS A 1 339 ? -44.717 -3.726 79.587 1.00 85.31 339 LYS A CA 1
ATOM 2668 C C . LYS A 1 339 ? -44.683 -3.096 80.985 1.00 85.31 339 LYS A C 1
ATOM 2670 O O . LYS A 1 339 ? -44.936 -1.903 81.114 1.00 85.31 339 LYS A O 1
ATOM 2675 N N . ALA A 1 340 ? -44.315 -3.897 81.980 1.00 84.50 340 ALA A N 1
ATOM 2676 C CA . ALA A 1 340 ? -44.287 -3.572 83.405 1.00 84.50 340 ALA A CA 1
ATOM 2677 C C . ALA A 1 340 ? -45.653 -3.419 84.102 1.00 84.50 340 ALA A C 1
ATOM 2679 O O . ALA A 1 340 ? -45.671 -3.080 85.285 1.00 84.50 340 ALA A O 1
ATOM 2680 N N . ASP A 1 341 ? -46.776 -3.731 83.440 1.00 81.88 341 ASP A N 1
ATOM 2681 C CA . ASP A 1 341 ? -48.045 -3.925 84.153 1.00 81.88 341 ASP A CA 1
ATOM 2682 C C . ASP A 1 341 ? -47.884 -5.057 85.192 1.00 81.88 341 ASP A C 1
ATOM 2684 O O . ASP A 1 341 ? -47.326 -6.114 84.881 1.00 81.88 341 ASP A O 1
ATOM 2688 N N . ARG A 1 342 ? -48.379 -4.840 86.416 1.00 79.50 342 ARG A N 1
ATOM 2689 C CA . ARG A 1 342 ? -48.312 -5.742 87.575 1.00 79.50 342 ARG A CA 1
ATOM 2690 C C . ARG A 1 342 ? -49.696 -6.286 87.925 1.00 79.50 342 ARG A C 1
ATOM 2692 O O . ARG A 1 342 ? -50.693 -5.564 87.911 1.00 79.50 342 ARG A O 1
ATOM 2699 N N . VAL A 1 343 ? -49.752 -7.563 88.280 1.00 76.44 343 VAL A N 1
ATOM 2700 C CA . VAL A 1 343 ? -50.977 -8.296 88.627 1.00 76.44 343 VAL A CA 1
ATOM 2701 C C . VAL A 1 343 ? -50.651 -9.207 89.824 1.00 76.44 343 VAL A C 1
ATOM 2703 O O . VAL A 1 343 ? -49.818 -10.090 89.614 1.00 76.44 343 VAL A O 1
ATOM 2706 N N . PRO A 1 344 ? -51.239 -9.077 91.042 1.00 59.56 344 PRO A N 1
ATOM 2707 C CA . PRO A 1 344 ? -52.221 -8.085 91.546 1.00 59.56 344 PRO A CA 1
ATOM 2708 C C . PRO A 1 344 ? -51.680 -7.035 92.574 1.00 59.56 344 PRO A C 1
ATOM 2710 O O . PRO A 1 344 ? -50.890 -7.424 93.425 1.00 59.56 344 PRO A O 1
ATOM 2713 N N . ILE A 1 345 ? -52.095 -5.736 92.550 1.00 57.09 345 ILE A N 1
ATOM 2714 C CA . ILE A 1 345 ? -51.727 -4.619 93.516 1.00 57.09 345 ILE A CA 1
ATOM 2715 C C . ILE A 1 345 ? -52.861 -3.557 93.635 1.00 57.09 345 ILE A C 1
ATOM 2717 O O . ILE A 1 345 ? -53.694 -3.647 92.743 1.00 57.09 345 ILE A O 1
ATOM 2721 N N . GLY A 1 346 ? -52.896 -2.620 94.637 1.00 55.50 346 GLY A N 1
ATOM 2722 C CA . GLY A 1 346 ? -53.546 -1.254 94.659 1.00 55.50 346 GLY A CA 1
ATOM 2723 C C . GLY A 1 346 ? -53.495 -0.397 95.975 1.00 55.50 346 GLY A C 1
ATOM 2724 O O . GLY A 1 346 ? -53.500 -1.017 97.037 1.00 55.50 346 GLY A O 1
ATOM 2725 N N . ASP A 1 347 ? -53.489 0.974 95.906 1.00 53.09 347 ASP A N 1
ATOM 2726 C CA . ASP A 1 347 ? -53.850 1.955 96.997 1.00 53.09 347 ASP A CA 1
ATOM 2727 C C . ASP A 1 347 ? -54.381 3.377 96.564 1.00 53.09 347 ASP A C 1
ATOM 2729 O O . ASP A 1 347 ? -54.430 3.713 95.380 1.00 53.09 347 ASP A O 1
ATOM 2733 N N . GLU A 1 348 ? -54.873 4.173 97.538 1.00 53.28 348 GLU A N 1
ATOM 2734 C CA . GLU A 1 348 ? -55.767 5.358 97.407 1.00 53.28 348 GLU A CA 1
ATOM 2735 C C . GLU A 1 348 ? -55.047 6.737 97.379 1.00 53.28 348 GLU A C 1
ATOM 2737 O O . GLU A 1 348 ? -55.604 7.729 96.911 1.00 53.28 348 GLU A O 1
ATOM 2742 N N . GLU A 1 349 ? -53.779 6.817 97.795 1.00 59.31 349 GLU A N 1
ATOM 2743 C CA . GLU A 1 349 ? -53.040 8.072 98.066 1.00 59.31 349 GLU A CA 1
ATOM 2744 C C . GLU A 1 349 ? -52.666 8.866 96.795 1.00 59.31 349 GLU A C 1
ATOM 2746 O O . GLU A 1 349 ? -52.447 10.080 96.801 1.00 59.31 349 GLU A O 1
ATOM 2751 N N . ARG A 1 350 ? -52.605 8.186 95.649 1.00 58.88 350 ARG A N 1
ATOM 2752 C CA . ARG A 1 350 ? -52.063 8.746 94.406 1.00 58.88 350 ARG A CA 1
ATOM 2753 C C . ARG A 1 350 ? -53.029 9.675 93.662 1.00 58.88 350 ARG A C 1
ATOM 2755 O O . ARG A 1 350 ? -52.568 10.565 92.937 1.00 58.88 350 ARG A O 1
ATOM 2762 N N . LEU A 1 351 ? -54.342 9.492 93.816 1.00 57.56 351 LEU A N 1
ATOM 2763 C CA . LEU A 1 351 ? -55.356 10.273 93.091 1.00 57.56 351 LEU A CA 1
ATOM 2764 C C . LEU A 1 351 ? -55.449 11.732 93.573 1.00 57.56 351 LEU A C 1
ATOM 2766 O O . LEU A 1 351 ? -55.775 12.607 92.771 1.00 57.56 351 LEU A O 1
ATOM 2770 N N . ASP A 1 352 ? -55.044 12.015 94.812 1.00 63.00 352 ASP A N 1
ATOM 2771 C CA . ASP A 1 352 ? -55.092 13.357 95.415 1.00 63.00 352 ASP A CA 1
ATOM 2772 C C . ASP A 1 352 ? -53.944 14.294 94.978 1.00 63.00 352 ASP A C 1
ATOM 2774 O O . ASP A 1 352 ? -53.965 15.494 95.247 1.00 63.00 352 ASP A O 1
ATOM 2778 N N . SER A 1 353 ? -52.937 13.785 94.258 1.00 70.44 353 SER A N 1
ATOM 2779 C CA . SER A 1 353 ? -51.716 14.535 93.902 1.00 70.44 353 SER A CA 1
ATOM 2780 C C . SER A 1 353 ? -51.807 15.387 92.618 1.00 70.44 353 SER A C 1
ATOM 2782 O O . SER A 1 353 ? -50.852 16.090 92.266 1.00 70.44 353 SER A O 1
ATOM 2784 N N . ILE A 1 354 ? -52.933 15.349 91.892 1.00 70.69 354 ILE A N 1
ATOM 2785 C CA . ILE A 1 354 ? -53.102 16.056 90.609 1.00 70.69 354 ILE A CA 1
ATOM 2786 C C . ILE A 1 354 ? -53.626 17.491 90.842 1.00 70.69 354 ILE A C 1
ATOM 2788 O O . ILE A 1 354 ? -54.708 17.658 91.402 1.00 70.69 354 ILE A O 1
ATOM 2792 N N . PRO A 1 355 ? -52.935 18.554 90.371 1.00 77.00 355 PRO A N 1
ATOM 2793 C CA . PRO A 1 355 ? -53.392 19.934 90.556 1.00 77.00 355 PRO A CA 1
ATOM 2794 C C . PRO A 1 355 ? -54.688 20.267 89.799 1.00 77.00 355 PRO A C 1
ATOM 2796 O O . PRO A 1 355 ? -54.875 19.849 88.654 1.00 77.00 355 PRO A O 1
ATOM 2799 N N . SER A 1 356 ? -55.525 21.132 90.379 1.00 84.62 356 SER A N 1
ATOM 2800 C CA . SER A 1 356 ? -56.750 21.649 89.747 1.00 84.62 356 SER A CA 1
ATOM 2801 C C . SER A 1 356 ? -56.488 22.418 88.444 1.00 84.62 356 SER A C 1
ATOM 2803 O O . SER A 1 356 ? -55.430 23.025 88.250 1.00 84.62 356 SER A O 1
ATOM 2805 N N . LEU A 1 357 ? -57.481 22.448 87.548 1.00 85.19 357 LEU A N 1
ATOM 2806 C CA . LEU A 1 357 ? -57.428 23.226 86.307 1.00 85.19 357 LEU A CA 1
ATOM 2807 C C . LEU A 1 357 ? -57.514 24.730 86.596 1.00 85.19 357 LEU A C 1
ATOM 2809 O O . LEU A 1 357 ? -58.502 25.211 87.146 1.00 85.19 357 LEU A O 1
ATOM 2813 N N . VAL A 1 358 ? -56.498 25.483 86.173 1.00 89.19 358 VAL A N 1
ATOM 2814 C CA . VAL A 1 358 ? -56.425 26.943 86.330 1.00 89.19 358 VAL A CA 1
ATOM 2815 C C . VAL A 1 358 ? -56.348 27.595 84.949 1.00 89.19 358 VAL A C 1
ATOM 2817 O O . VAL A 1 358 ? -55.651 27.102 84.061 1.00 89.19 358 VAL A O 1
ATOM 2820 N N . GLY A 1 359 ? -57.099 28.685 84.760 1.00 90.06 359 GLY A N 1
ATOM 2821 C CA . GLY A 1 359 ? -57.215 29.398 83.486 1.00 90.06 359 GLY A CA 1
ATOM 2822 C C . GLY A 1 359 ? -56.273 30.602 83.351 1.00 90.06 359 GLY A C 1
ATOM 2823 O O . GLY A 1 359 ? -55.995 31.273 84.341 1.00 90.06 359 GLY A O 1
ATOM 2824 N N . ARG A 1 360 ? -55.832 30.919 82.125 1.00 91.69 360 ARG A N 1
ATOM 2825 C CA . ARG A 1 360 ? -55.086 32.143 81.758 1.00 91.69 360 ARG A CA 1
ATOM 2826 C C . ARG A 1 360 ? -55.771 32.859 80.590 1.00 91.69 360 ARG A C 1
ATOM 2828 O O . ARG A 1 360 ? -56.186 32.196 79.640 1.00 91.69 360 ARG A O 1
ATOM 2835 N N . GLU A 1 361 ? -55.891 34.185 80.669 1.00 92.75 361 GLU A N 1
ATOM 2836 C CA . GLU A 1 361 ? -56.539 35.020 79.645 1.00 92.75 361 GLU A CA 1
ATOM 2837 C C . GLU A 1 361 ? -55.553 35.657 78.665 1.00 92.75 361 GLU A C 1
ATOM 2839 O O . GLU A 1 361 ? -54.452 36.054 79.042 1.00 92.75 361 GLU A O 1
ATOM 2844 N N . TYR A 1 362 ? -55.986 35.779 77.410 1.00 91.19 362 TYR A N 1
ATOM 2845 C CA . TYR A 1 362 ? -55.253 36.381 76.303 1.00 91.19 362 TYR A CA 1
ATOM 2846 C C . TYR A 1 362 ? -56.137 37.395 75.570 1.00 91.19 362 TYR A C 1
ATOM 2848 O O . TYR A 1 362 ? -57.302 37.108 75.277 1.00 91.19 362 TYR A O 1
ATOM 2856 N N . HIS A 1 363 ? -55.568 38.559 75.253 1.00 92.12 363 HIS A N 1
ATOM 2857 C CA . HIS A 1 363 ? -56.225 39.663 74.550 1.00 92.12 363 HIS A CA 1
ATOM 2858 C C . HIS A 1 363 ? -55.447 39.980 73.273 1.00 92.12 363 HIS A C 1
ATOM 2860 O O . HIS A 1 363 ? -54.310 40.436 73.354 1.00 92.12 363 HIS A O 1
ATOM 2866 N N . LEU A 1 364 ? -56.048 39.731 72.108 1.00 89.25 364 LEU A N 1
ATOM 2867 C CA . LEU A 1 364 ? -55.373 39.839 70.812 1.00 89.25 364 LEU A CA 1
ATOM 2868 C C . LEU A 1 364 ? -55.996 40.971 69.986 1.00 89.25 364 LEU A C 1
ATOM 2870 O O . LEU A 1 364 ? -57.152 40.879 69.561 1.00 89.25 364 LEU A O 1
ATOM 2874 N N . THR A 1 365 ? -55.228 42.038 69.755 1.00 84.81 365 THR A N 1
ATOM 2875 C CA . THR A 1 365 ? -55.700 43.277 69.103 1.00 84.81 365 THR A CA 1
ATOM 2876 C C . THR A 1 365 ? -55.133 43.492 67.697 1.00 84.81 365 THR A C 1
ATOM 2878 O O . THR A 1 365 ? -55.735 44.225 66.915 1.00 84.81 365 THR A O 1
ATOM 2881 N N . ASN A 1 366 ? -54.057 42.803 67.313 1.00 81.00 366 ASN A N 1
ATOM 2882 C CA . ASN A 1 366 ? -53.424 42.956 65.998 1.00 81.00 366 ASN A CA 1
ATOM 2883 C C . ASN A 1 366 ? -54.290 42.380 64.860 1.00 81.00 366 ASN A C 1
ATOM 2885 O O . ASN A 1 366 ? -54.878 41.308 65.006 1.00 81.00 366 ASN A O 1
ATOM 2889 N N . PHE A 1 367 ? -54.368 43.079 63.720 1.00 84.25 367 PHE A N 1
ATOM 2890 C CA . PHE A 1 367 ? -55.044 42.630 62.494 1.00 84.25 367 PHE A CA 1
ATOM 2891 C C . PHE A 1 367 ? -54.099 42.743 61.296 1.00 84.25 367 PHE A C 1
ATOM 2893 O O . PHE A 1 367 ? -53.404 43.744 61.153 1.00 84.25 367 PHE A O 1
ATOM 2900 N N . VAL A 1 368 ? -54.093 41.722 60.436 1.00 81.88 368 VAL A N 1
ATOM 2901 C CA . VAL A 1 368 ? -53.306 41.714 59.190 1.00 81.88 368 VAL A CA 1
ATOM 2902 C C . VAL A 1 368 ? -54.237 41.574 57.989 1.00 81.88 368 VAL A C 1
ATOM 2904 O O . VAL A 1 368 ? -54.270 42.431 57.117 1.00 81.88 368 VAL A O 1
ATOM 2907 N N . SER A 1 369 ? -55.021 40.499 57.946 1.00 83.19 369 SER A N 1
ATOM 2908 C CA . SER A 1 369 ? -56.111 40.312 56.989 1.00 83.19 369 SER A CA 1
ATOM 2909 C C . SER A 1 369 ? -57.073 39.253 57.523 1.00 83.19 369 SER A C 1
ATOM 2911 O O . SER A 1 369 ? -56.726 38.490 58.428 1.00 83.19 369 SER A O 1
ATOM 2913 N N . ASN A 1 370 ? -58.265 39.152 56.931 1.00 78.75 370 ASN A N 1
ATOM 2914 C CA . ASN A 1 370 ? -59.252 38.147 57.333 1.00 78.75 370 ASN A CA 1
ATOM 2915 C C . ASN A 1 370 ? -58.759 36.704 57.125 1.00 78.75 370 ASN A C 1
ATOM 2917 O O . ASN A 1 370 ? -59.293 35.792 57.757 1.00 78.75 370 ASN A O 1
ATOM 2921 N N . ASP A 1 371 ? -57.741 36.484 56.292 1.00 80.44 371 ASP A N 1
ATOM 2922 C CA . ASP A 1 371 ? -57.208 35.156 55.976 1.00 80.44 371 ASP A CA 1
ATOM 2923 C C . ASP A 1 371 ? -55.910 34.816 56.719 1.00 80.44 371 ASP A C 1
ATOM 2925 O O . ASP A 1 371 ? -55.349 33.741 56.507 1.00 80.44 371 ASP A O 1
ATOM 2929 N N . HIS A 1 372 ? -55.469 35.689 57.633 1.00 87.50 372 HIS A N 1
ATOM 2930 C CA . HIS A 1 372 ? -54.253 35.500 58.420 1.00 87.50 372 HIS A CA 1
ATOM 2931 C C . HIS A 1 372 ? -54.536 35.160 59.893 1.00 87.50 372 HIS A C 1
ATOM 2933 O O . HIS A 1 372 ? -55.381 35.771 60.553 1.00 87.50 372 HIS A O 1
ATOM 2939 N N . ALA A 1 373 ? -53.805 34.182 60.427 1.00 89.12 373 ALA A N 1
ATOM 2940 C CA . ALA A 1 373 ? -53.710 33.924 61.856 1.00 89.12 373 ALA A CA 1
ATOM 2941 C C . ALA A 1 373 ? -52.840 34.988 62.527 1.00 89.12 373 ALA A C 1
ATOM 2943 O O . ALA A 1 373 ? -51.777 35.351 62.025 1.00 89.12 373 ALA A O 1
ATOM 2944 N N . ILE A 1 374 ? -53.316 35.478 63.667 1.00 90.75 374 ILE A N 1
ATOM 2945 C CA . ILE A 1 374 ? -52.697 36.576 64.412 1.00 90.75 374 ILE A CA 1
ATOM 2946 C C . ILE A 1 374 ? -51.798 36.059 65.539 1.00 90.75 374 ILE A C 1
ATOM 2948 O O . ILE A 1 374 ? -50.790 36.691 65.840 1.00 90.75 374 ILE A O 1
ATOM 2952 N N . ALA A 1 375 ? -52.125 34.900 66.124 1.00 91.94 375 ALA A N 1
ATOM 2953 C CA . ALA A 1 375 ? -51.376 34.289 67.221 1.00 91.94 375 ALA A CA 1
ATOM 2954 C C . ALA A 1 375 ? -51.637 32.777 67.337 1.00 91.94 375 ALA A C 1
ATOM 2956 O O . ALA A 1 375 ? -52.671 32.292 66.873 1.00 91.94 375 ALA A O 1
ATOM 2957 N N . ASP A 1 376 ? -50.759 32.064 68.048 1.00 92.00 376 ASP A N 1
ATOM 2958 C CA . ASP A 1 376 ? -50.996 30.692 68.516 1.00 92.00 376 ASP A CA 1
ATOM 2959 C C . ASP A 1 376 ? -50.999 30.621 70.050 1.00 92.00 376 ASP A C 1
ATOM 2961 O O . ASP A 1 376 ? -50.152 31.227 70.706 1.00 92.00 376 ASP A O 1
ATOM 2965 N N . ILE A 1 377 ? -51.900 29.825 70.630 1.00 92.62 377 ILE A N 1
ATOM 2966 C CA . ILE A 1 377 ? -51.927 29.513 72.068 1.00 92.62 377 ILE A CA 1
ATOM 2967 C C . ILE A 1 377 ? -51.534 28.045 72.261 1.00 92.62 377 ILE A C 1
ATOM 2969 O O . ILE A 1 377 ? -52.262 27.145 71.844 1.00 92.62 377 ILE A O 1
ATOM 2973 N N . GLN A 1 378 ? -50.393 27.786 72.901 1.00 90.00 378 GLN A N 1
ATOM 2974 C CA . GLN A 1 378 ? -49.922 26.440 73.237 1.00 90.00 378 GLN A CA 1
ATOM 2975 C C . GLN A 1 378 ? -50.537 25.947 74.554 1.00 90.00 378 GLN A C 1
ATOM 2977 O O . GLN A 1 378 ? -50.558 26.677 75.541 1.00 90.00 378 GLN A O 1
ATOM 2982 N N . LEU A 1 379 ? -51.012 24.699 74.563 1.00 87.56 379 LEU A N 1
ATOM 2983 C CA . LEU A 1 379 ? -51.671 23.999 75.667 1.00 87.56 379 LEU A CA 1
ATOM 2984 C C . LEU A 1 379 ? -50.781 22.856 76.185 1.00 87.56 379 LEU A C 1
ATOM 2986 O O . LEU A 1 379 ? -51.132 21.680 76.101 1.00 87.56 379 LEU A O 1
ATOM 2990 N N . SER A 1 380 ? -49.604 23.187 76.722 1.00 82.12 380 SER A N 1
ATOM 2991 C CA . SER A 1 380 ? -48.632 22.206 77.228 1.00 82.12 380 SER A CA 1
ATOM 2992 C C . SER A 1 380 ? -48.279 21.140 76.165 1.00 82.12 380 SER A C 1
ATOM 2994 O O . SER A 1 380 ? -48.038 21.483 75.005 1.00 82.12 380 SER A O 1
ATOM 2996 N N . SER A 1 381 ? -48.248 19.857 76.539 1.00 77.31 381 SER A N 1
ATOM 2997 C CA . SER A 1 381 ? -48.070 18.707 75.641 1.00 77.31 381 SER A CA 1
ATOM 2998 C C . SER A 1 381 ? -49.337 18.294 74.878 1.00 77.31 381 SER A C 1
ATOM 3000 O O . SER A 1 381 ? -49.255 17.407 74.032 1.00 77.31 381 SER A O 1
ATOM 3002 N N . LEU A 1 382 ? -50.497 18.914 75.137 1.00 78.06 382 LEU A N 1
ATOM 3003 C CA . LEU A 1 382 ? -51.759 18.565 74.465 1.00 78.06 382 LEU A CA 1
ATOM 3004 C C . LEU A 1 382 ? -51.865 19.156 73.051 1.00 78.06 382 LEU A C 1
ATOM 3006 O O . LEU A 1 382 ? -52.674 18.685 72.256 1.00 78.06 382 LEU A O 1
ATOM 3010 N N . GLY A 1 383 ? -51.062 20.174 72.729 1.00 83.50 383 GLY A N 1
ATOM 3011 C CA . GLY A 1 383 ? -51.025 20.798 71.403 1.00 83.50 383 GLY A CA 1
ATOM 3012 C C . GLY A 1 383 ? -51.109 22.321 71.456 1.00 83.50 383 GLY A C 1
ATOM 3013 O O . GLY A 1 383 ? -50.748 22.934 72.457 1.00 83.50 383 GLY A O 1
ATOM 3014 N N . TRP A 1 384 ? -51.556 22.951 70.368 1.00 88.12 384 TRP A N 1
ATOM 3015 C CA . TRP A 1 384 ? -51.736 24.404 70.270 1.00 88.12 384 TRP A CA 1
ATOM 3016 C C . TRP A 1 384 ? -52.934 24.766 69.381 1.00 88.12 384 TRP A C 1
ATOM 3018 O O . TRP A 1 384 ? -53.362 23.966 68.550 1.00 88.12 384 TRP A O 1
ATOM 3028 N N . VAL A 1 385 ? -53.476 25.972 69.562 1.00 88.81 385 VAL A N 1
ATOM 3029 C CA . VAL A 1 385 ? -54.620 26.513 68.811 1.00 88.81 385 VAL A CA 1
ATOM 3030 C C . VAL A 1 385 ? -54.194 27.788 68.089 1.00 88.81 385 VAL A C 1
ATOM 3032 O O . VAL A 1 385 ? -53.692 28.706 68.731 1.00 88.81 385 VAL A O 1
ATOM 3035 N N . SER A 1 386 ? -54.412 27.860 66.772 1.00 89.62 386 SER A N 1
ATOM 3036 C CA . SER A 1 386 ? -54.198 29.090 65.994 1.00 89.62 386 SER A CA 1
ATOM 3037 C C . SER A 1 386 ? -55.428 29.988 66.044 1.00 89.62 386 SER A C 1
ATOM 3039 O O . SER A 1 386 ? -56.555 29.508 65.892 1.00 89.62 386 SER A O 1
ATOM 3041 N N . VAL A 1 387 ? -55.224 31.291 66.206 1.00 90.00 387 VAL A N 1
ATOM 3042 C CA . VAL A 1 387 ? -56.297 32.279 66.337 1.00 90.00 387 VAL A CA 1
ATOM 3043 C C . VAL A 1 387 ? -56.313 33.196 65.116 1.00 90.00 387 VAL A C 1
ATOM 3045 O O . VAL A 1 387 ? -55.289 33.743 64.723 1.00 90.00 387 VAL A O 1
ATOM 3048 N N . THR A 1 388 ? -57.493 33.387 64.522 1.00 87.19 388 THR A N 1
ATOM 3049 C CA . THR A 1 388 ? -57.739 34.339 63.420 1.00 87.19 388 THR A CA 1
ATOM 3050 C C . THR A 1 388 ? -58.816 35.325 63.857 1.00 87.19 388 THR A C 1
ATOM 3052 O O . THR A 1 388 ? -59.718 34.928 64.599 1.00 87.19 388 THR A O 1
ATOM 3055 N N . LYS A 1 389 ? -58.756 36.576 63.389 1.00 85.69 389 LYS A N 1
ATOM 3056 C CA . LYS A 1 389 ? -59.781 37.592 63.677 1.00 85.69 389 LYS A CA 1
ATOM 3057 C C . LYS A 1 389 ? -60.201 38.357 62.423 1.00 85.69 389 LYS A C 1
ATOM 3059 O O . LYS A 1 389 ? -59.484 38.341 61.426 1.00 85.69 389 LYS A O 1
ATOM 3064 N N . SER A 1 390 ? -61.349 39.026 62.497 1.00 83.75 390 SER A N 1
ATOM 3065 C CA . SER A 1 390 ? -61.831 39.939 61.453 1.00 83.75 390 SER A CA 1
ATOM 3066 C C . SER A 1 390 ? -61.424 41.388 61.752 1.00 83.75 390 SER A C 1
ATOM 3068 O O . SER A 1 390 ? -61.218 41.732 62.918 1.00 83.75 390 SER A O 1
ATOM 3070 N N . GLU A 1 391 ? -61.356 42.232 60.717 1.00 81.12 391 GLU A N 1
ATOM 3071 C CA . GLU A 1 391 ? -60.805 43.607 60.739 1.00 81.12 391 GLU A CA 1
ATOM 3072 C C . GLU A 1 391 ? -61.261 44.478 61.921 1.00 81.12 391 GLU A C 1
ATOM 3074 O O . GLU A 1 391 ? -60.433 45.100 62.577 1.00 81.12 391 GLU A O 1
ATOM 3079 N N . ASN A 1 392 ? -62.546 44.426 62.280 1.00 82.12 392 ASN A N 1
ATOM 3080 C CA . ASN A 1 392 ? -63.135 45.249 63.345 1.00 82.12 392 ASN A CA 1
ATOM 3081 C C . ASN A 1 392 ? -63.589 44.427 64.564 1.00 82.12 392 ASN A C 1
ATOM 3083 O O . ASN A 1 392 ? -64.645 44.686 65.140 1.00 82.12 392 ASN A O 1
ATOM 3087 N N . SER A 1 393 ? -62.831 43.390 64.932 1.00 82.44 393 SER A N 1
ATOM 3088 C CA . SER A 1 393 ? -63.130 42.541 66.096 1.00 82.44 393 SER A CA 1
ATOM 3089 C C . SER A 1 393 ? -61.940 42.414 67.048 1.00 82.44 393 SER A C 1
ATOM 3091 O O . SER A 1 393 ? -60.799 42.269 66.605 1.00 82.44 393 SER A O 1
ATOM 3093 N N . ASP A 1 394 ? -62.217 42.415 68.353 1.00 83.56 394 ASP A N 1
ATOM 3094 C CA . ASP A 1 394 ? -61.256 42.055 69.400 1.00 83.56 394 ASP A CA 1
ATOM 3095 C C . ASP A 1 394 ? -61.486 40.613 69.851 1.00 83.56 394 ASP A C 1
ATOM 3097 O O . ASP A 1 394 ? -62.627 40.191 70.059 1.00 83.56 394 ASP A O 1
ATOM 3101 N N . VAL A 1 395 ? -60.401 39.854 70.037 1.00 87.12 395 VAL A N 1
ATOM 3102 C CA . VAL A 1 395 ? -60.472 38.453 70.471 1.00 87.12 395 VAL A CA 1
ATOM 3103 C C . VAL A 1 395 ? -59.950 38.320 71.899 1.00 87.12 395 VAL A C 1
ATOM 3105 O O . VAL A 1 395 ? -58.799 38.646 72.187 1.00 87.12 395 VAL A O 1
ATOM 3108 N N . ARG A 1 396 ? -60.810 37.809 72.789 1.00 90.62 396 ARG A N 1
ATOM 3109 C CA . ARG A 1 396 ? -60.483 37.456 74.177 1.00 90.62 396 ARG A CA 1
ATOM 3110 C C . ARG A 1 396 ? -60.669 35.959 74.379 1.00 90.62 396 ARG A C 1
ATOM 3112 O O . ARG A 1 396 ? -61.753 35.443 74.118 1.00 90.62 396 ARG A O 1
ATOM 3119 N N . LEU A 1 397 ? -59.625 35.266 74.826 1.00 89.12 397 LEU A N 1
ATOM 3120 C CA . LEU A 1 397 ? -59.631 33.813 75.020 1.00 89.12 397 LEU A CA 1
ATOM 3121 C C . LEU A 1 397 ? -59.099 33.453 76.403 1.00 89.12 397 LEU A C 1
ATOM 3123 O O . LEU A 1 397 ? -58.138 34.056 76.870 1.00 89.12 397 LEU A O 1
ATOM 3127 N N . ARG A 1 398 ? -59.688 32.430 77.030 1.00 92.25 398 ARG A N 1
ATOM 3128 C CA . ARG A 1 398 ? -59.209 31.853 78.291 1.00 92.25 398 ARG A CA 1
ATOM 3129 C C . ARG A 1 398 ? -58.914 30.368 78.095 1.00 92.25 398 ARG A C 1
ATOM 3131 O O . ARG A 1 398 ? -59.802 29.615 77.705 1.00 92.25 398 ARG A O 1
ATOM 3138 N N . ALA A 1 399 ? -57.680 29.950 78.365 1.00 89.62 399 ALA A N 1
ATOM 3139 C CA . ALA A 1 399 ? -57.240 28.558 78.249 1.00 89.62 399 ALA A CA 1
ATOM 3140 C C . ALA A 1 399 ? -56.941 27.965 79.631 1.00 89.62 399 ALA A C 1
ATOM 3142 O O . ALA A 1 399 ? -56.420 28.678 80.483 1.00 89.62 399 ALA A O 1
ATOM 3143 N N . TYR A 1 400 ? -57.249 26.680 79.846 1.00 87.19 400 TYR A N 1
ATOM 3144 C CA . TYR A 1 400 ? -57.111 25.993 81.138 1.00 87.19 400 TYR A CA 1
ATOM 3145 C C . TYR A 1 400 ? -56.144 24.807 81.050 1.00 87.19 400 TYR A C 1
ATOM 3147 O O . TYR A 1 400 ? -56.255 23.986 80.142 1.00 87.19 400 TYR A O 1
ATOM 3155 N N . THR A 1 401 ? -55.245 24.682 82.026 1.00 84.44 401 THR A N 1
ATOM 3156 C CA . THR A 1 401 ? -54.408 23.487 82.253 1.00 84.44 401 THR A CA 1
ATOM 3157 C C . THR A 1 401 ? -54.227 23.254 83.760 1.00 84.44 401 THR A C 1
ATOM 3159 O O . THR A 1 401 ? -54.468 24.181 84.542 1.00 84.44 401 THR A O 1
ATOM 3162 N N . PRO A 1 402 ? -53.813 22.052 84.217 1.00 84.69 402 PRO A N 1
ATOM 3163 C CA . PRO A 1 402 ? -53.487 21.820 85.626 1.00 84.69 402 PRO A CA 1
ATOM 3164 C C . PRO A 1 402 ? -52.468 22.850 86.133 1.00 84.69 402 PRO A C 1
ATOM 3166 O O . PRO A 1 402 ? -51.358 22.969 85.604 1.00 84.69 402 PRO A O 1
ATOM 3169 N N . GLY A 1 403 ? -52.875 23.665 87.108 1.00 86.56 403 GLY A N 1
ATOM 3170 C CA . GLY A 1 403 ? -52.078 24.774 87.638 1.00 86.56 403 GLY A CA 1
ATOM 3171 C C . GLY A 1 403 ? -51.686 25.857 86.617 1.00 86.56 403 GLY A C 1
ATOM 3172 O O . GLY A 1 403 ? -50.701 26.555 86.846 1.00 86.56 403 GLY A O 1
ATOM 3173 N N . ALA A 1 404 ? -52.391 25.976 85.481 1.00 85.44 404 ALA A N 1
ATOM 3174 C CA . ALA A 1 404 ? -52.082 26.887 84.368 1.00 85.44 404 ALA A CA 1
ATOM 3175 C C . ALA A 1 404 ? -50.670 26.698 83.767 1.00 85.44 404 ALA A C 1
ATOM 3177 O O . ALA A 1 404 ? -50.125 27.594 83.110 1.00 85.44 404 ALA A O 1
ATOM 3178 N N . ARG A 1 405 ? -50.048 25.532 83.992 1.00 82.62 405 ARG A N 1
ATOM 3179 C CA . ARG A 1 405 ? -48.712 25.210 83.478 1.00 82.62 405 ARG A CA 1
ATOM 3180 C C . ARG A 1 405 ? -48.765 24.888 81.984 1.00 82.62 405 ARG A C 1
ATOM 3182 O O . ARG A 1 405 ? -49.711 24.266 81.503 1.00 82.62 405 ARG A O 1
ATOM 3189 N N . GLY A 1 406 ? -47.734 25.303 81.248 1.00 86.44 406 GLY A N 1
ATOM 3190 C CA . GLY A 1 406 ? -47.598 25.016 79.815 1.00 86.44 406 GLY A CA 1
ATOM 3191 C C . GLY A 1 406 ? -48.445 25.887 78.876 1.00 86.44 406 GLY A C 1
ATOM 3192 O O . GLY A 1 406 ? -48.502 25.586 77.688 1.00 86.44 406 GLY A O 1
ATOM 3193 N N . LEU A 1 407 ? -49.092 26.945 79.381 1.00 90.50 407 LEU A N 1
ATOM 3194 C CA . LEU A 1 407 ? -49.870 27.896 78.578 1.00 90.50 407 LEU A CA 1
ATOM 3195 C C . LEU A 1 407 ? -48.986 29.031 78.030 1.00 90.50 407 LEU A C 1
ATOM 3197 O O . LEU A 1 407 ? -48.574 29.909 78.793 1.00 90.50 407 LEU A O 1
ATOM 3201 N N . TYR A 1 408 ? -48.728 29.054 76.719 1.00 90.88 408 TYR A N 1
ATOM 3202 C CA . TYR A 1 408 ? -47.863 30.056 76.068 1.00 90.88 408 TYR A CA 1
ATOM 3203 C C . TYR A 1 408 ? -48.547 30.726 74.871 1.00 90.88 408 TYR A C 1
ATOM 3205 O O . TYR A 1 408 ? -49.209 30.050 74.089 1.00 90.88 408 TYR A O 1
ATOM 3213 N N . LEU A 1 409 ? -48.360 32.043 74.721 1.00 92.00 409 LEU A N 1
ATOM 3214 C CA . LEU A 1 409 ? -48.804 32.818 73.557 1.00 92.00 409 LEU A CA 1
ATOM 3215 C C . LEU A 1 409 ? -47.636 32.999 72.584 1.00 92.00 409 LEU A C 1
ATOM 3217 O O . LEU A 1 409 ? -46.532 33.343 73.008 1.00 92.00 409 LEU A O 1
ATOM 3221 N N . ARG A 1 410 ? -47.885 32.796 71.293 1.00 90.69 410 ARG A N 1
ATOM 3222 C CA . ARG A 1 410 ? -46.923 33.013 70.211 1.00 90.69 410 ARG A CA 1
ATOM 3223 C C . ARG A 1 410 ? -47.476 34.038 69.225 1.00 90.69 410 ARG A C 1
ATOM 3225 O O . ARG A 1 410 ? -48.506 33.785 68.605 1.00 90.69 410 ARG A O 1
ATOM 3232 N N . GLU A 1 411 ? -46.756 35.143 69.056 1.00 88.50 411 GLU A N 1
ATOM 3233 C CA . GLU A 1 411 ? -47.041 36.197 68.077 1.00 88.50 411 GLU A CA 1
ATOM 3234 C C . GLU A 1 411 ? -45.746 36.579 67.329 1.00 88.50 411 GLU A C 1
ATOM 3236 O O . GLU A 1 411 ? -44.752 36.884 67.993 1.00 88.50 411 GLU A O 1
ATOM 3241 N N . PRO A 1 412 ? -45.717 36.561 65.979 1.00 86.12 412 PRO A N 1
ATOM 3242 C CA . PRO A 1 412 ? -46.799 36.160 65.070 1.00 86.12 412 PRO A CA 1
ATOM 3243 C C . PRO A 1 412 ? -47.064 34.641 65.088 1.00 86.12 412 PRO A C 1
ATOM 3245 O O . PRO A 1 412 ? -46.224 33.853 65.525 1.00 86.12 412 PRO A O 1
ATOM 3248 N N . ALA A 1 413 ? -48.242 34.228 64.607 1.00 88.62 413 ALA A N 1
ATOM 3249 C CA . ALA A 1 413 ? -48.602 32.814 64.465 1.00 88.62 413 ALA A CA 1
ATOM 3250 C C . ALA A 1 413 ? -47.577 32.041 63.614 1.00 88.62 413 ALA A C 1
ATOM 3252 O O . ALA A 1 413 ? -47.057 32.563 62.627 1.00 88.62 413 ALA A O 1
ATOM 3253 N N . LEU A 1 414 ? -47.325 30.772 63.955 1.00 88.12 414 LEU A N 1
ATOM 3254 C CA . LEU A 1 414 ? -46.350 29.923 63.258 1.00 88.12 414 LEU A CA 1
ATOM 3255 C C . LEU A 1 414 ? -46.740 29.669 61.796 1.00 88.12 414 LEU A C 1
ATOM 3257 O O . LEU A 1 414 ? -45.878 29.569 60.926 1.00 88.12 414 LEU A O 1
ATOM 3261 N N . LEU A 1 415 ? -48.042 29.567 61.525 1.00 87.19 415 LEU A N 1
ATOM 3262 C CA . LEU A 1 415 ? -48.597 29.392 60.186 1.00 87.19 415 LEU A CA 1
ATOM 3263 C C . LEU A 1 415 ? -49.599 30.519 59.902 1.00 87.19 415 LEU A C 1
ATOM 3265 O O . LEU A 1 415 ? -50.804 30.313 60.039 1.00 87.19 415 LEU A O 1
ATOM 3269 N N . PRO A 1 416 ? -49.139 31.712 59.480 1.00 86.38 416 PRO A N 1
ATOM 3270 C CA . PRO A 1 416 ? -50.022 32.858 59.265 1.00 86.38 416 PRO A CA 1
ATOM 3271 C C . PRO A 1 416 ? -51.142 32.560 58.263 1.00 86.38 416 PRO A C 1
ATOM 3273 O O . PRO A 1 416 ? -52.272 32.964 58.475 1.00 86.38 416 PRO A O 1
ATOM 3276 N N . ASN A 1 417 ? -50.884 31.756 57.230 1.00 85.81 417 ASN A N 1
ATOM 3277 C CA . ASN A 1 417 ? -51.878 31.387 56.215 1.00 85.81 417 ASN A CA 1
ATOM 3278 C C . ASN A 1 417 ? -52.648 30.090 56.540 1.00 85.81 417 ASN A C 1
ATOM 3280 O O . ASN A 1 417 ? -53.121 29.413 55.628 1.00 85.81 417 ASN A O 1
ATOM 3284 N N . ILE A 1 418 ? -52.783 29.704 57.820 1.00 79.88 418 ILE A N 1
ATOM 3285 C CA . ILE A 1 418 ? -53.383 28.414 58.225 1.00 79.88 418 ILE A CA 1
ATOM 3286 C C . ILE A 1 418 ? -54.796 28.187 57.659 1.00 79.88 418 ILE A C 1
ATOM 3288 O O . ILE A 1 418 ? -55.187 27.051 57.388 1.00 79.88 418 ILE A O 1
ATOM 3292 N N . LYS A 1 419 ? -55.561 29.261 57.414 1.00 75.94 419 LYS A N 1
ATOM 3293 C CA . LYS A 1 419 ? -56.891 29.187 56.791 1.00 75.94 419 LYS A CA 1
ATOM 3294 C C . LYS A 1 419 ? -56.873 28.560 55.396 1.00 75.94 419 LYS A C 1
ATOM 3296 O O . LYS A 1 419 ? -57.871 27.948 55.030 1.00 75.94 419 LYS A O 1
ATOM 3301 N N . ALA A 1 420 ? -55.764 28.623 54.655 1.00 77.44 420 ALA A N 1
ATOM 3302 C CA . ALA A 1 420 ? -55.637 27.966 53.352 1.00 77.44 420 ALA A CA 1
ATOM 3303 C C . ALA A 1 420 ? -55.766 26.430 53.436 1.00 77.44 420 ALA A C 1
ATOM 3305 O O . ALA A 1 420 ? -56.121 25.786 52.451 1.00 77.44 420 ALA A O 1
ATOM 3306 N N . PHE A 1 421 ? -55.530 25.840 54.615 1.00 76.62 421 PHE A N 1
ATOM 3307 C CA . PHE A 1 421 ? -55.676 24.400 54.869 1.00 76.62 421 PHE A CA 1
ATOM 3308 C C . PHE A 1 421 ? -57.055 24.025 55.441 1.00 76.62 421 PHE A C 1
ATOM 3310 O O . PHE A 1 421 ? -57.331 22.858 55.735 1.00 76.62 421 PHE A O 1
ATOM 3317 N N . ARG A 1 422 ? -57.955 25.002 55.599 1.00 77.56 422 ARG A N 1
ATOM 3318 C CA . ARG A 1 422 ? -59.334 24.795 56.048 1.00 77.56 422 ARG A CA 1
ATOM 3319 C C . ARG A 1 422 ? -60.225 24.503 54.837 1.00 77.56 422 ARG A C 1
ATOM 3321 O O . ARG A 1 422 ? -60.507 25.383 54.033 1.00 77.56 422 ARG A O 1
ATOM 3328 N N . GLY A 1 423 ? -60.711 23.273 54.727 1.00 79.94 423 GLY A N 1
ATOM 3329 C CA . GLY A 1 423 ? -61.678 22.856 53.711 1.00 79.94 423 GLY A CA 1
ATOM 3330 C C . GLY A 1 423 ? -63.115 23.294 54.025 1.00 79.94 423 GLY A C 1
ATOM 3331 O O . GLY A 1 423 ? -63.374 24.098 54.918 1.00 79.94 423 GLY A O 1
ATOM 3332 N N . LYS A 1 424 ? -64.094 22.751 53.287 1.00 83.12 424 LYS A N 1
ATOM 3333 C CA . LYS A 1 424 ? -65.520 23.106 53.444 1.00 83.12 424 LYS A CA 1
ATOM 3334 C C . LYS A 1 424 ? -66.034 22.810 54.863 1.00 83.12 424 LYS A C 1
ATOM 3336 O O . LYS A 1 424 ? -65.682 21.786 55.456 1.00 83.12 424 LYS A O 1
ATOM 3341 N N . ARG A 1 425 ? -66.910 23.682 55.380 1.00 84.12 425 ARG A N 1
ATOM 3342 C CA . ARG A 1 425 ? -67.590 23.492 56.673 1.00 84.12 425 ARG A CA 1
ATOM 3343 C C . ARG A 1 425 ? -68.403 22.197 56.666 1.00 84.12 425 ARG A C 1
ATOM 3345 O O . ARG A 1 425 ? -69.073 21.896 55.678 1.00 84.12 425 ARG A O 1
ATOM 3352 N N . ILE A 1 426 ? -68.360 21.443 57.762 1.00 85.50 426 ILE A N 1
ATOM 3353 C CA . ILE A 1 426 ? -69.185 20.244 57.922 1.00 85.50 426 ILE A CA 1
ATOM 3354 C C . ILE A 1 426 ? -70.597 20.691 58.326 1.00 85.50 426 ILE A C 1
ATOM 3356 O O . ILE A 1 426 ? -70.768 21.434 59.292 1.00 85.50 426 ILE A O 1
ATOM 3360 N N . GLY A 1 427 ? -71.612 20.277 57.562 1.00 82.50 427 GLY A N 1
ATOM 3361 C CA . GLY A 1 427 ? -73.007 20.641 57.826 1.00 82.50 427 GLY A CA 1
ATOM 3362 C C . GLY A 1 427 ? -73.437 20.258 59.245 1.00 82.50 427 GLY A C 1
ATOM 3363 O O . GLY A 1 427 ? -73.140 19.158 59.704 1.00 82.50 427 GLY A O 1
ATOM 3364 N N . GLY A 1 428 ? -74.098 21.180 59.948 1.00 85.06 428 GLY A N 1
ATOM 3365 C CA . GLY A 1 428 ? -74.581 20.973 61.318 1.00 85.06 428 GLY A CA 1
ATOM 3366 C C . GLY A 1 428 ? -73.520 21.057 62.423 1.00 85.06 428 GLY A C 1
ATOM 3367 O O . GLY A 1 428 ? -73.887 20.956 63.589 1.00 85.06 428 GLY A O 1
ATOM 3368 N N . LYS A 1 429 ? -72.234 21.275 62.103 1.00 79.19 429 LYS A N 1
ATOM 3369 C CA . LYS A 1 429 ? -71.170 21.348 63.115 1.00 79.19 429 LYS A CA 1
ATOM 3370 C C . LYS A 1 429 ? -70.285 22.593 63.009 1.00 79.19 429 LYS A C 1
ATOM 3372 O O . LYS A 1 429 ? -70.355 23.350 62.038 1.00 79.19 429 LYS A O 1
ATOM 3377 N N . GLN A 1 430 ? -69.481 22.870 64.037 1.00 73.50 430 GLN A N 1
ATOM 3378 C CA . GLN A 1 430 ? -68.545 24.005 64.032 1.00 73.50 430 GLN A CA 1
ATOM 3379 C C . GLN A 1 430 ? -67.200 23.672 63.360 1.00 73.50 430 GLN A C 1
ATOM 3381 O O . GLN A 1 430 ? -66.448 24.589 63.031 1.00 73.50 430 GLN A O 1
ATOM 3386 N N . GLU A 1 431 ? -66.924 22.396 63.075 1.00 81.88 431 GLU A N 1
ATOM 3387 C CA . GLU A 1 431 ? -65.694 21.951 62.423 1.00 81.88 431 GLU A CA 1
ATOM 3388 C C . GLU A 1 431 ? -65.737 22.077 60.891 1.00 81.88 431 GLU A C 1
ATOM 3390 O O . GLU A 1 431 ? -66.780 22.166 60.230 1.00 81.88 431 GLU A O 1
ATOM 3395 N N . TYR A 1 432 ? -64.542 22.065 60.310 1.00 81.50 432 TYR A N 1
ATOM 3396 C CA . TYR A 1 432 ? -64.299 22.153 58.878 1.00 81.50 432 TYR A CA 1
ATOM 3397 C C . TYR A 1 432 ? -63.552 20.899 58.446 1.00 81.50 432 TYR A C 1
ATOM 3399 O O . TYR A 1 432 ? -62.775 20.339 59.219 1.00 81.50 432 TYR A O 1
ATOM 3407 N N . ARG A 1 433 ? -63.775 20.440 57.212 1.00 82.56 433 ARG A N 1
ATOM 3408 C CA . ARG A 1 433 ? -62.931 19.384 56.641 1.00 82.56 433 ARG A CA 1
ATOM 3409 C C . ARG A 1 433 ? -61.502 19.908 56.524 1.00 82.56 433 ARG A C 1
ATOM 3411 O O . ARG A 1 433 ? -61.312 21.075 56.204 1.00 82.56 433 ARG A O 1
ATOM 3418 N N . ILE A 1 434 ? -60.510 19.061 56.756 1.00 75.06 434 ILE A N 1
ATOM 3419 C CA . ILE A 1 434 ? -59.105 19.437 56.578 1.00 75.06 434 ILE A CA 1
ATOM 3420 C C . ILE A 1 434 ? -58.770 19.327 55.091 1.00 75.06 434 ILE A C 1
ATOM 3422 O O . ILE A 1 434 ? -59.120 18.333 54.452 1.00 75.06 434 ILE A O 1
ATOM 3426 N N . GLN A 1 435 ? -58.114 20.344 54.536 1.00 76.50 435 GLN A N 1
ATOM 3427 C CA . GLN A 1 435 ? -57.543 20.282 53.198 1.00 76.50 435 GLN A CA 1
ATOM 3428 C C . GLN A 1 435 ? -56.031 20.057 53.331 1.00 76.50 435 GLN A C 1
ATOM 3430 O O . GLN A 1 435 ? -55.350 20.905 53.910 1.00 76.50 435 GLN A O 1
ATOM 3435 N N . PRO A 1 436 ? -55.493 18.922 52.849 1.00 71.00 436 PRO A N 1
ATOM 3436 C CA . PRO A 1 436 ? -54.064 18.660 52.943 1.00 71.00 436 PRO A CA 1
ATOM 3437 C C . PRO A 1 436 ? -53.270 19.714 52.154 1.00 71.00 436 PRO A C 1
ATOM 3439 O O . PRO A 1 436 ? -53.765 20.204 51.130 1.00 71.00 436 PRO A O 1
ATOM 3442 N N . PRO A 1 437 ? -52.049 20.064 52.602 1.00 64.00 437 PRO A N 1
ATOM 3443 C CA . PRO A 1 437 ? -51.177 20.956 51.854 1.00 64.00 437 PRO A CA 1
ATOM 3444 C C . PRO A 1 437 ? -50.967 20.424 50.439 1.00 64.00 437 PRO A C 1
ATOM 3446 O O . PRO A 1 437 ? -50.648 19.248 50.256 1.00 64.00 437 PRO A O 1
ATOM 3449 N N . LYS A 1 438 ? -51.138 21.278 49.428 1.00 65.25 438 LYS A N 1
ATOM 3450 C CA . LYS A 1 438 ? -50.669 20.943 48.082 1.00 65.25 438 LYS A CA 1
ATOM 3451 C C . LYS A 1 438 ? -49.142 20.988 48.125 1.00 65.25 438 LYS A C 1
ATOM 3453 O O . LYS A 1 438 ? -48.594 22.021 48.504 1.00 65.25 438 LYS A O 1
ATOM 3458 N N . MET A 1 439 ? -48.480 19.874 47.807 1.00 56.38 439 MET A N 1
ATOM 3459 C CA . MET A 1 439 ? -47.031 19.888 47.592 1.00 56.38 439 MET A CA 1
ATOM 3460 C C . MET A 1 439 ? -46.740 20.866 46.449 1.00 56.38 439 MET A C 1
ATOM 3462 O O . MET A 1 439 ? -47.425 20.811 45.425 1.00 56.38 439 MET A O 1
ATOM 3466 N N . LEU A 1 440 ? -45.816 21.798 46.694 1.00 45.41 440 LEU A N 1
ATOM 3467 C CA . LEU A 1 440 ? -45.305 22.725 45.684 1.00 45.41 440 LEU A CA 1
ATOM 3468 C C . LEU A 1 440 ? -44.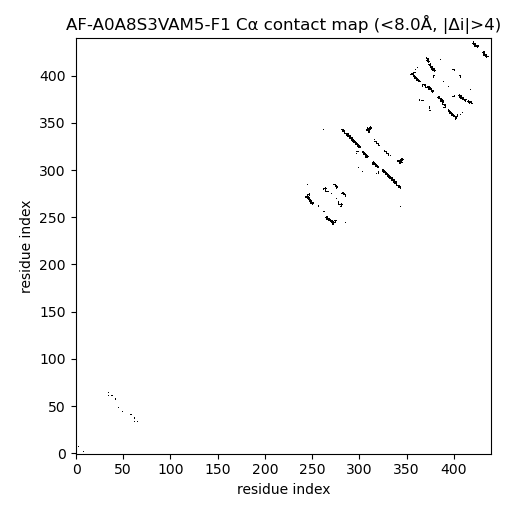510 21.975 44.617 1.00 45.41 440 LEU A C 1
ATOM 3470 O O . LEU A 1 440 ? -43.793 21.021 45.000 1.00 45.41 440 LEU A O 1
#

Radius of gyration: 111.68 Å; Cα contacts (8 Å, |Δi|>4): 391; chains: 1; bounding box: 187×75×274 Å

Sequence (440 aa):
MQSTPASQITDKHYNFLLDMLIEERQSRRNLEVFITKLQSDVSHLQLCGCTGTSITSPVNNTAALETKFKTLNSKFEKLENEYSVVVNRSIQLENELFDLKNLKLNSLQKDLETLKVQSTQLKSDYSLVVNKSDQLESELQEVKQLKSVSDLQIVLNLQKQANDLSQEIGQTNNRQRAIISDNNARKQDFLALLQKVITSERQMQTMNNKTVSIGAGLQTIEASLLAMNRSIQHQYNGMANKAVPAFAASLTHSATYSSGEIMKFDKVWTNIGSGYDPNTGVFTAPEAGVYQFACTIMRYTEDVGAFLFRNEMKTVAIWPSNYNNLDMGTLNVVLQLQKADRVPIGDEERLDSIPSLVGREYHLTNFVSNDHAIADIQLSSLGWVSVTKSENSDVRLRAYTPGARGLYLREPALLPNIKAFRGKRIGGKQEYRIQPPKML

Foldseek 3Di:
DPPDPVVVVCVVVVVVVVVVVVVVVVVLVVVVVVLVVLVVVLVVVVPPPPDDPPNPVSVVVSVVVVVVSVVVVVVVVVVVVVVVVVVVVVVVVVVVVVVVVVVVVVVVVVVVVVVVVVVVVVVVVVVVVVVVVVVVVVVVVVVVVVVVVVVVVVVVVVVVVVVVVVVVVVVVVVVVVVVVVVVVVVVVVVVVVVVVVVVVVVVVVVVVVVVVVVVVVVVVVVVVVVVVVVVVVVVVVVVVPDWDFDWDFAAPDDDDDDVPQADQGQGTPDGTLVQADNVRNKGFAQAFDKDKDKDKDWAAPDWDKDFKAKQAHTDDMWGFDDPDRTTMTMDMDIDGDHGGIMIDDHDDPPVVPFADKDKDKDKFDDDDAQQFFFKKWWDAVVGIDTHGDHPPDIDMDMDIDRVCPGTDMGGPYPCGRCSVQFADDDPPDPHGDGRDDDDD

pLDDT: mean 83.55, std 12.64, range [35.0, 98.19]